Protein 2FQM (pdb70)

CATH classification: 6.10.140.830

B-factor: mean 52.44, std 22.26, range [7.42, 131.76]

Nearest PDB structures (foldseek):
  2fqm-assembly2_C  TM=1.015E+00  e=8.057E-11  Vesicular stomatitis Indiana virus
  2fqm-assembly3_E  TM=9.130E-01  e=4.356E-09  Vesicular stomatitis Indiana virus
  2fqm-assembly1_A  TM=9.369E-01  e=1.144E-08  Vesicular stomatitis Indiana virus
  8jbi-assembly1_B-2  TM=2.459E-01  e=9.433E+00  Salmonella enterica subsp. enterica serovar Typhimurium str. 14028S
  2fqm-assembly2_C  TM=9.464E-01  e=4.341E-09  Vesicular stomatitis Indiana virus

Radius of gyration: 25.25 Å; Cα contacts (8 Å, |Δi|>4): 702; chains: 6; bounding box: 64×73×56 Å

Sequence (403 aa):
DWKQPELESDEHGKTLRLTLPEGLSGEQKSQWMLTIKAVVQSAKHWNLAECTFEASGEGVIIKKRKQPELESDEHGKTLRLTLPEGLSGEQKSQWMLTIKAVVQSAKHWNLAECTFEASGEGVIIKKRWKQPELESDEHGKTLRLTLPEGLSGEQKSQWMLTIKAVVQSAKHWNLAECTFEASGEGVIIKKRQITMDWKQPELESDEHGKTLRLTLPEGLSGEQKSQWMLTIKAVVQSAKHWNLAECTFEASGEGVIIKKRQITPDVMDWKQPELESDEHGKTLRLTLPEGLSGEQKSQWMLTIKAVVQSAKHWNLAECTFEASGEGVIIKKRQITPDVDWKQPELESDEHGKTLRLTLPEGLSGEQKSQWMLTIKAVVQSAKHWNLAECTFEASGEGVIIKK

Foldseek 3Di:
DFDDWDWDADPPDIDIDHTDDPPDDPVVSVVVVVVVVVVVVVVVVDVQVQWDWDADDPGIDIGDD/DCWDWAQDPVGIDIDDDDDDPDDDVVVVVVVVVVVVVVVVVVVDVQVQWDKDADDVGIDTGDD/DDPWDWDQDVVGIDTDDDDDPPDDPVSVVVVVVVVVVVVVCCVPDPQVQWDWDADDVGIDIDDDDDD/DPDDQWDWDDDPVGIDIDHDADPDDDPVRSVVVVVVVVVVVVCVVPDPQVQWDWDADPVGIDIGNDDDDDDD/DPADAWDWAQDPPDTDIDHDDDPDDDPVVSVVVVVVVVVVVVVCVVDPQVQWDWDADDPGIDIGGDDDPDDD/DADDFDWDDDVDDIDTHHDDDPPDDPVSVVVVVVVVVVVVVCCVPDPQVPWDKDADPVGIDIGD

InterPro domains:
  IPR037263 Phosphoprotein, central domain [SSF160892] (107-171)
  IPR043036 Phosphoprotein, C-terminal domain, viral [G3DSA:1.10.8.440] (180-265)
  IPR048220 Phosphoprotein, C-terminal domain, vesiculovirus [cd21033] (195-265)

Organism: Vesicular stomatitis Indiana virus (strain Mudd-Summers) (NCBI:txid11279)

Secondary structure (DSSP, 8-state):
-PPPPEEEEETTEEEEEEEPPSS--HHHHHHHHHHHHHHHHHHHHS-GGGSEEEE-SSEEEEEE-/---EEEEETTEEEEEEEPPTT--HHHHHHHHHHHHHHHHHHHHS-GGGSEEEE-SSEEEEEE-/----EEEEETTEEEEEEE--SS--HHHHHHHHHHHHHHHTTGGGS-GGG-EEEEETTEEEEEE----/--PPPPEEEEETTEEEEEEEPPTT--HHHHHHHHHHHHHHHHHTTTS-GGG-EEE--TTEEEEEEEPP----/--S---EEEEETTEEEEEEEPPSS--HHHHHHHHHHHHHHHHHTTTS-GGGEEEEE-SSEEEEEEPPPSS--/-----EEE--SS--EEEEEPPTT--HHHHHHHHHHHHHHHHHGGGS-STT-EEEE-SSEEEEE-

Structure (mmCIF, N/CA/C/O backbone):
data_2FQM
#
_entry.id   2FQM
#
_cell.length_a   74.380
_cell.length_b   74.380
_cell.length_c   157.300
_cell.angle_alpha   90.00
_cell.angle_beta   90.00
_cell.angle_gamma   90.00
#
_symmetry.space_group_name_H-M   'P 41 21 2'
#
loop_
_entity.id
_entity.type
_entity.pdbx_description
1 polymer Phosphoprotein
2 water water
#
loop_
_atom_site.group_PDB
_atom_site.id
_atom_site.type_symbol
_atom_site.label_atom_id
_atom_site.label_alt_id
_atom_site.label_comp_id
_atom_site.label_asym_id
_atom_site.label_entity_id
_atom_site.label_seq_id
_atom_site.pdbx_PDB_ins_code
_atom_site.Cartn_x
_atom_site.Cartn_y
_atom_site.Cartn_z
_atom_site.occupancy
_atom_site.B_iso_or_equiv
_atom_site.auth_seq_id
_atom_site.auth_comp_id
_atom_site.auth_asym_id
_atom_site.auth_atom_id
_atom_site.pdbx_PDB_model_num
ATOM 1 N N . ASP A 1 5 ? 49.791 28.436 49.402 1.00 40.77 107 ASP A N 1
ATOM 2 C CA . ASP A 1 5 ? 50.223 29.794 48.885 1.00 66.14 107 ASP A CA 1
ATOM 3 C C . ASP A 1 5 ? 50.089 31.004 49.831 1.00 62.95 107 ASP A C 1
ATOM 4 O O . ASP A 1 5 ? 51.033 31.777 49.994 1.00 52.27 107 ASP A O 1
ATOM 9 N N . TRP A 1 6 ? 48.919 31.181 50.433 1.00 52.56 108 TRP A N 1
ATOM 10 C CA . TRP A 1 6 ? 48.676 32.271 51.384 1.00 38.15 108 TRP A CA 1
ATOM 11 C C . TRP A 1 6 ? 48.904 31.722 52.805 1.00 38.31 108 TRP A C 1
ATOM 12 O O . TRP A 1 6 ? 48.224 30.776 53.169 1.00 32.40 108 TRP A O 1
ATOM 23 N N . LYS A 1 7 ? 49.802 32.287 53.624 1.00 41.58 109 LYS A N 1
ATOM 24 C CA . LYS A 1 7 ? 49.974 31.755 54.999 1.00 42.37 109 LYS A CA 1
ATOM 25 C C . LYS A 1 7 ? 48.853 32.178 55.985 1.00 41.90 109 LYS A C 1
ATOM 26 O O . LYS A 1 7 ? 48.525 33.338 56.117 1.00 42.34 109 LYS A O 1
ATOM 32 N N . GLN A 1 8 ? 48.281 31.235 56.709 1.00 33.73 110 GLN A N 1
ATOM 33 C CA . GLN A 1 8 ? 47.238 31.582 57.643 1.00 40.50 110 GLN A CA 1
ATOM 34 C C . GLN A 1 8 ? 47.886 32.207 58.880 1.00 33.12 110 GLN A C 1
ATOM 35 O O . GLN A 1 8 ? 49.093 32.108 59.059 1.00 27.98 110 GLN A O 1
ATOM 41 N N . PRO A 1 9 ? 47.108 32.904 59.727 1.00 26.82 111 PRO A N 1
ATOM 42 C CA . PRO A 1 9 ? 47.741 33.483 60.925 1.00 21.58 111 PRO A CA 1
ATOM 43 C C . PRO A 1 9 ? 48.494 32.398 61.653 1.00 28.49 111 PRO A C 1
ATOM 44 O O . PRO A 1 9 ? 47.966 31.306 61.842 1.00 45.86 111 PRO A O 1
ATOM 48 N N . GLU A 1 10 ? 49.712 32.660 62.085 1.00 35.04 112 GLU A N 1
ATOM 49 C CA . GLU A 1 10 ? 50.442 31.631 62.818 1.00 29.04 112 GLU A CA 1
ATOM 50 C C . GLU A 1 10 ? 51.233 32.182 63.991 1.00 27.72 112 GLU A C 1
ATOM 51 O O . GLU A 1 10 ? 51.687 33.295 63.927 1.00 35.98 112 GLU A O 1
ATOM 57 N N . LEU A 1 11 ? 51.438 31.395 65.040 1.00 30.54 113 LEU A N 1
ATOM 58 C CA . LEU A 1 11 ? 52.263 31.852 66.157 1.00 34.71 113 LEU A CA 1
ATOM 59 C C . LEU A 1 11 ? 53.699 31.351 65.962 1.00 35.88 113 LEU A C 1
ATOM 60 O O . LEU A 1 11 ? 53.933 30.361 65.273 1.00 38.16 113 LEU A O 1
ATOM 65 N N . GLU A 1 12 ? 54.632 32.035 66.610 1.00 48.87 114 GLU A N 1
ATOM 66 C CA . GLU A 1 12 ? 56.050 31.699 66.610 1.00 55.97 114 GLU A CA 1
ATOM 67 C C . GLU A 1 12 ? 56.543 32.000 67.998 1.00 52.18 114 GLU A C 1
ATOM 68 O O . GLU A 1 12 ? 56.139 33.011 68.587 1.00 59.22 114 GLU A O 1
ATOM 74 N N . SER A 1 13 ? 57.399 31.144 68.539 1.00 41.85 115 SER A N 1
ATOM 75 C CA . SER A 1 13 ? 57.909 31.388 69.879 1.00 41.77 115 SER A CA 1
ATOM 76 C C . SER A 1 13 ? 59.335 30.961 70.003 1.00 57.80 115 SER A C 1
ATOM 77 O O . SER A 1 13 ? 59.891 30.360 69.090 1.00 53.50 115 SER A O 1
ATOM 80 N N . ASP A 1 14 ? 59.928 31.264 71.146 1.00 62.97 116 ASP A N 1
ATOM 81 C CA . ASP A 1 14 ? 61.318 30.905 71.422 1.00 64.14 116 ASP A CA 1
ATOM 82 C C . ASP A 1 14 ? 61.631 31.467 72.801 1.00 70.67 116 ASP A C 1
ATOM 83 O O . ASP A 1 14 ? 60.713 31.879 73.518 1.00 82.21 116 ASP A O 1
ATOM 88 N N . GLU A 1 15 ? 62.892 31.461 73.208 1.00 81.96 117 GLU A N 1
ATOM 89 C CA . GLU A 1 15 ? 63.230 32.029 74.512 1.00 87.45 117 GLU A CA 1
ATOM 90 C C . GLU A 1 15 ? 62.784 33.490 74.554 1.00 86.82 117 GLU A C 1
ATOM 91 O O . GLU A 1 15 ? 62.828 34.201 73.541 1.00 97.43 117 GLU A O 1
ATOM 97 N N . HIS A 1 16 ? 62.362 33.936 75.731 1.00 95.82 118 HIS A N 1
ATOM 98 C CA . HIS A 1 16 ? 61.913 35.319 75.929 1.00 102.59 118 HIS A CA 1
ATOM 99 C C . HIS A 1 16 ? 61.015 35.901 74.833 1.00 99.69 118 HIS A C 1
ATOM 100 O O . HIS A 1 16 ? 61.169 37.067 74.475 1.00 105.36 118 HIS A O 1
ATOM 107 N N . GLY A 1 17 ? 60.076 35.120 74.301 1.00 84.32 119 GLY A N 1
ATOM 108 C CA . GLY A 1 17 ? 59.232 35.686 73.270 1.00 67.91 119 GLY A CA 1
ATOM 109 C C . GLY A 1 17 ? 58.209 34.838 72.558 1.00 66.68 119 GLY A C 1
ATOM 110 O O . GLY A 1 17 ? 58.456 33.687 72.234 1.00 77.15 119 GLY A O 1
ATOM 111 N N . LYS A 1 18 ? 57.061 35.445 72.288 1.00 58.11 120 LYS A N 1
ATOM 112 C CA . LYS A 1 18 ? 55.976 34.783 71.587 1.00 31.46 120 LYS A CA 1
ATOM 113 C C . LYS A 1 18 ? 55.394 35.779 70.598 1.00 33.39 120 LYS A C 1
ATOM 114 O O . LYS A 1 18 ? 55.044 36.881 70.964 1.00 55.44 120 LYS A O 1
ATOM 120 N N . THR A 1 19 ? 55.306 35.394 69.331 1.00 32.61 121 THR A N 1
ATOM 121 C CA . THR A 1 19 ? 54.798 36.264 68.288 1.00 28.93 121 THR A CA 1
ATOM 122 C C . THR A 1 19 ? 53.598 35.723 67.445 1.00 40.57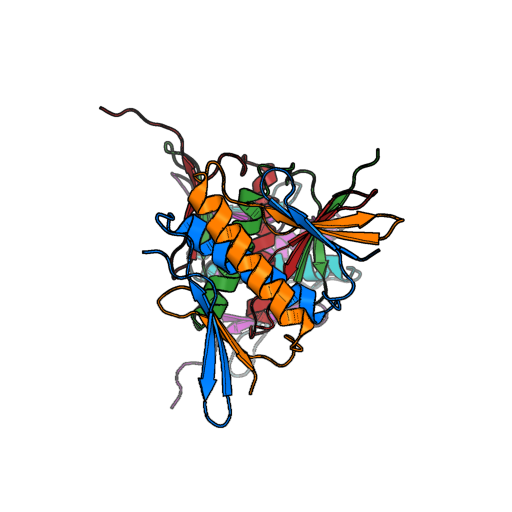 121 THR A C 1
ATOM 123 O O . THR A 1 19 ? 53.496 34.542 67.158 1.00 36.22 121 THR A O 1
ATOM 127 N N . LEU A 1 20 ? 52.726 36.611 66.997 1.00 29.30 122 LEU A N 1
ATOM 128 C CA . LEU A 1 20 ? 51.623 36.219 66.159 1.00 36.04 122 LEU A CA 1
ATOM 129 C C . LEU A 1 20 ? 51.842 36.893 64.815 1.00 37.02 122 LEU A C 1
ATOM 130 O O . LEU A 1 20 ? 51.770 38.119 64.712 1.00 32.45 122 LEU A O 1
ATOM 135 N N . ARG A 1 21 ? 52.099 36.099 63.779 1.00 31.02 123 ARG A N 1
ATOM 136 C CA . ARG A 1 21 ? 52.314 36.636 62.440 1.00 32.59 123 ARG A CA 1
ATOM 137 C C . ARG A 1 21 ? 51.070 36.596 61.603 1.00 38.27 123 ARG A C 1
ATOM 138 O O . ARG A 1 21 ? 50.458 35.547 61.489 1.00 38.00 123 ARG A O 1
ATOM 146 N N . LEU A 1 22 ? 50.730 37.722 60.965 1.00 24.74 124 LEU A N 1
ATOM 147 C CA . LEU A 1 22 ? 49.549 37.804 60.115 1.00 27.56 124 LEU A CA 1
ATOM 148 C C . LEU A 1 22 ? 49.956 38.168 58.693 1.00 36.01 124 LEU A C 1
ATOM 149 O O . LEU A 1 22 ? 50.616 39.171 58.474 1.00 40.68 124 LEU A O 1
ATOM 154 N N . THR A 1 23 ? 49.522 37.386 57.728 1.00 27.16 125 THR A N 1
ATOM 155 C CA . THR A 1 23 ? 49.855 37.648 56.345 1.00 19.81 125 THR A CA 1
ATOM 156 C C . THR A 1 23 ? 48.747 38.393 55.592 1.00 39.73 125 THR A C 1
ATOM 157 O O . THR A 1 23 ? 47.548 38.120 55.714 1.00 39.60 125 THR A O 1
ATOM 161 N N . LEU A 1 24 ? 49.138 39.338 54.776 1.00 39.04 126 LEU A N 1
ATOM 162 C CA . LEU A 1 24 ? 48.142 40.087 54.060 1.00 34.00 126 LEU A CA 1
ATOM 163 C C . LEU A 1 24 ? 47.343 39.275 53.063 1.00 45.79 126 LEU A C 1
ATOM 164 O O . LEU A 1 24 ? 47.865 38.378 52.440 1.00 37.18 126 LEU A O 1
ATOM 169 N N . PRO A 1 25 ? 46.047 39.568 52.920 1.00 33.67 127 PRO A N 1
ATOM 170 C CA . PRO A 1 25 ? 45.201 38.871 51.952 1.00 45.93 127 PRO A CA 1
ATOM 171 C C . PRO A 1 25 ? 45.913 39.105 50.597 1.00 52.91 127 PRO A C 1
ATOM 172 O O . PRO A 1 25 ? 46.408 40.204 50.350 1.00 50.39 127 PRO A O 1
ATOM 176 N N . GLU A 1 26 ? 45.941 38.127 49.701 1.00 63.83 128 GLU A N 1
ATOM 177 C CA . GLU A 1 26 ? 46.650 38.318 48.425 1.00 67.35 128 GLU A CA 1
ATOM 178 C C . GLU A 1 26 ? 45.898 39.036 47.296 1.00 46.82 128 GLU A C 1
ATOM 179 O O . GLU A 1 26 ? 44.667 39.019 47.262 1.00 41.80 128 GLU A O 1
ATOM 185 N N . GLY A 1 27 ? 46.658 39.675 46.379 1.00 47.87 129 GLY A N 1
ATOM 186 C CA . GLY A 1 27 ? 46.080 40.342 45.207 1.00 43.74 129 GLY A CA 1
ATOM 187 C C . GLY A 1 27 ? 45.344 41.598 45.552 1.00 48.02 129 GLY A C 1
ATOM 188 O O . GLY A 1 27 ? 44.277 41.924 45.017 1.00 49.32 129 GLY A O 1
ATOM 189 N N . LEU A 1 28 ? 45.959 42.328 46.465 1.00 55.19 130 LEU A N 1
ATOM 190 C CA . LEU A 1 28 ? 45.382 43.558 46.976 1.00 59.81 130 LEU A CA 1
ATOM 191 C C . LEU A 1 28 ? 46.064 44.798 46.389 1.00 41.18 130 LEU A C 1
ATOM 192 O O . LEU A 1 28 ? 47.287 44.833 46.192 1.00 49.49 130 LEU A O 1
ATOM 197 N N . SER A 1 29 ? 45.271 45.812 46.093 1.00 42.52 131 SER A N 1
ATOM 198 C CA . SER A 1 29 ? 45.796 47.067 45.588 1.00 42.38 131 SER A CA 1
ATOM 199 C C . SER A 1 29 ? 46.436 47.803 46.769 1.00 56.68 131 SER A C 1
ATOM 200 O O . SER A 1 29 ? 46.061 47.555 47.905 1.00 62.75 131 SER A O 1
ATOM 203 N N . GLY A 1 30 ? 47.378 48.715 46.506 1.00 64.29 132 GLY A N 1
ATOM 204 C CA . GLY A 1 30 ? 48.054 49.450 47.578 1.00 51.42 132 GLY A CA 1
ATOM 205 C C . GLY A 1 30 ? 47.116 50.092 48.590 1.00 51.35 132 GLY A C 1
ATOM 206 O O . GLY A 1 30 ? 47.409 50.238 49.777 1.00 51.00 132 GLY A O 1
ATOM 207 N N . GLU A 1 31 ? 45.966 50.477 48.084 1.00 44.02 133 GLU A N 1
ATOM 208 C CA . GLU A 1 31 ? 44.913 51.074 48.875 1.00 58.62 133 GLU A CA 1
ATOM 209 C C . GLU A 1 31 ? 44.341 50.021 49.834 1.00 55.76 133 GLU A C 1
ATOM 210 O O . GLU A 1 31 ? 44.325 50.217 51.050 1.00 52.92 133 GLU A O 1
ATOM 216 N N . GLN A 1 32 ? 43.863 48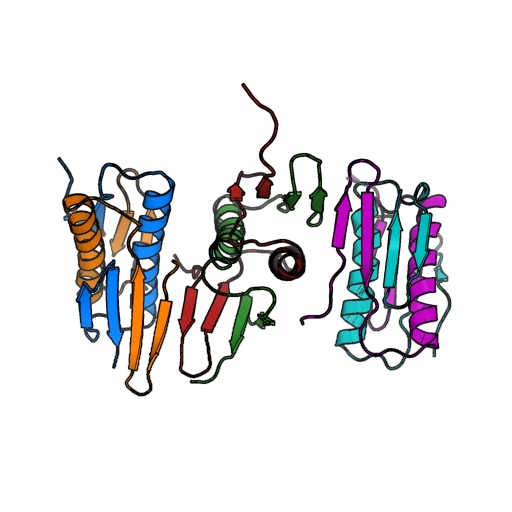.909 49.287 1.00 39.45 134 GLN A N 1
ATOM 217 C CA . GLN A 1 32 ? 43.304 47.854 50.131 1.00 51.56 134 GLN A CA 1
ATOM 218 C C . GLN A 1 32 ? 44.297 47.376 51.190 1.00 31.57 134 GLN A C 1
ATOM 219 O O . GLN A 1 32 ? 43.910 47.076 52.304 1.00 33.14 134 GLN A O 1
ATOM 225 N N . LYS A 1 33 ? 45.583 47.348 50.849 1.00 30.91 135 LYS A N 1
ATOM 226 C CA . LYS A 1 33 ? 46.566 46.922 51.807 1.00 33.68 135 LYS A CA 1
ATOM 227 C C . LYS A 1 33 ? 46.578 47.901 52.971 1.00 44.25 135 LYS A C 1
ATOM 228 O O . LYS A 1 33 ? 46.746 47.493 54.122 1.00 37.78 135 LYS A O 1
ATOM 234 N N . SER A 1 34 ? 46.406 49.192 52.664 1.00 42.37 136 SER A N 1
ATOM 235 C CA . SER A 1 34 ? 46.418 50.233 53.675 1.00 38.89 136 SER A CA 1
ATOM 236 C C . SER A 1 34 ? 45.202 50.037 54.523 1.00 28.48 136 SER A C 1
ATOM 237 O O . SER A 1 34 ? 45.276 50.140 55.737 1.00 36.71 136 SER A O 1
ATOM 240 N N . GLN A 1 35 ? 44.094 49.697 53.874 1.00 24.83 137 GLN A N 1
ATOM 241 C CA . GLN A 1 35 ? 42.831 49.437 54.575 1.00 33.97 137 GLN A CA 1
ATOM 242 C C . GLN A 1 35 ? 42.887 48.227 55.475 1.00 33.33 137 GLN A C 1
ATOM 243 O O . GLN A 1 35 ? 42.329 48.230 56.563 1.00 35.05 137 GLN A O 1
ATOM 249 N N . TRP A 1 36 ? 43.581 47.200 55.000 1.00 36.60 138 TRP A N 1
ATOM 250 C CA . TRP A 1 36 ? 43.702 45.992 55.765 1.00 23.21 138 TRP A CA 1
ATOM 251 C C . TRP A 1 36 ? 44.522 46.305 57.029 1.00 30.56 138 TRP A C 1
ATOM 252 O O . TRP A 1 36 ? 44.160 45.951 58.149 1.00 28.33 138 TRP A O 1
ATOM 263 N N . MET A 1 37 ? 45.622 47.018 56.849 1.00 26.51 139 MET A N 1
ATOM 264 C CA . MET A 1 37 ? 46.463 47.332 57.993 1.00 30.08 139 MET A CA 1
ATOM 265 C C . MET A 1 37 ? 45.706 48.170 59.052 1.00 40.12 139 MET A C 1
ATOM 266 O O . MET A 1 37 ? 45.937 48.020 60.224 1.00 26.79 139 MET A O 1
ATOM 271 N N . LEU A 1 38 ? 44.812 49.049 58.626 1.00 33.13 140 LEU A N 1
ATOM 272 C CA . LEU A 1 38 ? 44.065 49.917 59.547 1.00 36.15 140 LEU A CA 1
ATOM 273 C C . LEU A 1 38 ? 43.001 49.138 60.285 1.00 32.47 140 LEU A C 1
ATOM 274 O O . LEU A 1 38 ? 42.696 49.418 61.417 1.00 28.94 140 LEU A O 1
ATOM 279 N N . THR A 1 39 ? 42.390 48.179 59.614 1.00 29.22 141 THR A N 1
ATOM 280 C CA . THR A 1 39 ? 41.360 47.280 60.227 1.00 22.74 141 THR A CA 1
ATOM 281 C C . THR A 1 39 ? 42.085 46.505 61.404 1.00 18.44 141 THR A C 1
ATOM 282 O O . THR A 1 39 ? 41.596 46.445 62.525 1.00 28.67 141 THR A O 1
ATOM 286 N N . ILE A 1 40 ? 43.247 45.902 61.122 1.00 28.13 142 ILE A N 1
ATOM 287 C CA . ILE A 1 40 ? 43.985 45.164 62.131 1.00 19.85 142 ILE A CA 1
ATOM 288 C C . ILE A 1 40 ? 44.292 46.203 63.212 1.00 34.65 142 ILE A C 1
ATOM 289 O O . ILE A 1 40 ? 44.066 45.957 64.397 1.00 28.22 142 ILE A O 1
ATOM 294 N N . LYS A 1 41 ? 44.799 47.372 62.838 1.00 35.67 143 LYS A N 1
ATOM 295 C CA . LYS A 1 41 ? 45.089 48.382 63.856 1.00 22.02 143 LYS A CA 1
ATOM 296 C C . LYS A 1 41 ? 43.828 48.783 64.680 1.00 29.92 143 LYS A C 1
ATOM 297 O O . LYS A 1 41 ? 43.940 48.939 65.865 1.00 26.86 143 LYS A O 1
ATOM 303 N N . ALA A 1 42 ? 42.636 48.920 64.079 1.00 21.80 144 ALA A N 1
ATOM 304 C CA . ALA A 1 42 ? 41.415 49.236 64.845 1.00 26.87 144 ALA A CA 1
ATOM 305 C C . ALA A 1 42 ? 41.071 48.131 65.837 1.00 35.43 144 ALA A C 1
ATOM 306 O O . ALA A 1 42 ? 40.483 48.379 66.920 1.00 26.23 144 ALA A O 1
ATOM 308 N N . VAL A 1 43 ? 41.417 46.894 65.474 1.00 27.26 145 VAL A N 1
ATOM 309 C CA . VAL A 1 43 ? 41.116 45.803 66.393 1.00 27.33 145 VAL A CA 1
ATOM 310 C C . VAL A 1 43 ? 42.071 45.815 67.577 1.00 30.58 145 VAL A C 1
ATOM 311 O O . VAL A 1 43 ? 41.589 45.713 68.687 1.00 27.10 145 VAL A O 1
ATOM 315 N N . VAL A 1 44 ? 43.400 45.987 67.390 1.00 25.23 146 VAL A N 1
ATOM 316 C CA . VAL A 1 44 ? 44.200 45.995 68.596 1.00 28.98 146 VAL A CA 1
ATOM 317 C C . VAL A 1 44 ? 43.813 47.152 69.485 1.00 34.04 146 VAL A C 1
ATOM 318 O O . VAL A 1 44 ? 43.695 47.002 70.674 1.00 40.29 146 VAL A O 1
ATOM 322 N N . GLN A 1 45 ? 43.504 48.287 68.897 1.00 34.89 147 GLN A N 1
ATOM 323 C CA . GLN A 1 45 ? 43.121 49.448 69.668 1.00 21.77 147 GLN A CA 1
ATOM 324 C C . GLN A 1 45 ? 41.827 49.189 70.488 1.00 26.71 147 GLN A C 1
ATOM 325 O O . GLN A 1 45 ? 41.689 49.667 71.579 1.00 32.69 147 GLN A O 1
ATOM 331 N N . SER A 1 46 ? 40.853 48.471 69.948 1.00 29.17 148 SER A N 1
ATOM 332 C CA . SER A 1 46 ? 39.637 48.176 70.710 1.00 22.49 148 SER A CA 1
ATOM 333 C C . SER A 1 46 ? 39.993 47.255 71.921 1.00 28.79 148 SER A C 1
ATOM 334 O O . SER A 1 46 ? 39.478 47.443 73.037 1.00 37.27 148 SER A O 1
ATOM 337 N N . ALA A 1 47 ? 40.855 46.263 71.691 1.00 31.31 149 ALA A N 1
ATOM 338 C CA . ALA A 1 47 ? 41.338 45.400 72.778 1.00 27.93 149 ALA A CA 1
ATOM 339 C C . ALA A 1 47 ? 42.044 46.210 73.879 1.00 43.39 149 ALA A C 1
ATOM 340 O O . ALA A 1 47 ? 42.270 45.697 74.972 1.00 36.60 149 ALA A O 1
ATOM 342 N N . LYS A 1 48 ? 42.419 47.455 73.613 1.00 33.37 150 LYS A N 1
ATOM 343 C CA . LYS A 1 48 ? 43.036 48.231 74.659 1.00 28.04 150 LYS A CA 1
ATOM 344 C C . LYS A 1 48 ? 42.023 48.894 75.549 1.00 41.15 150 LYS A C 1
ATOM 345 O O . LYS A 1 48 ? 42.365 49.279 76.659 1.00 31.09 150 LYS A O 1
ATOM 351 N N . HIS A 1 49 ? 40.788 49.053 75.085 1.00 32.56 151 HIS A N 1
ATOM 352 C CA . HIS A 1 49 ? 39.750 49.724 75.880 1.00 44.37 151 HIS A CA 1
ATOM 353 C C . HIS A 1 49 ? 38.720 48.748 76.438 1.00 43.55 151 HIS A C 1
ATOM 354 O O . HIS A 1 49 ? 38.171 48.974 77.518 1.00 37.19 151 HIS A O 1
ATOM 361 N N . TRP A 1 50 ? 38.435 47.706 75.656 1.00 23.48 152 TRP A N 1
ATOM 362 C CA . TRP A 1 50 ? 37.457 46.664 75.970 1.00 28.83 152 TRP A CA 1
ATOM 363 C C . TRP A 1 50 ? 38.165 45.333 76.167 1.00 42.09 152 TRP A C 1
ATOM 364 O O . TRP A 1 50 ? 39.291 45.164 75.744 1.00 30.34 152 TRP A O 1
ATOM 375 N N . ASN A 1 51 ? 37.494 44.383 76.794 1.00 32.54 153 ASN A N 1
ATOM 376 C CA . ASN A 1 51 ? 38.062 43.055 76.963 1.00 36.79 153 ASN A CA 1
ATOM 377 C C . ASN A 1 51 ? 37.318 42.286 75.918 1.00 31.27 153 ASN A C 1
ATOM 378 O O . ASN A 1 51 ? 36.119 41.964 76.097 1.00 36.35 153 ASN A O 1
ATOM 383 N N . LEU A 1 52 ? 38.028 41.971 74.836 1.00 30.78 154 LEU A N 1
ATOM 384 C CA . LEU A 1 52 ? 37.409 41.312 73.702 1.00 18.68 154 LEU A CA 1
ATOM 385 C C . LEU A 1 52 ? 36.895 39.899 73.996 1.00 45.99 154 LEU A C 1
ATOM 386 O O . LEU A 1 52 ? 36.125 39.384 73.197 1.00 36.71 154 LEU A O 1
ATOM 391 N N . ALA A 1 53 ? 37.289 39.294 75.126 1.00 32.54 155 ALA A N 1
ATOM 392 C CA . ALA A 1 53 ? 36.805 37.957 75.490 1.00 29.75 155 ALA A CA 1
ATOM 393 C C . ALA A 1 53 ? 35.383 38.074 75.973 1.00 48.16 155 ALA A C 1
ATOM 394 O O . ALA A 1 53 ? 34.684 37.071 76.147 1.00 43.88 155 ALA A O 1
ATOM 396 N N . GLU A 1 54 ? 34.964 39.307 76.233 1.00 39.03 156 GLU A N 1
ATOM 397 C CA . GLU A 1 54 ? 33.624 39.539 76.706 1.00 30.02 156 GLU A CA 1
ATOM 398 C C . GLU A 1 54 ? 32.863 40.295 75.653 1.00 45.45 156 GLU A C 1
ATOM 399 O O . GLU A 1 54 ? 31.864 40.920 75.973 1.00 46.95 156 GLU A O 1
ATOM 405 N N . CYS A 1 55 ? 33.320 40.226 74.397 1.00 36.00 157 CYS A N 1
ATOM 406 C CA . CYS A 1 55 ? 32.620 40.915 73.297 1.00 38.02 157 CYS A CA 1
ATOM 407 C C . CYS A 1 55 ? 32.193 39.898 72.285 1.00 34.76 157 CYS A C 1
ATOM 408 O O . CYS A 1 55 ? 32.779 38.835 72.207 1.00 40.56 157 CYS A O 1
ATOM 411 N N . THR A 1 56 ? 31.198 40.230 71.485 1.00 31.04 158 THR A N 1
ATOM 412 C CA . THR A 1 56 ? 30.764 39.310 70.468 1.00 28.90 158 THR A CA 1
ATOM 413 C C . THR A 1 56 ? 31.422 39.726 69.143 1.00 36.82 158 THR A C 1
ATOM 414 O O . THR A 1 56 ? 31.523 40.901 68.835 1.00 50.67 158 THR A O 1
ATOM 418 N N . PHE A 1 57 ? 31.897 38.749 68.388 1.00 39.33 159 PHE A N 1
ATOM 419 C CA . PHE A 1 57 ? 32.527 38.939 67.103 1.00 38.43 159 PHE A CA 1
ATOM 420 C C . PHE A 1 57 ? 31.731 38.154 66.047 1.00 42.52 159 PHE A C 1
ATOM 421 O O . PHE A 1 57 ? 31.388 36.996 66.275 1.00 48.47 159 PHE A O 1
ATOM 429 N N . GLU A 1 58 ? 31.429 38.777 64.902 1.00 42.12 160 GLU A N 1
ATOM 430 C CA . GLU A 1 58 ? 30.669 38.117 63.832 1.00 44.58 160 GLU A CA 1
ATOM 431 C C . GLU A 1 58 ? 30.812 38.812 62.493 1.00 39.29 160 GLU A C 1
ATOM 432 O O . GLU A 1 58 ? 31.166 39.988 62.439 1.00 45.97 160 GLU A O 1
ATOM 438 N N . ALA A 1 59 ? 30.585 38.085 61.408 1.00 54.11 161 ALA A N 1
ATOM 439 C CA . ALA A 1 59 ? 30.632 38.709 60.087 1.00 70.63 161 ALA A CA 1
ATOM 440 C C . ALA A 1 59 ? 29.243 39.241 59.770 1.00 83.62 161 ALA A C 1
ATOM 441 O O . ALA A 1 59 ? 28.240 38.610 60.112 1.00 90.46 161 ALA A O 1
ATOM 443 N N . SER A 1 60 ? 29.198 40.417 59.144 1.00 96.47 162 SER A N 1
ATOM 444 C CA . SER A 1 60 ? 27.948 41.056 58.743 1.00 97.19 162 SER A CA 1
ATOM 445 C C . SER A 1 60 ? 27.895 41.122 57.201 1.00 104.01 162 SER A C 1
ATOM 446 O O . SER A 1 60 ? 28.281 40.158 56.515 1.00 93.42 162 SER A O 1
ATOM 449 N N . GLY A 1 61 ? 27.418 42.243 56.658 1.00 98.76 163 GLY A N 1
ATOM 450 C CA . GLY A 1 61 ? 27.347 42.386 55.209 1.00 97.39 163 GLY A CA 1
ATOM 451 C C . GLY A 1 61 ? 28.737 42.468 54.589 1.00 93.95 163 GLY A C 1
ATOM 452 O O . GLY A 1 61 ? 29.395 41.439 54.331 1.00 75.14 163 GLY A O 1
ATOM 453 N N . GLU A 1 62 ? 29.204 43.687 54.336 1.00 89.72 164 GLU A N 1
ATOM 454 C CA . GLU A 1 62 ? 30.550 43.828 53.773 1.00 98.40 164 GLU A CA 1
ATOM 455 C C . GLU A 1 62 ? 31.535 44.121 54.914 1.00 80.87 164 GLU A C 1
ATOM 456 O O . GLU A 1 62 ? 32.275 45.109 54.900 1.00 56.33 164 GLU A O 1
ATOM 462 N N . GLY A 1 63 ? 31.516 43.257 55.920 1.00 48.93 165 GLY A N 1
ATOM 463 C CA . GLY A 1 63 ? 32.414 43.460 57.005 1.00 56.75 165 GLY A CA 1
ATOM 464 C C . GLY A 1 63 ? 32.297 42.588 58.214 1.00 57.36 165 GLY A C 1
ATOM 465 O O . GLY A 1 63 ? 31.752 41.503 58.171 1.00 55.13 165 GLY A O 1
ATOM 466 N N . VAL A 1 64 ? 32.832 43.133 59.297 1.00 51.05 166 VAL A N 1
ATOM 467 C CA . VAL A 1 64 ? 32.904 42.517 60.586 1.00 45.79 166 VAL A CA 1
ATOM 468 C C . VAL A 1 64 ? 32.440 43.493 61.643 1.00 42.43 166 VAL A C 1
ATOM 469 O O . VAL A 1 64 ? 32.643 44.707 61.539 1.00 37.66 166 VAL A O 1
ATOM 473 N N . ILE A 1 65 ? 31.866 42.911 62.685 1.00 37.99 167 ILE A N 1
ATOM 474 C CA . ILE A 1 65 ? 31.305 43.570 63.860 1.00 27.49 167 ILE A CA 1
ATOM 475 C C . ILE A 1 65 ? 31.898 43.078 65.230 1.00 46.59 167 ILE A C 1
ATOM 476 O O . ILE A 1 65 ? 32.232 41.914 65.400 1.00 43.67 167 ILE A O 1
ATOM 481 N N . ILE A 1 66 ? 31.966 43.956 66.222 1.00 34.91 168 ILE A N 1
ATOM 482 C CA . ILE A 1 66 ? 32.440 43.588 67.529 1.00 25.79 168 ILE A CA 1
ATOM 483 C C . ILE A 1 66 ? 31.544 44.358 68.457 1.00 39.31 168 ILE A C 1
ATOM 484 O O . ILE A 1 66 ? 31.513 45.589 68.393 1.00 42.49 168 ILE A O 1
ATOM 489 N N . LYS A 1 67 ? 30.772 43.642 69.274 1.00 31.03 169 LYS A N 1
ATOM 490 C CA . LYS A 1 67 ? 29.802 44.293 70.174 1.00 32.18 169 LYS A CA 1
ATOM 491 C C . LYS A 1 67 ? 30.102 44.071 71.604 1.00 25.45 169 LYS A C 1
ATOM 492 O O . LYS A 1 67 ? 30.545 42.995 71.979 1.00 52.32 169 LYS A O 1
ATOM 498 N N . LYS A 1 68 ? 29.846 45.096 72.393 1.00 33.15 170 LYS A N 1
ATOM 499 C CA . LYS A 1 68 ? 30.051 45.104 73.830 1.00 42.44 170 LYS A CA 1
ATOM 500 C C . LYS A 1 68 ? 28.724 45.565 74.450 1.00 49.30 170 LYS A C 1
ATOM 501 O O . LYS A 1 68 ? 28.433 46.757 74.475 1.00 47.71 170 LYS A O 1
ATOM 507 N N . ARG A 1 69 ? 27.901 44.652 74.938 1.00 45.01 171 ARG A N 1
ATOM 508 C CA . ARG A 1 69 ? 26.645 45.094 75.534 1.00 52.24 171 ARG A CA 1
ATOM 509 C C . ARG A 1 69 ? 26.843 45.954 76.805 1.00 57.42 171 ARG A C 1
ATOM 510 O O . ARG A 1 69 ? 25.948 46.781 77.119 1.00 74.07 171 ARG A O 1
ATOM 518 N N . LYS B 1 7 ? 35.359 53.168 53.953 1.00 62.43 109 LYS B N 1
ATOM 519 C CA . LYS B 1 7 ? 34.747 53.570 55.262 1.00 42.09 109 LYS B CA 1
ATOM 520 C C . LYS B 1 7 ? 35.632 53.272 56.450 1.00 52.26 109 LYS B C 1
ATOM 521 O O . LYS B 1 7 ? 36.006 52.146 56.680 1.00 53.50 109 LYS B O 1
ATOM 527 N N . GLN B 1 8 ? 36.013 54.301 57.189 1.00 44.88 110 GLN B N 1
ATOM 528 C CA . GLN B 1 8 ? 36.804 54.067 58.359 1.00 52.87 110 GLN B CA 1
ATOM 529 C C . GLN B 1 8 ? 35.977 53.304 59.420 1.00 46.02 110 GLN B C 1
ATOM 530 O O . GLN B 1 8 ? 34.771 53.085 59.268 1.00 40.84 110 GLN B O 1
ATOM 536 N N . PRO B 1 9 ? 36.640 52.854 60.489 1.00 31.49 111 PRO B N 1
ATOM 537 C CA . PRO B 1 9 ? 35.962 52.123 61.558 1.00 40.82 111 PRO B CA 1
ATOM 538 C C . PRO B 1 9 ? 34.853 52.976 62.054 1.00 32.00 111 PRO B C 1
ATOM 539 O O . PRO B 1 9 ? 34.977 54.192 62.092 1.00 41.02 111 PRO B O 1
ATOM 543 N N . GLU B 1 10 ? 33.782 52.335 62.464 1.00 29.14 112 GLU B N 1
ATOM 544 C CA . GLU B 1 10 ? 32.650 53.067 62.965 1.00 44.33 112 GLU B CA 1
ATOM 545 C C . GLU B 1 10 ? 32.231 52.414 64.237 1.00 40.45 112 GLU B C 1
ATOM 546 O O . GLU B 1 10 ? 32.129 51.193 64.317 1.00 37.98 112 GLU B O 1
ATOM 552 N N . LEU B 1 11 ? 31.995 53.253 65.223 1.00 36.49 113 LEU B N 1
ATOM 553 C CA . LEU B 1 11 ? 31.570 52.836 66.526 1.00 43.75 113 LEU B CA 1
ATOM 554 C C . LEU B 1 11 ? 30.115 53.304 66.718 1.00 47.45 113 LEU B C 1
ATOM 555 O O . LEU B 1 11 ? 29.830 54.522 66.786 1.00 41.92 113 LEU B O 1
ATOM 560 N N . GLU B 1 12 ? 29.180 52.357 66.752 1.00 37.08 114 GLU B N 1
ATOM 561 C CA . GLU B 1 12 ? 27.772 52.723 66.945 1.00 31.13 114 GLU B CA 1
ATOM 562 C C . GLU B 1 12 ? 27.465 52.578 68.438 1.00 47.39 114 GLU B C 1
ATOM 563 O O . GLU B 1 12 ? 27.789 51.601 69.096 1.00 44.14 114 GLU B O 1
ATOM 569 N N . SER B 1 13 ? 26.844 53.585 68.978 1.00 44.63 115 SER B N 1
ATOM 570 C CA . SER B 1 13 ? 26.500 53.547 70.366 1.00 55.56 115 SER B CA 1
ATOM 571 C C . SER B 1 13 ? 24.975 53.389 70.438 1.00 60.26 115 SER B C 1
ATOM 572 O O . SER B 1 13 ? 24.223 54.230 69.922 1.00 42.37 115 SER B O 1
ATOM 575 N N . ASP B 1 14 ? 24.551 52.277 71.035 1.00 68.54 116 ASP B N 1
ATOM 576 C CA . ASP B 1 14 ? 23.140 51.922 71.237 1.00 80.68 116 ASP B CA 1
ATOM 577 C C . ASP B 1 14 ? 22.858 52.134 72.717 1.00 87.12 116 ASP B C 1
ATOM 578 O O . ASP B 1 14 ? 23.776 52.182 73.542 1.00 81.17 116 ASP B O 1
ATOM 583 N N . GLU B 1 15 ? 21.580 52.226 73.050 1.00 87.82 117 GLU B N 1
ATOM 584 C CA . GLU B 1 15 ? 21.158 52.385 74.434 1.00 75.69 117 GLU B CA 1
ATOM 585 C C . GLU B 1 15 ? 21.421 51.000 75.057 1.00 78.34 117 GLU B C 1
ATOM 586 O O . GLU B 1 15 ? 21.514 50.854 76.277 1.00 50.79 117 GLU B O 1
ATOM 592 N N . HIS B 1 16 ? 21.570 50.001 74.183 1.00 69.79 118 HIS B N 1
ATOM 593 C CA . HIS B 1 16 ? 21.803 48.619 74.573 1.00 58.25 118 HIS B CA 1
ATOM 594 C C . HIS B 1 16 ? 23.279 48.167 74.484 1.00 63.08 118 HIS B C 1
ATOM 595 O O . HIS B 1 16 ? 23.593 46.992 74.617 1.00 60.63 118 HIS B O 1
ATOM 602 N N . GLY B 1 17 ? 24.187 49.107 74.272 1.00 66.10 119 GLY B N 1
ATOM 603 C CA . GLY B 1 17 ? 25.593 48.760 74.196 1.00 36.09 119 GLY B CA 1
ATOM 604 C C . GLY B 1 17 ? 26.259 49.425 73.019 1.00 50.34 119 GLY B C 1
ATOM 605 O O . GLY B 1 17 ? 25.640 50.211 72.334 1.00 53.88 119 GLY B O 1
ATOM 606 N N . LYS B 1 18 ? 27.524 49.114 72.781 1.00 43.62 120 LYS B 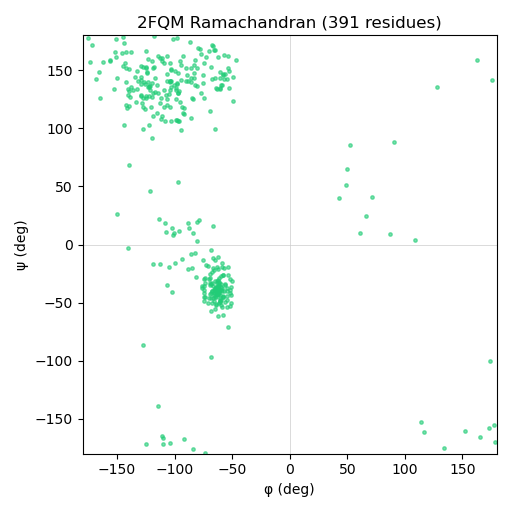N 1
ATOM 607 C CA . LYS B 1 18 ? 28.264 49.690 71.651 1.00 50.59 120 LYS B CA 1
ATOM 608 C C . LYS B 1 18 ? 28.617 48.666 70.602 1.00 41.00 120 LYS B C 1
ATOM 609 O O . LYS B 1 18 ? 28.648 47.468 70.851 1.00 52.79 120 LYS B O 1
ATOM 615 N N . THR B 1 19 ? 28.907 49.151 69.419 1.00 31.21 121 THR B N 1
ATOM 616 C CA . THR B 1 19 ? 29.252 48.256 68.325 1.00 41.39 121 THR B CA 1
ATOM 617 C C . THR B 1 19 ? 30.355 48.833 67.440 1.00 38.47 121 THR B C 1
ATOM 618 O O . THR B 1 19 ? 30.199 49.932 66.889 1.00 49.07 121 THR B O 1
ATOM 622 N N . LEU B 1 20 ? 31.482 48.114 67.345 1.00 32.16 122 LEU B N 1
ATOM 623 C CA . LEU B 1 20 ? 32.592 48.525 66.473 1.00 32.09 122 LEU B CA 1
ATOM 624 C C . LEU B 1 20 ? 32.395 47.847 65.110 1.00 26.10 122 LEU B C 1
ATOM 625 O O . LEU B 1 20 ? 32.358 46.641 65.007 1.00 34.73 122 LEU B O 1
ATOM 630 N N . ARG B 1 21 ? 32.212 48.628 64.061 1.00 33.45 123 ARG B N 1
ATOM 631 C CA . ARG B 1 21 ? 31.965 48.041 62.760 1.00 25.41 123 ARG B CA 1
ATOM 632 C C . ARG B 1 21 ? 33.099 48.352 61.837 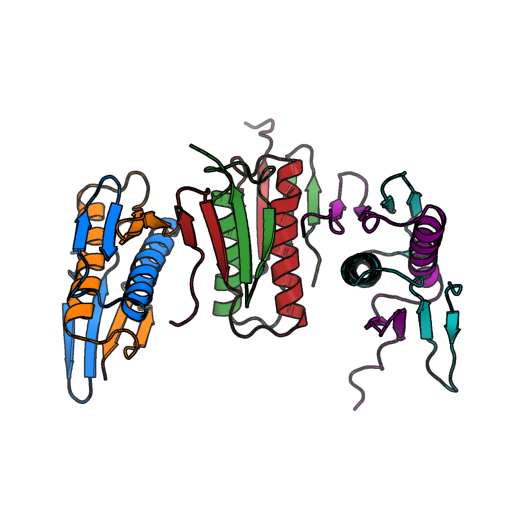1.00 28.90 123 ARG B C 1
ATOM 633 O O . ARG B 1 21 ? 33.592 49.489 61.748 1.00 39.77 123 ARG B O 1
ATOM 641 N N . LEU B 1 22 ? 33.566 47.291 61.208 1.00 16.87 124 LEU B N 1
ATOM 642 C CA . LEU B 1 22 ? 34.705 47.343 60.323 1.00 34.69 124 LEU B CA 1
ATOM 643 C C . LEU B 1 22 ? 34.253 46.965 58.967 1.00 36.85 124 LEU B C 1
ATOM 644 O O . LEU B 1 22 ? 33.606 45.941 58.798 1.00 50.11 124 LEU B O 1
ATOM 649 N N . THR B 1 23 ? 34.628 47.771 57.995 1.00 43.50 125 THR B N 1
ATOM 650 C CA . THR B 1 23 ? 34.218 47.557 56.627 1.00 44.91 125 THR B CA 1
ATOM 651 C C . THR B 1 23 ? 35.308 46.969 55.748 1.00 38.78 125 THR B C 1
ATOM 652 O O . THR B 1 23 ? 36.478 47.331 55.873 1.00 57.02 125 THR B O 1
ATOM 656 N N . LEU B 1 24 ? 34.925 46.051 54.873 1.00 37.47 126 LEU B N 1
ATOM 657 C CA . LEU B 1 24 ? 35.881 45.426 53.955 1.00 50.15 126 LEU B CA 1
ATOM 658 C C . LEU B 1 24 ? 35.827 46.136 52.608 1.00 51.09 126 LEU B C 1
ATOM 659 O O . LEU B 1 24 ? 34.785 46.611 52.196 1.00 47.00 126 LEU B O 1
ATOM 664 N N . PRO B 1 25 ? 36.958 46.209 51.904 1.00 50.52 127 PRO B N 1
ATOM 665 C CA . PRO B 1 25 ? 36.993 46.874 50.599 1.00 59.79 127 PRO B CA 1
ATOM 666 C C . PRO B 1 25 ? 35.961 46.402 49.604 1.00 57.53 127 PRO B C 1
ATOM 667 O O . PRO B 1 25 ? 35.551 45.234 49.578 1.00 64.86 127 PRO B O 1
ATOM 671 N N . GLU B 1 26 ? 35.574 47.354 48.769 1.00 76.15 128 GLU B N 1
ATOM 672 C CA . GLU B 1 26 ? 34.583 47.158 47.741 1.00 79.17 128 GLU B CA 1
ATOM 673 C C . GLU B 1 26 ? 35.024 46.100 46.758 1.00 79.73 128 GLU B C 1
ATOM 674 O O . GLU B 1 26 ? 36.179 46.079 46.321 1.00 66.26 128 GLU B O 1
ATOM 680 N N . GLY B 1 27 ? 34.086 45.208 46.452 1.00 80.66 129 GLY B N 1
ATOM 681 C CA . GLY B 1 27 ? 34.308 44.150 45.487 1.00 74.93 129 GLY B CA 1
ATOM 682 C C . GLY B 1 27 ? 35.376 43.097 45.682 1.00 70.72 129 GLY B C 1
ATOM 683 O O . GLY B 1 27 ? 35.635 42.349 44.750 1.00 67.76 129 GLY B O 1
ATOM 684 N N . LEU B 1 28 ? 36.012 43.009 46.843 1.00 70.11 130 LEU B N 1
ATOM 685 C CA . LEU B 1 28 ? 37.026 41.964 47.016 1.00 73.40 130 LEU B CA 1
ATOM 686 C C . LEU B 1 28 ? 36.471 40.632 46.506 1.00 73.05 130 LEU B C 1
ATOM 687 O O . LEU B 1 28 ? 35.248 40.454 46.402 1.00 75.55 130 LEU B O 1
ATOM 692 N N . SER B 1 29 ? 37.370 39.702 46.184 1.00 66.36 131 SER B N 1
ATOM 693 C CA . SER B 1 29 ? 36.979 38.356 45.733 1.00 66.28 131 SER B CA 1
ATOM 694 C C . SER B 1 29 ? 36.467 37.563 46.937 1.00 73.34 131 SER B C 1
ATOM 695 O O . SER B 1 29 ? 36.430 38.069 48.064 1.00 78.26 131 SER B O 1
ATOM 698 N N . GLY B 1 30 ? 36.084 36.315 46.702 1.00 73.24 132 GLY B N 1
ATOM 699 C CA . GLY B 1 30 ? 35.563 35.482 47.779 1.00 55.83 132 GLY B CA 1
ATOM 700 C C . GLY B 1 30 ? 36.629 34.980 48.738 1.00 50.67 132 GLY B C 1
ATOM 701 O O . GLY B 1 30 ? 36.416 35.004 49.947 1.00 53.34 132 GLY B O 1
ATOM 702 N N . GLU B 1 31 ? 37.784 34.560 48.220 1.00 46.43 133 GLU B N 1
ATOM 703 C CA . GLU B 1 31 ? 38.813 34.036 49.084 1.00 45.63 133 GLU B CA 1
ATOM 704 C C . GLU B 1 31 ? 39.596 35.180 49.697 1.00 56.76 133 GLU B C 1
ATOM 705 O O . GLU B 1 31 ? 40.160 35.035 50.781 1.00 39.88 133 GLU B O 1
ATOM 711 N N . GLN B 1 32 ? 39.665 36.318 49.016 1.00 41.64 134 GLN B N 1
ATOM 712 C CA . GLN B 1 32 ? 40.369 37.452 49.626 1.00 45.43 134 GLN B CA 1
ATOM 713 C C . GLN B 1 32 ? 39.564 37.864 50.876 1.00 39.13 134 GLN B C 1
ATOM 714 O O . GLN B 1 32 ? 40.148 38.201 51.864 1.00 42.98 134 GLN B O 1
ATOM 720 N N . LYS B 1 33 ? 38.231 37.831 50.794 1.00 41.66 135 LYS B N 1
ATOM 721 C CA . LYS B 1 33 ? 37.340 38.167 51.879 1.00 34.20 135 LYS B CA 1
ATOM 722 C C . LYS B 1 33 ? 37.532 37.212 53.034 1.00 50.74 135 LYS B C 1
ATOM 723 O O . LYS B 1 33 ? 37.524 37.623 54.169 1.00 40.29 135 LYS B O 1
ATOM 729 N N . SER B 1 34 ? 37.692 35.928 52.766 1.00 56.58 136 SER B N 1
ATOM 730 C CA . SER B 1 34 ? 37.889 35.007 53.870 1.00 49.50 136 SER B CA 1
ATOM 731 C C . SER B 1 34 ? 39.249 35.228 54.551 1.00 38.92 136 SER B C 1
ATOM 732 O O . SER B 1 34 ? 39.322 35.287 55.769 1.00 42.86 136 SER B O 1
ATOM 735 N N . GLN B 1 35 ? 40.313 35.356 53.768 1.00 43.47 137 GLN B N 1
ATOM 736 C CA . GLN B 1 35 ? 41.663 35.589 54.296 1.00 40.60 137 GLN B CA 1
ATOM 737 C C . GLN B 1 35 ? 41.646 36.816 55.213 1.00 35.17 137 GLN B C 1
ATOM 738 O O . GLN B 1 35 ? 42.158 36.798 56.305 1.00 32.03 137 GLN B O 1
ATOM 744 N N . TRP B 1 36 ? 40.983 37.860 54.754 1.00 34.48 138 TRP B N 1
ATOM 745 C CA . TRP B 1 36 ? 40.897 39.095 55.485 1.00 28.57 138 TRP B CA 1
ATOM 746 C C . TRP B 1 36 ? 40.219 38.848 56.819 1.00 32.72 138 TRP B C 1
ATOM 747 O O . TRP B 1 36 ? 40.707 39.238 57.853 1.00 39.52 138 TRP B O 1
ATOM 758 N N . MET B 1 37 ? 39.084 38.179 56.754 1.00 32.90 139 MET B N 1
ATOM 759 C CA . MET B 1 37 ? 38.275 37.898 57.898 1.00 34.66 139 MET B CA 1
ATOM 760 C C . MET B 1 37 ? 39.018 37.078 5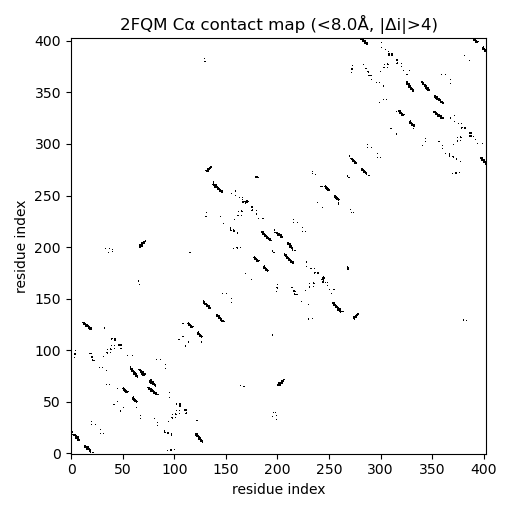8.905 1.00 29.10 139 MET B C 1
ATOM 761 O O . MET B 1 37 ? 38.960 37.301 60.120 1.00 38.60 139 MET B O 1
ATOM 766 N N . LEU B 1 38 ? 39.710 36.098 58.381 1.00 24.47 140 LEU B N 1
ATOM 767 C CA . LEU B 1 38 ? 40.515 35.216 59.181 1.00 29.32 140 LEU B CA 1
ATOM 768 C C . LEU B 1 38 ? 41.606 36.016 59.871 1.00 32.57 140 LEU B C 1
ATOM 769 O O . LEU B 1 38 ? 41.928 35.701 60.986 1.00 28.90 140 LEU B O 1
ATOM 774 N N . THR B 1 39 ? 42.200 37.024 59.225 1.00 31.71 141 THR B N 1
ATOM 775 C CA . THR B 1 39 ? 43.277 37.730 59.925 1.00 36.81 141 THR B CA 1
ATOM 776 C C . THR B 1 39 ? 42.703 38.540 61.050 1.00 19.38 141 THR B C 1
ATOM 777 O O . THR B 1 39 ? 43.342 38.672 62.093 1.00 28.62 141 THR B O 1
ATOM 781 N N . ILE B 1 40 ? 41.465 39.012 60.915 1.00 27.73 142 ILE B N 1
ATOM 782 C CA . ILE B 1 40 ? 40.983 39.810 62.015 1.00 39.83 142 ILE B CA 1
ATOM 783 C C . ILE B 1 40 ? 40.588 38.965 63.210 1.00 39.51 142 ILE B C 1
ATOM 784 O O . ILE B 1 40 ? 40.767 39.350 64.351 1.00 29.71 142 ILE B O 1
ATOM 789 N N . LYS B 1 41 ? 40.048 37.801 62.926 1.00 31.38 143 LYS B N 1
ATOM 790 C CA . LYS B 1 41 ? 39.651 36.889 63.953 1.00 25.98 143 LYS B CA 1
ATOM 791 C C . LYS B 1 41 ? 40.895 36.401 64.752 1.00 22.91 143 LYS B C 1
ATOM 792 O O . LYS B 1 41 ? 40.822 36.153 66.013 1.00 31.58 143 LYS B O 1
ATOM 798 N N . ALA B 1 42 ? 42.024 36.199 64.056 1.00 26.92 144 ALA B N 1
ATOM 799 C CA . ALA B 1 42 ? 43.243 35.782 64.771 1.00 18.14 144 ALA B CA 1
ATOM 800 C C . ALA B 1 42 ? 43.570 36.855 65.803 1.00 20.68 144 ALA B C 1
ATOM 801 O O . ALA B 1 42 ? 43.981 36.544 66.910 1.00 27.31 144 ALA B O 1
ATOM 803 N N . VAL B 1 43 ? 43.350 38.137 65.465 1.00 31.32 145 VAL B N 1
ATOM 804 C CA . VAL B 1 43 ? 43.623 39.191 66.469 1.00 23.05 145 VAL B CA 1
ATOM 805 C C . VAL B 1 43 ? 42.638 39.147 67.621 1.00 30.16 145 VAL B C 1
ATOM 806 O O . VAL B 1 43 ? 43.033 39.317 68.752 1.00 22.11 145 VAL B O 1
ATOM 810 N N . VAL B 1 44 ? 41.340 38.958 67.328 1.00 24.97 146 VAL B N 1
ATOM 811 C CA . VAL B 1 44 ? 40.421 38.899 68.443 1.00 22.16 146 VAL B CA 1
ATOM 812 C C . VAL B 1 44 ? 40.777 37.678 69.323 1.00 26.76 146 VAL B C 1
ATOM 813 O O . VAL B 1 44 ? 40.808 37.810 70.543 1.00 34.42 146 VAL B O 1
ATOM 817 N N . GLN B 1 45 ? 41.116 36.536 68.718 1.00 26.46 147 GLN B N 1
ATOM 818 C CA . GLN B 1 45 ? 41.498 35.323 69.482 1.00 30.29 147 GLN B CA 1
ATOM 819 C C . GLN B 1 45 ? 42.704 35.659 70.278 1.00 36.73 147 GLN B C 1
ATOM 820 O O . GLN B 1 45 ? 42.799 35.263 71.409 1.00 39.17 147 GLN B O 1
ATOM 826 N N . SER B 1 46 ? 43.647 36.403 69.725 1.00 33.78 148 SER B N 1
ATOM 827 C CA . SER B 1 46 ? 44.817 36.625 70.559 1.00 29.23 148 SER B CA 1
ATOM 828 C C . SER B 1 46 ? 44.454 37.525 71.733 1.00 43.77 148 SER B C 1
ATOM 829 O O . SER B 1 46 ? 45.058 37.386 72.796 1.00 37.51 148 SER B O 1
ATOM 832 N N . ALA B 1 47 ? 43.468 38.414 71.574 1.00 27.16 149 ALA B N 1
ATOM 833 C CA . ALA B 1 47 ? 43.117 39.282 72.686 1.00 29.41 149 ALA B CA 1
ATOM 834 C C . ALA B 1 47 ? 42.518 38.566 73.863 1.00 40.77 149 ALA B C 1
ATOM 835 O O . ALA B 1 47 ? 42.392 39.177 74.936 1.00 36.41 149 ALA B O 1
ATOM 837 N N . LYS B 1 48 ? 42.168 37.291 73.672 1.00 30.40 150 LYS B N 1
ATOM 838 C CA . LYS B 1 48 ? 41.583 36.452 74.726 1.00 42.72 150 LYS B CA 1
ATOM 839 C C . LYS B 1 48 ? 42.634 35.749 75.547 1.00 37.28 150 LYS B C 1
ATOM 840 O O . LYS B 1 48 ? 42.381 35.322 76.643 1.00 41.64 150 LYS B O 1
ATOM 846 N N . HIS B 1 49 ? 43.819 35.623 74.986 1.00 36.10 151 HIS B N 1
ATOM 847 C CA . HIS B 1 49 ? 44.902 34.980 75.659 1.00 49.48 151 HIS B CA 1
ATOM 848 C C . HIS B 1 49 ? 45.891 36.012 76.222 1.00 34.68 151 HIS B C 1
ATOM 849 O O . HIS B 1 49 ? 46.443 35.842 77.322 1.00 40.24 151 HIS B O 1
ATOM 856 N N . TRP B 1 50 ? 46.144 37.042 75.425 1.00 31.56 152 TRP B N 1
ATOM 857 C CA . TRP B 1 50 ? 47.132 38.083 75.745 1.00 26.91 152 TRP B CA 1
ATOM 858 C C . TRP B 1 50 ? 46.478 39.431 76.043 1.00 33.56 152 TRP B C 1
ATOM 859 O O . TRP B 1 50 ? 45.343 39.674 75.657 1.00 36.10 152 TRP B O 1
ATOM 870 N N . ASN B 1 51 ? 47.184 40.294 76.759 1.00 30.06 153 ASN B N 1
ATOM 871 C CA . ASN B 1 51 ? 46.647 41.624 76.943 1.00 25.47 153 ASN B CA 1
ATOM 872 C C . ASN B 1 51 ? 47.412 42.422 75.879 1.00 26.79 153 ASN B C 1
ATOM 873 O O . ASN B 1 51 ? 48.611 42.710 76.027 1.00 32.74 153 ASN B O 1
ATOM 878 N N . LEU B 1 52 ? 46.687 42.774 74.813 1.00 26.74 154 LEU B N 1
ATOM 879 C CA . LEU B 1 52 ? 47.225 43.495 73.680 1.00 27.69 154 LEU B CA 1
ATOM 880 C C . LEU B 1 52 ? 47.725 44.884 74.001 1.00 42.86 154 LEU B C 1
ATOM 881 O O . LEU B 1 52 ? 48.491 45.436 73.232 1.00 37.83 154 LEU B O 1
ATOM 886 N N . ALA B 1 53 ? 47.303 45.471 75.114 1.00 23.23 155 ALA B N 1
ATOM 887 C CA . ALA B 1 53 ? 47.776 46.811 75.437 1.00 26.88 155 ALA B CA 1
ATOM 888 C C . ALA B 1 53 ? 49.236 46.681 75.833 1.00 34.71 155 ALA B C 1
ATOM 889 O O . ALA B 1 53 ? 49.956 47.673 75.828 1.00 37.28 155 ALA B O 1
ATOM 891 N N . GLU B 1 54 ? 49.660 45.461 76.177 1.00 31.42 156 GLU B N 1
ATOM 892 C CA . GLU B 1 54 ? 51.024 45.221 76.643 1.00 23.14 156 GLU B CA 1
ATOM 893 C C . GLU B 1 54 ? 51.855 44.472 75.614 1.00 40.89 156 GLU B C 1
ATOM 894 O O . GLU B 1 54 ? 52.889 43.927 75.951 1.00 39.77 156 GLU B O 1
ATOM 900 N N . CYS B 1 55 ? 51.416 44.475 74.366 1.00 31.07 157 CYS B N 1
ATOM 901 C CA . CYS B 1 55 ? 52.117 43.809 73.283 1.00 36.39 157 CYS B CA 1
ATOM 902 C C . CYS B 1 55 ? 52.690 44.846 72.340 1.00 40.79 157 CYS B C 1
ATOM 903 O O . CYS B 1 55 ? 52.263 45.955 72.319 1.00 32.81 157 CYS B O 1
ATOM 906 N N . THR B 1 56 ? 53.664 44.488 71.542 1.00 35.68 158 THR B N 1
ATOM 907 C CA . THR B 1 56 ? 54.214 45.458 70.626 1.00 44.69 158 THR B CA 1
ATOM 908 C C . THR B 1 56 ? 53.653 44.973 69.315 1.00 32.52 158 THR B C 1
ATOM 909 O O . THR B 1 56 ? 53.595 43.786 69.048 1.00 49.44 158 THR B O 1
ATOM 913 N N . PHE B 1 57 ? 53.274 45.924 68.509 1.00 31.27 159 PHE B N 1
ATOM 914 C CA . PHE B 1 57 ? 52.657 45.743 67.244 1.00 36.59 159 PHE B CA 1
ATOM 915 C C . PHE B 1 57 ? 53.490 46.426 66.128 1.00 63.48 159 PHE B C 1
ATOM 916 O O . PHE B 1 57 ? 53.447 47.655 66.003 1.00 78.64 159 PHE B O 1
ATOM 924 N N . GLU B 1 58 ? 54.247 45.644 65.335 1.00 56.91 160 GLU B N 1
ATOM 925 C CA . GLU B 1 58 ? 55.039 46.190 64.207 1.00 66.15 160 GLU B CA 1
ATOM 926 C C . GLU B 1 58 ? 54.683 45.684 62.778 1.00 64.22 160 GLU B C 1
ATOM 927 O O . GLU B 1 58 ? 54.174 44.581 62.613 1.00 61.00 160 GLU B O 1
ATOM 933 N N . ALA B 1 59 ? 54.938 46.492 61.744 1.00 67.30 161 ALA B N 1
ATOM 934 C CA . ALA B 1 59 ? 54.662 46.060 60.357 1.00 52.60 161 ALA B CA 1
ATOM 935 C C . ALA B 1 59 ? 55.816 45.227 59.866 1.00 48.60 161 ALA B C 1
ATOM 936 O O . ALA B 1 59 ? 56.981 45.485 60.213 1.00 55.04 161 ALA B O 1
ATOM 938 N N . SER B 1 60 ? 55.507 44.203 59.073 1.00 44.00 162 SER B N 1
ATOM 939 C CA . SER B 1 60 ? 56.573 43.330 58.589 1.00 54.12 162 SER B CA 1
ATOM 940 C C . SER B 1 60 ? 56.495 43.305 57.107 1.00 33.23 162 SER B C 1
ATOM 941 O O . SER B 1 60 ? 55.693 44.039 56.504 1.00 45.65 162 SER B O 1
ATOM 944 N N . GLY B 1 61 ? 57.277 42.417 56.513 1.00 52.84 163 GLY B N 1
ATOM 945 C CA . GLY B 1 61 ? 57.274 42.313 55.070 1.00 47.41 163 GLY B CA 1
ATOM 946 C C . GLY B 1 61 ? 55.959 41.778 54.560 1.00 55.37 163 GLY B C 1
ATOM 947 O O . GLY B 1 61 ? 55.325 42.375 53.682 1.00 58.82 163 GLY B O 1
ATOM 948 N N . GLU B 1 62 ? 55.537 40.664 55.152 1.00 55.93 164 GLU B N 1
ATOM 949 C CA . GLU B 1 62 ? 54.310 39.956 54.769 1.00 67.23 164 GLU B CA 1
ATOM 950 C C . GLU B 1 62 ? 52.984 40.609 55.213 1.00 52.59 164 GLU B C 1
ATOM 951 O O . GLU B 1 62 ? 51.957 40.463 54.556 1.00 46.79 164 GLU B O 1
ATOM 957 N N . GLY B 1 63 ? 53.005 41.325 56.328 1.00 43.49 165 GLY B N 1
ATOM 958 C CA . GLY B 1 63 ? 51.790 41.948 56.816 1.00 39.03 165 GLY B CA 1
ATOM 959 C C . GLY B 1 63 ? 52.054 42.563 58.165 1.00 48.59 165 GLY B C 1
ATOM 960 O O . GLY B 1 63 ? 52.608 43.656 58.214 1.00 58.09 165 GLY B O 1
ATOM 961 N N . VAL B 1 64 ? 51.662 41.884 59.249 1.00 31.54 166 VAL B N 1
ATOM 962 C CA . VAL B 1 64 ? 51.902 42.387 60.596 1.00 16.65 166 VAL B CA 1
ATOM 963 C C . VAL B 1 64 ? 52.226 41.352 61.607 1.00 30.57 166 VAL B C 1
ATOM 964 O O . VAL B 1 64 ? 51.831 40.202 61.487 1.00 41.95 166 VAL B O 1
ATOM 968 N N . ILE B 1 65 ? 52.913 41.822 62.640 1.00 34.50 167 ILE B N 1
ATOM 969 C CA . ILE B 1 65 ? 53.393 41.026 63.749 1.00 24.42 167 ILE B CA 1
ATOM 970 C C . ILE B 1 65 ? 53.014 41.622 65.121 1.00 40.05 167 ILE B C 1
ATOM 971 O O . ILE B 1 65 ? 53.272 42.785 65.406 1.00 42.65 167 ILE B O 1
ATOM 976 N N . ILE B 1 66 ? 52.411 40.804 65.963 1.00 43.61 168 ILE B N 1
ATOM 977 C CA . ILE B 1 66 ? 52.042 41.188 67.308 1.00 24.91 168 ILE B CA 1
ATOM 978 C C . ILE B 1 66 ? 52.905 40.365 68.185 1.00 32.47 168 ILE B C 1
ATOM 979 O O . ILE B 1 66 ? 52.867 39.147 68.102 1.00 38.66 168 ILE B O 1
ATOM 984 N N . LYS B 1 67 ? 53.682 41.041 69.023 1.00 40.21 169 LYS B N 1
ATOM 985 C CA . LYS B 1 67 ? 54.606 40.401 69.920 1.00 33.96 169 LYS B CA 1
ATOM 986 C C . LYS B 1 67 ? 54.281 40.592 71.394 1.00 42.58 169 LYS B C 1
ATOM 987 O O . LYS B 1 67 ? 53.929 41.681 71.828 1.00 39.00 169 LYS B O 1
ATOM 993 N N . LYS B 1 68 ? 54.408 39.498 72.141 1.00 36.41 170 LYS B N 1
ATOM 994 C CA . LYS B 1 68 ? 54.193 39.405 73.590 1.00 46.72 170 LYS B CA 1
ATOM 995 C C . LYS B 1 68 ? 55.492 38.940 74.227 1.00 65.78 170 LYS B C 1
ATOM 996 O O . LYS B 1 68 ? 55.901 37.796 74.016 1.00 68.35 170 LYS B O 1
ATOM 1002 N N . ARG B 1 69 ? 56.126 39.618 75.053 1.00 20.00 171 ARG B N 1
ATOM 1003 C CA . ARG B 1 69 ? 57.391 39.363 75.730 1.00 20.00 171 ARG B CA 1
ATOM 1004 C C . ARG B 1 69 ? 58.540 39.264 74.733 1.00 20.00 171 ARG B C 1
ATOM 1005 O O . ARG B 1 69 ? 58.305 38.993 73.515 1.00 88.31 171 ARG B O 1
ATOM 1013 N N . TRP C 1 6 ? 56.835 76.466 55.617 1.00 57.87 108 TRP C N 1
ATOM 1014 C CA . TRP C 1 6 ? 55.409 76.071 55.486 1.00 49.94 108 TRP C CA 1
ATOM 1015 C C . TRP C 1 6 ? 54.577 76.950 54.582 1.00 46.76 108 TRP C C 1
ATOM 1016 O O . TRP C 1 6 ? 54.707 78.167 54.541 1.00 49.00 108 TRP C O 1
ATOM 1027 N N . LYS C 1 7 ? 53.656 76.331 53.880 1.00 41.29 109 LYS C N 1
ATOM 1028 C CA . LYS C 1 7 ? 52.815 77.126 53.034 1.00 35.51 109 LYS C CA 1
ATOM 1029 C C . LYS C 1 7 ? 51.414 76.835 53.475 1.00 28.67 109 LYS C C 1
ATOM 1030 O O . LYS C 1 7 ? 51.123 75.692 53.741 1.00 36.50 109 LYS C O 1
ATOM 1036 N N . GLN C 1 8 ? 50.548 77.858 53.539 1.00 36.10 110 GLN C N 1
ATOM 1037 C CA . GLN C 1 8 ? 49.183 77.651 53.994 1.00 26.89 110 GLN C CA 1
ATOM 1038 C C . GLN C 1 8 ? 48.464 76.939 52.911 1.00 45.01 110 GLN C C 1
ATOM 1039 O O . GLN C 1 8 ? 48.846 76.974 51.790 1.00 37.02 110 GLN C O 1
ATOM 1045 N N . PRO C 1 9 ? 47.365 76.325 53.239 1.00 32.34 111 PRO C N 1
ATOM 1046 C CA . PRO C 1 9 ? 46.631 75.644 52.203 1.00 32.03 111 PRO C CA 1
ATOM 1047 C C . PRO C 1 9 ? 46.316 76.622 51.032 1.00 47.34 111 PRO C C 1
ATOM 1048 O O . PRO C 1 9 ? 46.012 77.776 51.278 1.00 44.81 111 PRO C O 1
ATOM 1052 N N . GLU C 1 10 ? 46.376 76.131 49.783 1.00 41.52 112 GLU C N 1
ATOM 1053 C CA . GLU C 1 10 ? 46.072 76.904 48.566 1.00 36.25 112 GLU C CA 1
ATOM 1054 C C . GLU C 1 10 ? 45.066 76.215 47.645 1.00 38.21 112 GLU C C 1
ATOM 1055 O O . GLU C 1 10 ? 45.272 75.081 47.211 1.00 47.14 112 GLU C O 1
ATOM 1061 N N . LEU C 1 11 ? 43.960 76.879 47.363 1.00 37.07 113 LEU C N 1
ATOM 1062 C CA . LEU C 1 11 ? 42.944 76.338 46.479 1.00 43.60 113 LEU C CA 1
ATOM 1063 C C . LEU C 1 11 ? 43.159 76.913 45.055 1.00 57.61 113 LEU C C 1
ATOM 1064 O O . LEU C 1 11 ? 42.866 78.071 44.811 1.00 39.95 113 LEU C O 1
ATOM 1069 N N . GLU C 1 12 ? 43.670 76.085 44.140 1.00 51.63 114 GLU C N 1
ATOM 1070 C CA . GLU C 1 12 ? 43.953 76.435 42.737 1.00 48.32 114 GLU C CA 1
ATOM 1071 C C . GLU C 1 12 ? 42.883 76.043 41.691 1.00 43.91 114 GLU C C 1
ATOM 1072 O O . GLU C 1 12 ? 42.410 74.903 41.656 1.00 49.66 114 GLU C O 1
ATOM 1078 N N . SER C 1 13 ? 42.508 77.011 40.851 1.00 51.58 115 SER C N 1
ATOM 1079 C CA . SER C 1 13 ? 41.517 76.834 39.778 1.00 70.18 115 SER C CA 1
ATOM 1080 C C . SER C 1 13 ? 42.074 77.113 38.354 1.00 59.00 115 SER C C 1
ATOM 1081 O O . SER C 1 13 ? 42.838 78.080 38.140 1.00 51.28 115 SER C O 1
ATOM 1084 N N . ASP C 1 14 ? 41.654 76.247 37.417 1.00 58.34 116 ASP C N 1
ATOM 1085 C CA . ASP C 1 14 ? 42.054 76.203 35.992 1.00 36.98 116 ASP C CA 1
ATOM 1086 C C . ASP C 1 14 ? 40.876 75.735 35.093 1.00 62.48 116 ASP C C 1
ATOM 1087 O O . ASP C 1 14 ? 39.889 75.145 35.572 1.00 35.75 116 ASP C O 1
ATOM 1092 N N . GLU C 1 15 ? 41.019 75.959 33.785 1.00 57.26 117 GLU C N 1
ATOM 1093 C CA . GLU C 1 15 ? 40.037 75.507 32.800 1.00 61.92 117 GLU C CA 1
ATOM 1094 C C . GLU C 1 15 ? 39.960 74.000 32.991 1.00 50.54 117 GLU C C 1
ATOM 1095 O O . GLU C 1 15 ? 38.961 73.351 32.666 1.00 56.84 117 GLU C O 1
ATOM 1101 N N . HIS C 1 16 ? 41.051 73.441 33.496 1.00 40.78 118 HIS C N 1
ATOM 1102 C CA . HIS C 1 16 ? 41.108 72.004 33.754 1.00 56.04 118 HIS C CA 1
ATOM 1103 C C . HIS C 1 16 ? 40.587 71.590 35.136 1.00 69.62 118 HIS C C 1
ATOM 1104 O O . HIS C 1 16 ? 40.844 70.443 35.554 1.00 55.26 118 HIS C O 1
ATOM 1111 N N . GLY C 1 17 ? 39.881 72.512 35.829 1.00 44.60 119 GLY C N 1
ATOM 1112 C CA . GLY C 1 17 ? 39.306 72.207 37.138 1.00 59.50 119 GLY C CA 1
ATOM 1113 C C . GLY C 1 17 ? 39.847 72.932 38.363 1.00 53.94 119 GLY C C 1
ATOM 1114 O O . GLY C 1 17 ? 40.360 74.046 38.274 1.00 49.56 119 GLY C O 1
ATOM 1115 N N . LYS C 1 18 ? 39.739 72.289 39.520 1.00 67.43 120 LYS C N 1
ATOM 1116 C CA . LYS C 1 18 ? 40.189 72.881 40.795 1.00 61.25 120 LYS C CA 1
ATOM 1117 C C . LYS C 1 18 ? 41.119 71.971 41.637 1.00 38.52 120 LYS C C 1
ATOM 1118 O O . LYS C 1 18 ? 40.863 70.771 41.787 1.00 51.72 120 LYS C O 1
ATOM 1124 N N . THR C 1 19 ? 42.166 72.562 42.221 1.00 43.24 121 THR C N 1
ATOM 1125 C CA . THR C 1 19 ? 43.112 71.811 43.034 1.00 43.24 121 THR C CA 1
ATOM 1126 C C . THR C 1 19 ? 43.402 72.360 44.461 1.00 47.94 121 THR C C 1
ATOM 1127 O O . THR C 1 19 ? 43.897 73.478 44.578 1.00 62.79 121 THR C O 1
ATOM 1131 N N . LEU C 1 20 ? 43.106 71.612 45.538 1.00 52.31 122 LEU C N 1
ATOM 1132 C CA . LEU C 1 20 ? 43.446 72.088 46.918 1.00 35.15 122 LEU C CA 1
ATOM 1133 C C . LEU C 1 20 ? 44.737 71.441 47.351 1.00 26.20 122 LEU C C 1
ATOM 1134 O O . LEU C 1 20 ? 44.797 70.247 47.652 1.00 41.79 122 LEU C O 1
ATOM 1139 N N . ARG C 1 21 ? 45.761 72.278 47.358 1.00 25.63 123 ARG C N 1
ATOM 1140 C CA . ARG C 1 21 ? 47.116 71.958 47.713 1.00 24.98 123 ARG C CA 1
ATOM 1141 C C . ARG C 1 21 ? 47.448 72.200 49.217 1.00 48.27 123 ARG C C 1
ATOM 1142 O O . ARG C 1 21 ? 47.480 73.349 49.705 1.00 37.76 123 ARG C O 1
ATOM 1150 N N . LEU C 1 22 ? 47.691 71.103 49.932 1.00 48.29 124 LEU C N 1
ATOM 1151 C CA . LEU C 1 22 ? 48.012 71.107 51.365 1.00 44.74 124 LEU C CA 1
ATOM 1152 C C . LEU C 1 22 ? 49.448 70.800 51.508 1.00 32.58 124 LEU C C 1
ATOM 1153 O O . LEU C 1 22 ? 49.929 69.790 51.043 1.00 53.61 124 LEU C O 1
ATOM 1158 N N . THR C 1 23 ? 50.145 71.670 52.199 1.00 28.87 125 THR C N 1
ATOM 1159 C CA . THR C 1 23 ? 51.586 71.501 52.338 1.00 43.29 125 THR C CA 1
ATOM 1160 C C . THR C 1 23 ? 51.925 70.962 53.721 1.00 55.86 125 THR C C 1
ATOM 1161 O O . THR C 1 23 ? 51.195 71.228 54.680 1.00 43.37 125 THR C O 1
ATOM 1165 N N . LEU C 1 24 ? 53.007 70.209 53.860 1.00 34.57 126 LEU C N 1
ATOM 1166 C CA . LEU C 1 24 ? 53.301 69.752 55.202 1.00 43.61 126 LEU C CA 1
ATOM 1167 C C . LEU C 1 24 ? 54.489 70.499 55.788 1.00 36.36 126 LEU C C 1
ATOM 1168 O O . LEU C 1 24 ? 55.370 70.921 55.065 1.00 49.30 126 LEU C O 1
ATOM 1173 N N . PRO C 1 25 ? 54.496 70.740 57.107 1.00 28.80 127 PRO C N 1
ATOM 1174 C CA . PRO C 1 25 ? 55.639 71.439 57.716 1.00 37.77 127 PRO C CA 1
ATOM 1175 C C . PRO C 1 25 ? 56.835 70.513 57.650 1.00 42.23 127 PRO C C 1
ATOM 1176 O O . PRO C 1 25 ? 56.625 69.313 57.631 1.00 38.14 127 PRO C O 1
ATOM 1180 N N . GLU C 1 26 ? 58.077 71.011 57.609 1.00 56.99 128 GLU C N 1
ATOM 1181 C CA . GLU C 1 26 ? 59.194 70.037 57.537 1.00 75.50 128 GLU C CA 1
ATOM 1182 C C . GLU C 1 26 ? 59.762 69.692 58.885 1.00 63.93 128 GLU C C 1
ATOM 1183 O O . GLU C 1 26 ? 59.666 70.477 59.835 1.00 52.19 128 GLU C O 1
ATOM 1189 N N . GLY C 1 27 ? 60.349 68.501 58.941 1.00 59.56 129 GLY C N 1
ATOM 1190 C CA . GLY C 1 27 ? 60.928 68.009 60.171 1.00 68.86 129 GLY C CA 1
ATOM 1191 C C . GLY C 1 27 ? 60.092 66.876 60.728 1.00 67.01 129 GLY C C 1
ATOM 1192 O O . GLY C 1 27 ? 60.377 66.360 61.812 1.00 85.95 129 GLY C O 1
ATOM 1193 N N . LEU C 1 28 ? 59.061 66.477 59.991 1.00 50.99 130 LEU C N 1
ATOM 1194 C CA . LEU C 1 28 ? 58.210 65.413 60.458 1.00 49.20 130 LEU C CA 1
ATOM 1195 C C . LEU C 1 28 ? 58.768 64.058 60.086 1.00 59.87 130 LEU C C 1
ATOM 1196 O O . LEU C 1 28 ? 59.273 63.860 58.984 1.00 68.03 130 LEU C O 1
ATOM 1201 N N . SER C 1 29 ? 58.661 63.123 61.019 1.00 62.98 131 SER C N 1
ATOM 1202 C CA . SER C 1 29 ? 59.096 61.753 60.790 1.00 59.10 131 SER C CA 1
ATOM 1203 C C . SER C 1 29 ? 58.180 61.147 59.757 1.00 51.95 131 SER C C 1
ATOM 1204 O O . SER C 1 29 ? 57.184 61.749 59.369 1.00 61.67 131 SER C O 1
ATOM 1207 N N . GLY C 1 30 ? 58.511 59.957 59.294 1.00 53.74 132 GLY C N 1
ATOM 1208 C CA . GLY C 1 30 ? 57.665 59.335 58.295 1.00 51.80 132 GLY C CA 1
ATOM 1209 C C . GLY C 1 30 ? 56.286 59.046 58.859 1.00 55.50 132 GLY C C 1
ATOM 1210 O O . GLY C 1 30 ? 55.289 59.238 58.175 1.00 57.28 132 GLY C O 1
ATOM 1211 N N . GLU C 1 31 ? 56.237 58.601 60.114 1.00 51.38 133 GLU C N 1
ATOM 1212 C CA . GLU C 1 31 ? 54.976 58.278 60.778 1.00 48.97 133 GLU C CA 1
ATOM 1213 C C . GLU C 1 31 ? 54.111 59.529 60.972 1.00 31.32 133 GLU C C 1
ATOM 1214 O O . GLU C 1 31 ? 52.917 59.523 60.658 1.00 41.38 133 GLU C O 1
ATOM 1220 N N . GLN C 1 32 ? 54.701 60.602 61.499 1.00 48.63 134 GLN C N 1
ATOM 1221 C CA . GLN C 1 32 ? 53.960 61.845 61.665 1.00 37.60 134 GLN C CA 1
ATOM 1222 C C . GLN C 1 32 ? 53.282 62.211 60.316 1.00 40.09 134 GLN C C 1
ATOM 1223 O O . GLN C 1 32 ? 52.050 62.413 60.269 1.00 36.84 134 GLN C O 1
ATOM 1229 N N . LYS C 1 33 ? 54.065 62.198 59.221 1.00 38.17 135 LYS C N 1
ATOM 1230 C CA . LYS C 1 33 ? 53.566 62.481 57.858 1.00 37.56 135 LYS C CA 1
ATOM 1231 C C . LYS C 1 33 ? 52.410 61.592 57.412 1.00 26.85 135 LYS C C 1
ATOM 1232 O O . LYS C 1 33 ? 51.378 62.065 56.914 1.00 41.76 135 LYS C O 1
ATOM 1238 N N . SER C 1 34 ? 52.580 60.293 57.583 1.00 26.35 136 SER C N 1
ATOM 1239 C CA . SER C 1 34 ? 51.532 59.344 57.214 1.00 26.06 136 SER C CA 1
ATOM 1240 C C . SER C 1 34 ? 50.291 59.596 58.071 1.00 25.28 136 SER C C 1
ATOM 1241 O O . SER C 1 34 ? 49.158 59.574 57.577 1.00 33.64 136 SER C O 1
ATOM 1244 N N . GLN C 1 35 ? 50.491 59.826 59.362 1.00 22.65 137 GLN C N 1
ATOM 1245 C CA . GLN C 1 35 ? 49.355 60.123 60.248 1.00 31.79 137 GLN C CA 1
ATOM 1246 C C . GLN C 1 35 ? 48.633 61.414 59.765 1.00 29.66 137 GLN C C 1
ATOM 1247 O O . GLN C 1 35 ? 47.392 61.462 59.665 1.00 31.00 137 GLN C O 1
ATOM 1253 N N . TRP C 1 36 ? 49.438 62.448 59.501 1.00 27.10 138 TRP C N 1
ATOM 1254 C CA . TRP C 1 36 ? 48.912 63.731 59.059 1.00 30.29 138 TRP C CA 1
ATOM 1255 C C . TRP C 1 36 ? 48.014 63.558 57.818 1.00 29.69 138 TRP C C 1
ATOM 1256 O O . TRP C 1 36 ? 46.816 63.992 57.802 1.00 30.52 138 TRP C O 1
ATOM 1267 N N . MET C 1 37 ? 48.576 62.901 56.797 1.00 29.40 139 MET C N 1
ATOM 1268 C CA . MET C 1 37 ? 47.887 62.702 55.531 1.00 26.15 139 MET C CA 1
ATOM 1269 C C . MET C 1 37 ? 46.748 61.768 55.628 1.00 32.07 139 MET C C 1
ATOM 1270 O O . MET C 1 37 ? 45.771 61.853 54.863 1.00 27.00 139 MET C O 1
ATOM 1275 N N . LEU C 1 38 ? 46.821 60.889 56.616 1.00 36.25 140 LEU C N 1
ATOM 1276 C CA . LEU C 1 38 ? 45.702 59.961 56.764 1.00 31.74 140 LEU C CA 1
ATOM 1277 C C . LEU C 1 38 ? 44.540 60.724 57.362 1.00 32.22 140 LEU C C 1
ATOM 1278 O O . LEU C 1 38 ? 43.390 60.469 56.984 1.00 33.90 140 LEU C O 1
ATOM 1283 N N . THR C 1 39 ? 44.802 61.640 58.316 1.00 26.96 141 THR C N 1
ATOM 1284 C CA . THR C 1 39 ? 43.649 62.388 58.827 1.00 27.36 141 THR C CA 1
ATOM 1285 C C . THR C 1 39 ? 42.950 63.174 57.697 1.00 33.95 141 THR C C 1
ATOM 1286 O O . THR C 1 39 ? 41.729 63.297 57.694 1.00 30.62 141 THR C O 1
ATOM 1290 N N . ILE C 1 40 ? 43.721 63.670 56.722 1.00 30.49 142 ILE C N 1
ATOM 1291 C CA . ILE C 1 40 ? 43.168 64.469 55.618 1.00 33.18 142 ILE C CA 1
ATOM 1292 C C . ILE C 1 40 ? 42.364 63.572 54.709 1.00 29.28 142 ILE C C 1
ATOM 1293 O O . ILE C 1 40 ? 41.185 63.850 54.351 1.00 26.94 142 ILE C O 1
ATOM 1298 N N . LYS C 1 41 ? 43.021 62.473 54.338 1.00 32.46 143 LYS C N 1
ATOM 1299 C CA . LYS C 1 41 ? 42.354 61.470 53.515 1.00 29.03 143 LYS C CA 1
ATOM 1300 C C . LYS C 1 41 ? 41.029 61.108 54.142 1.00 24.42 143 LYS C C 1
ATOM 1301 O O . LYS C 1 41 ? 40.003 61.032 53.444 1.00 31.05 143 LYS C O 1
ATOM 1307 N N . ALA C 1 42 ? 40.981 60.916 55.467 1.00 35.73 144 ALA C N 1
ATOM 1308 C CA . ALA C 1 42 ? 39.657 60.562 56.065 1.00 21.90 144 ALA C CA 1
ATOM 1309 C C . ALA C 1 42 ? 38.602 61.639 55.875 1.00 28.40 144 ALA C C 1
ATOM 1310 O O . ALA C 1 42 ? 37.406 61.360 55.726 1.00 36.23 144 ALA C O 1
ATOM 1312 N N . VAL C 1 43 ? 39.002 62.899 55.917 1.00 35.87 145 VAL C N 1
ATOM 1313 C CA . VAL C 1 43 ? 37.971 63.899 55.723 1.00 26.20 145 VAL C CA 1
ATOM 1314 C C . VAL C 1 43 ? 37.280 63.873 54.308 1.00 36.63 145 VAL C C 1
ATOM 1315 O O . VAL C 1 43 ? 36.032 63.949 54.158 1.00 35.61 145 VAL C O 1
ATOM 1319 N N . VAL C 1 44 ? 38.112 63.753 53.283 1.00 26.91 146 VAL C N 1
ATOM 1320 C CA . VAL C 1 44 ? 37.630 63.766 51.900 1.00 50.45 146 VAL C CA 1
ATOM 1321 C C . VAL C 1 44 ? 36.693 62.628 51.557 1.00 48.58 146 VAL C C 1
ATOM 1322 O O . VAL C 1 44 ? 35.500 62.820 51.230 1.00 52.41 146 VAL C O 1
ATOM 1326 N N . GLN C 1 45 ? 37.227 61.430 51.669 1.00 52.97 147 GLN C N 1
ATOM 1327 C CA . GLN C 1 45 ? 36.430 60.273 51.347 1.00 63.02 147 GLN C CA 1
ATOM 1328 C C . GLN C 1 45 ? 35.308 60.160 52.378 1.00 53.02 147 GLN C C 1
ATOM 1329 O O . GLN C 1 45 ? 34.662 59.132 52.512 1.00 77.52 147 GLN C O 1
ATOM 1335 N N . SER C 1 46 ? 35.067 61.240 53.105 1.00 58.44 148 SER C N 1
ATOM 1336 C CA . SER C 1 46 ? 34.021 61.248 54.100 1.00 46.00 148 SER C CA 1
ATOM 1337 C C . SER C 1 46 ? 32.917 62.053 53.476 1.00 55.11 148 SER C C 1
ATOM 1338 O O . SER C 1 46 ? 31.747 61.979 53.873 1.00 57.96 148 SER C O 1
ATOM 1341 N N . ALA C 1 47 ? 33.302 62.831 52.470 1.00 46.72 149 ALA C N 1
ATOM 1342 C CA . ALA C 1 47 ? 32.350 63.677 51.757 1.00 55.55 149 ALA C CA 1
ATOM 1343 C C . ALA C 1 47 ? 31.351 62.794 51.040 1.00 55.53 149 ALA C C 1
ATOM 1344 O O . ALA C 1 47 ? 30.188 63.160 50.889 1.00 55.74 149 ALA C O 1
ATOM 1346 N N . LYS C 1 48 ? 31.796 61.613 50.618 1.00 49.60 150 LYS C N 1
ATOM 1347 C CA . LYS C 1 48 ? 30.907 60.714 49.918 1.00 62.16 150 LYS C CA 1
ATOM 1348 C C . LYS C 1 48 ? 29.979 59.949 50.827 1.00 69.49 150 LYS C C 1
ATOM 1349 O O . LYS C 1 48 ? 29.465 58.910 50.429 1.00 80.66 150 LYS C O 1
ATOM 1355 N N . HIS C 1 49 ? 29.760 60.454 52.044 1.00 61.68 151 HIS C N 1
ATOM 1356 C CA . HIS C 1 49 ? 28.859 59.790 52.977 1.00 47.63 151 HIS C CA 1
ATOM 1357 C C . HIS C 1 49 ? 28.021 60.738 53.759 1.00 57.37 151 HIS C C 1
ATOM 1358 O O . HIS C 1 49 ? 27.218 60.296 54.560 1.00 51.58 151 HIS C O 1
ATOM 1365 N N . TRP C 1 50 ? 28.232 62.033 53.566 1.00 56.64 152 TRP C N 1
ATOM 1366 C CA . TRP C 1 50 ? 27.457 63.051 54.274 1.00 51.95 152 TRP C CA 1
ATOM 1367 C C . TRP C 1 50 ? 27.785 64.421 53.679 1.00 42.10 152 TRP C C 1
ATOM 1368 O O . TRP C 1 50 ? 28.699 64.562 52.860 1.00 43.08 152 TRP C O 1
ATOM 1379 N N . ASN C 1 51 ? 27.058 65.445 54.082 1.00 52.79 153 ASN C N 1
ATOM 1380 C CA . ASN C 1 51 ? 27.316 66.769 53.537 1.00 61.05 153 ASN C CA 1
ATOM 1381 C C . ASN C 1 51 ? 28.271 67.598 54.407 1.00 54.53 153 ASN C C 1
ATOM 1382 O O . ASN C 1 51 ? 27.857 68.206 55.394 1.00 49.62 153 ASN C O 1
ATOM 1387 N N . LEU C 1 52 ? 29.547 67.640 54.036 1.00 63.55 154 LEU C N 1
ATOM 1388 C CA . LEU C 1 52 ? 30.486 68.413 54.824 1.00 49.65 154 LEU C CA 1
ATOM 1389 C C . LEU C 1 52 ? 30.015 69.800 55.042 1.00 57.01 154 LEU C C 1
ATOM 1390 O O . LEU C 1 52 ? 30.186 70.304 56.139 1.00 49.75 154 LEU C O 1
ATOM 1395 N N . ALA C 1 53 ? 29.403 70.407 54.023 1.00 58.53 155 ALA C N 1
ATOM 1396 C CA . ALA C 1 53 ? 28.892 71.799 54.096 1.00 48.26 155 ALA C CA 1
ATOM 1397 C C . ALA C 1 53 ? 27.898 72.024 55.215 1.00 49.53 155 ALA C C 1
ATOM 1398 O O . ALA C 1 53 ? 27.654 73.151 55.655 1.00 48.83 155 ALA C O 1
ATOM 1400 N N . GLU C 1 54 ? 27.329 70.932 55.677 1.00 54.16 156 GLU C N 1
ATOM 1401 C CA . GLU C 1 54 ? 26.323 71.003 56.709 1.00 43.68 156 GLU C CA 1
ATOM 1402 C C . GLU C 1 54 ? 26.901 70.488 58.037 1.00 55.34 156 GLU C C 1
ATOM 1403 O O . GLU C 1 54 ? 26.173 70.314 59.001 1.00 52.39 156 GLU C O 1
ATOM 1409 N N . CYS C 1 55 ? 28.218 70.276 58.106 1.00 34.95 157 CYS C N 1
ATOM 1410 C CA . CYS C 1 55 ? 28.801 69.770 59.346 1.00 54.09 157 CYS C CA 1
ATOM 1411 C C . CYS C 1 55 ? 29.518 70.843 60.120 1.00 59.47 157 CYS C C 1
ATOM 1412 O O . CYS C 1 55 ? 29.938 71.827 59.527 1.00 56.74 157 CYS C O 1
ATOM 1415 N N . THR C 1 56 ? 29.644 70.641 61.442 1.00 56.63 158 THR C N 1
ATOM 1416 C CA . THR C 1 56 ? 30.351 71.554 62.329 1.00 33.44 158 THR C CA 1
ATOM 1417 C C . THR C 1 56 ? 31.725 71.017 62.730 1.00 43.57 158 THR C C 1
ATOM 1418 O O . THR C 1 56 ? 31.901 69.831 62.979 1.00 37.80 158 THR C O 1
ATOM 1422 N N . PHE C 1 57 ? 32.695 71.919 62.770 1.00 41.23 159 PHE C N 1
ATOM 1423 C CA . PHE C 1 57 ? 34.089 71.650 63.112 1.00 23.83 159 PHE C CA 1
ATOM 1424 C C . PHE C 1 57 ? 34.357 72.224 64.476 1.00 33.44 159 PHE C C 1
ATOM 1425 O O . PHE C 1 57 ? 34.030 73.386 64.758 1.00 37.67 159 PHE C O 1
ATOM 1433 N N . GLU C 1 58 ? 34.912 71.378 65.334 1.00 33.44 160 GLU C N 1
ATOM 1434 C CA . GLU C 1 58 ? 35.194 71.773 66.699 1.00 45.74 160 GLU C CA 1
ATOM 1435 C C . GLU C 1 58 ? 36.530 71.200 67.074 1.00 38.55 160 GLU C C 1
ATOM 1436 O O . GLU C 1 58 ? 36.771 70.045 66.799 1.00 28.70 160 GLU C O 1
ATOM 1442 N N . ALA C 1 59 ? 37.414 72.010 67.654 1.00 36.01 161 ALA C N 1
ATOM 1443 C CA . ALA C 1 59 ? 38.718 71.496 68.064 1.00 49.41 161 ALA C CA 1
ATOM 1444 C C . ALA C 1 59 ? 38.513 70.895 69.419 1.00 40.96 161 ALA C C 1
ATOM 1445 O O . ALA C 1 59 ? 37.960 71.549 70.279 1.00 51.19 161 ALA C O 1
ATOM 1447 N N . SER C 1 60 ? 38.894 69.636 69.599 1.00 42.75 162 SER C N 1
ATOM 1448 C CA . SER C 1 60 ? 38.744 68.957 70.905 1.00 47.10 162 SER C CA 1
ATOM 1449 C C . SER C 1 60 ? 40.089 68.687 71.574 1.00 56.87 162 SER C C 1
ATOM 1450 O O . SER C 1 60 ? 41.149 69.192 71.175 1.00 86.01 162 SER C O 1
ATOM 1453 N N . GLY C 1 61 ? 40.043 67.814 72.567 1.00 42.66 163 GLY C N 1
ATOM 1454 C CA . GLY C 1 61 ? 41.264 67.454 73.260 1.00 60.07 163 GLY C CA 1
ATOM 1455 C C . GLY C 1 61 ? 42.178 66.637 72.361 1.00 29.03 163 GLY C C 1
ATOM 1456 O O . GLY C 1 61 ? 41.857 65.515 71.949 1.00 80.47 163 GLY C O 1
ATOM 1457 N N . GLU C 1 62 ? 43.325 67.200 72.031 1.00 68.35 164 GLU C N 1
ATOM 1458 C CA . GLU C 1 62 ? 44.275 66.498 71.160 1.00 74.39 164 GLU C CA 1
ATOM 1459 C C . GLU C 1 62 ? 43.589 65.921 69.896 1.00 65.58 164 GLU C C 1
ATOM 1460 O O . GLU C 1 62 ? 43.728 64.763 69.548 1.00 52.36 164 GLU C O 1
ATOM 1466 N N . GLY C 1 63 ? 42.847 66.787 69.215 1.00 57.70 165 GLY C N 1
ATOM 1467 C CA . GLY C 1 63 ? 42.183 66.404 68.004 1.00 39.85 165 GLY C CA 1
ATOM 1468 C C . GLY C 1 63 ? 41.123 67.378 67.549 1.00 32.14 165 GLY C C 1
ATOM 1469 O O . GLY C 1 63 ? 40.973 68.523 67.997 1.00 24.94 165 GLY C O 1
ATOM 1470 N N . VAL C 1 64 ? 40.343 66.874 66.631 1.00 20.88 166 VAL C N 1
ATOM 1471 C CA . VAL C 1 64 ? 39.278 67.653 66.083 1.00 23.08 166 VAL C CA 1
ATOM 1472 C C . VAL C 1 64 ? 38.198 66.708 65.830 1.00 35.56 166 VAL C C 1
ATOM 1473 O O . VAL C 1 64 ? 38.412 65.474 65.577 1.00 34.04 166 VAL C O 1
ATOM 1477 N N . ILE C 1 65 ? 37.015 67.284 65.864 1.00 32.11 167 ILE C N 1
ATOM 1478 C CA . ILE C 1 65 ? 35.825 66.526 65.618 1.00 29.99 167 ILE C CA 1
ATOM 1479 C C . ILE C 1 65 ? 34.990 67.165 64.530 1.00 43.11 167 ILE C C 1
ATOM 1480 O O . ILE C 1 65 ? 34.853 68.398 64.482 1.00 36.92 167 ILE C O 1
ATOM 1485 N N . ILE C 1 66 ? 34.423 66.334 63.662 1.00 36.30 168 ILE C N 1
ATOM 1486 C CA . ILE C 1 66 ? 33.565 66.855 62.626 1.00 20.94 168 ILE C CA 1
ATOM 1487 C C . ILE C 1 66 ? 32.234 66.247 62.863 1.00 27.51 168 ILE C C 1
ATOM 1488 O O . ILE C 1 66 ? 32.083 65.038 62.701 1.00 43.77 168 ILE C O 1
ATOM 1493 N N . LYS C 1 67 ? 31.272 67.061 63.289 1.00 32.46 169 LYS C N 1
ATOM 1494 C CA . LYS C 1 67 ? 29.929 66.556 63.603 1.00 40.63 169 LYS C CA 1
ATOM 1495 C C . LYS C 1 67 ? 28.778 66.907 62.673 1.00 49.85 169 LYS C C 1
ATOM 1496 O O . LYS C 1 67 ? 28.785 67.904 61.973 1.00 41.38 169 LYS C O 1
ATOM 1502 N N . LYS C 1 68 ? 27.768 66.063 62.712 1.00 52.87 170 LYS C N 1
ATOM 1503 C CA . LYS C 1 68 ? 26.573 66.233 61.911 1.00 51.29 170 LYS C CA 1
ATOM 1504 C C . LYS C 1 68 ? 25.424 65.757 62.779 1.00 55.41 170 LYS C C 1
ATOM 1505 O O . LYS C 1 68 ? 25.234 64.565 62.974 1.00 46.46 170 LYS C O 1
ATOM 1511 N N . ARG C 1 69 ? 24.682 66.697 63.336 1.00 45.09 171 ARG C N 1
ATOM 1512 C CA . ARG C 1 69 ? 23.548 66.365 64.165 1.00 47.71 171 ARG C CA 1
ATOM 1513 C C . ARG C 1 69 ? 22.420 66.062 63.197 1.00 41.03 171 ARG C C 1
ATOM 1514 O O . ARG C 1 69 ? 22.405 66.584 62.074 1.00 39.82 171 ARG C O 1
ATOM 1522 N N . GLN C 1 70 ? 21.498 65.212 63.649 1.00 47.77 172 GLN C N 1
ATOM 1523 C CA . GLN C 1 70 ? 20.306 64.802 62.903 1.00 56.81 172 GLN C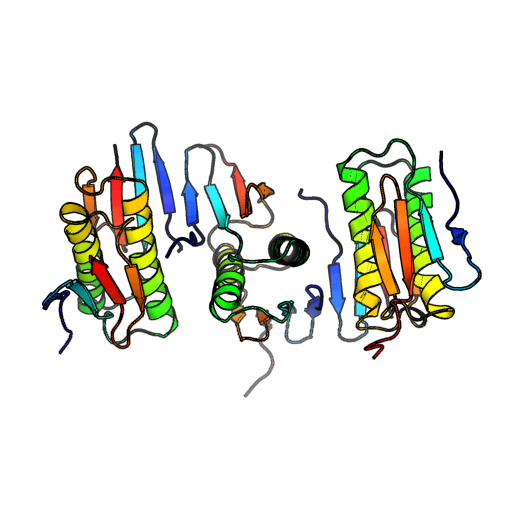 CA 1
ATOM 1524 C C . GLN C 1 70 ? 19.331 64.120 63.858 1.00 65.44 172 GLN C C 1
ATOM 1525 O O . GLN C 1 70 ? 19.756 63.483 64.816 1.00 60.97 172 GLN C O 1
ATOM 1531 N N . ILE C 1 71 ? 18.034 64.259 63.584 1.00 74.63 173 ILE C N 1
ATOM 1532 C CA . ILE C 1 71 ? 16.974 63.616 64.372 1.00 83.92 173 ILE C CA 1
ATOM 1533 C C . ILE C 1 71 ? 16.487 62.370 63.610 1.00 96.56 173 ILE C C 1
ATOM 1534 O O . ILE C 1 71 ? 16.947 62.100 62.493 1.00 94.95 173 ILE C O 1
ATOM 1539 N N . THR C 1 72 ? 15.561 61.615 64.199 1.00 94.77 174 THR C N 1
ATOM 1540 C CA . THR C 1 72 ? 15.036 60.417 63.533 1.00 98.81 174 THR C CA 1
ATOM 1541 C C . THR C 1 72 ? 13.634 60.076 64.092 1.00 108.48 174 THR C C 1
ATOM 1542 O O . THR C 1 72 ? 13.368 60.487 65.250 1.00 114.04 174 THR C O 1
ATOM 1546 N N . MET D 1 4 ? 51.799 52.532 67.929 1.00 86.77 -1 MET D N 1
ATOM 1547 C CA . MET D 1 4 ? 50.762 51.562 68.384 1.00 81.12 -1 MET D CA 1
ATOM 1548 C C . MET D 1 4 ? 49.678 52.264 69.192 1.00 72.68 -1 MET D C 1
ATOM 1549 O O . MET D 1 4 ? 48.531 51.807 69.268 1.00 80.33 -1 MET D O 1
ATOM 1554 N N . ASP D 1 5 ? 50.037 53.404 69.762 1.00 48.63 107 ASP D N 1
ATOM 1555 C CA . ASP D 1 5 ? 49.097 54.192 70.567 1.00 74.91 107 ASP D CA 1
ATOM 1556 C C . ASP D 1 5 ? 48.326 55.308 69.846 1.00 70.54 107 ASP D C 1
ATOM 1557 O O . ASP D 1 5 ? 47.378 55.849 70.408 1.00 62.45 107 ASP D O 1
ATOM 1562 N N . TRP D 1 6 ? 48.723 55.659 68.622 1.00 53.97 108 TRP D N 1
ATOM 1563 C CA . TRP D 1 6 ? 47.991 56.658 67.899 1.00 22.68 108 TRP D CA 1
ATOM 1564 C C . TRP D 1 6 ? 46.658 56.098 67.364 1.00 38.83 108 TRP D C 1
ATOM 1565 O O . TRP D 1 6 ? 46.625 55.109 66.666 1.00 39.59 108 TRP D O 1
ATOM 1576 N N . LYS D 1 7 ? 45.571 56.782 67.701 1.00 27.08 109 LYS D N 1
ATOM 1577 C CA . LYS D 1 7 ? 44.221 56.425 67.328 1.00 32.56 109 LYS D CA 1
ATOM 1578 C C . LYS D 1 7 ? 43.922 56.956 65.943 1.00 47.03 109 LYS D C 1
ATOM 1579 O O . LYS D 1 7 ? 44.001 58.146 65.678 1.00 33.28 109 LYS D O 1
ATOM 1585 N N . GLN D 1 8 ? 43.501 56.066 65.075 1.00 32.31 110 GLN D N 1
ATOM 1586 C CA . GLN D 1 8 ? 43.232 56.423 63.706 1.00 21.76 110 GLN D CA 1
ATOM 1587 C C . GLN D 1 8 ? 41.857 57.140 63.588 1.00 35.78 110 GLN D C 1
ATOM 1588 O O . GLN D 1 8 ? 41.042 57.175 64.496 1.00 34.10 110 GLN D O 1
ATOM 1594 N N . PRO D 1 9 ? 41.587 57.728 62.437 1.00 30.12 111 PRO D N 1
ATOM 1595 C CA . PRO D 1 9 ? 40.312 58.406 62.278 1.00 23.71 111 PRO D CA 1
ATOM 1596 C C . PRO D 1 9 ? 39.132 57.423 62.446 1.00 33.92 111 PRO D C 1
ATOM 1597 O O . PRO D 1 9 ? 39.111 56.340 61.855 1.00 37.02 111 PRO D O 1
ATOM 1601 N N . GLU D 1 10 ? 38.113 57.796 63.195 1.00 26.33 112 GLU D N 1
ATOM 1602 C CA . GLU D 1 10 ? 36.979 56.918 63.291 1.00 37.22 112 GLU D CA 1
ATOM 1603 C C . GLU D 1 10 ? 35.687 57.682 63.316 1.00 33.19 112 GLU D C 1
ATOM 1604 O O . GLU D 1 10 ? 35.641 58.789 63.784 1.00 37.97 112 GLU D O 1
ATOM 1610 N N . LEU D 1 11 ? 34.645 57.024 62.826 1.00 40.33 113 LEU D N 1
ATOM 1611 C CA . LEU D 1 11 ? 33.302 57.529 62.783 1.00 35.14 113 LEU D CA 1
ATOM 1612 C C . LEU D 1 11 ? 32.566 57.021 64.039 1.00 33.94 113 LEU D C 1
ATOM 1613 O O . LEU D 1 11 ? 32.784 55.890 64.487 1.00 40.83 113 LEU D O 1
ATOM 1618 N N . GLU D 1 12 ? 31.719 57.861 64.627 1.00 38.47 114 GLU D N 1
ATOM 1619 C CA . GLU D 1 12 ? 30.944 57.467 65.796 1.00 50.06 114 GLU D CA 1
ATOM 1620 C C . GLU D 1 12 ? 29.496 57.797 65.524 1.00 41.03 114 GLU D C 1
ATOM 1621 O O . GLU D 1 12 ? 29.189 58.921 65.159 1.00 54.49 114 GLU D O 1
ATOM 1627 N N . SER D 1 13 ? 28.597 56.845 65.704 1.00 56.39 115 SER D N 1
ATOM 1628 C CA . SER D 1 13 ? 27.176 57.107 65.422 1.00 45.61 115 SER D CA 1
ATOM 1629 C C . SER D 1 13 ? 26.254 56.802 66.580 1.00 51.10 115 SER D C 1
ATOM 1630 O O . SER D 1 13 ? 26.381 55.784 67.250 1.00 55.43 115 SER D O 1
ATOM 1633 N N . ASP D 1 14 ? 25.295 57.681 66.787 1.00 48.72 116 ASP D N 1
ATOM 1634 C CA . ASP D 1 14 ? 24.369 57.493 67.851 1.00 45.26 116 ASP D CA 1
ATOM 1635 C C . ASP D 1 14 ? 23.085 58.154 67.406 1.00 55.20 116 ASP D C 1
ATOM 1636 O O . ASP D 1 14 ? 23.045 58.714 66.311 1.00 62.71 116 ASP D O 1
ATOM 1641 N N . GLU D 1 15 ? 22.031 58.057 68.214 1.00 68.64 117 GLU D N 1
ATOM 1642 C CA . GLU D 1 15 ? 20.728 58.627 67.846 1.00 75.08 117 GLU D CA 1
ATOM 1643 C C . GLU D 1 15 ? 20.840 60.098 67.426 1.00 69.70 117 GLU D C 1
ATOM 1644 O O . GLU D 1 15 ? 20.077 60.576 66.585 1.00 66.39 117 GLU D O 1
ATOM 1650 N N . HIS D 1 16 ? 21.818 60.789 68.001 1.00 64.69 118 HIS D N 1
ATOM 1651 C CA . HIS D 1 16 ? 22.006 62.204 67.763 1.00 63.85 118 HIS D CA 1
ATOM 1652 C C . HIS D 1 16 ? 22.862 62.621 66.599 1.00 57.59 118 HIS D C 1
ATOM 1653 O O . HIS D 1 16 ? 23.323 63.756 66.549 1.00 78.72 118 HIS D O 1
ATOM 1660 N N . G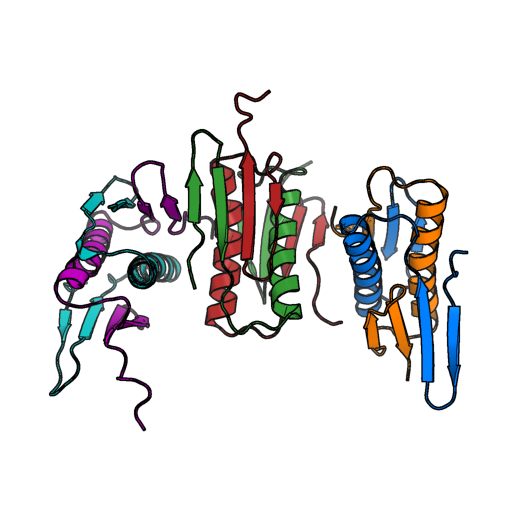LY D 1 17 ? 23.070 61.717 65.659 1.00 33.75 119 GLY D N 1
ATOM 1661 C CA . GLY D 1 17 ? 23.884 62.040 64.508 1.00 50.09 119 GLY D CA 1
ATOM 1662 C C . GLY D 1 17 ? 25.123 61.187 64.443 1.00 48.98 119 GLY D C 1
ATOM 1663 O O . GLY D 1 17 ? 25.197 60.125 65.065 1.00 48.85 119 GLY D O 1
ATOM 1664 N N . LYS D 1 18 ? 26.088 61.676 63.675 1.00 58.96 120 LYS D N 1
ATOM 1665 C CA . LYS D 1 18 ? 27.365 61.030 63.444 1.00 56.71 120 LYS D CA 1
ATOM 1666 C C . LYS D 1 18 ? 28.486 61.997 63.746 1.00 55.03 120 LYS D C 1
ATOM 1667 O O . LYS D 1 18 ? 28.307 63.202 63.630 1.00 49.28 120 LYS D O 1
ATOM 1673 N N . THR D 1 19 ? 29.639 61.449 64.133 1.00 60.65 121 THR D N 1
ATOM 1674 C CA . THR D 1 19 ? 30.846 62.219 64.432 1.00 47.52 121 THR D CA 1
ATOM 1675 C C . THR D 1 19 ? 32.113 61.528 63.924 1.00 30.24 121 THR D C 1
ATOM 1676 O O . THR D 1 19 ? 32.348 60.352 64.190 1.00 36.41 121 THR D O 1
ATOM 1680 N N . LEU D 1 20 ? 32.918 62.258 63.186 1.00 28.82 122 LEU D N 1
ATOM 1681 C CA . LEU D 1 20 ? 34.170 61.753 62.697 1.00 39.66 122 LEU D CA 1
ATOM 1682 C C . LEU D 1 20 ? 35.199 62.418 63.610 1.00 31.09 122 LEU D C 1
ATOM 1683 O O . LEU D 1 20 ? 35.305 63.657 63.669 1.00 33.92 122 LEU D O 1
ATOM 1688 N N . ARG D 1 21 ? 35.933 61.602 64.340 1.00 37.03 123 ARG D N 1
ATOM 1689 C CA . ARG D 1 21 ? 36.930 62.082 65.259 1.00 34.86 123 ARG D CA 1
ATOM 1690 C C . ARG D 1 21 ? 38.294 61.880 64.637 1.00 29.39 123 ARG D C 1
ATOM 1691 O O . ARG D 1 21 ? 38.622 60.831 64.128 1.00 33.21 123 ARG D O 1
ATOM 1699 N N . LEU D 1 22 ? 39.099 62.896 64.755 1.00 25.01 124 LEU D N 1
ATOM 1700 C CA . LEU D 1 22 ? 40.416 62.909 64.207 1.00 23.31 124 LEU D CA 1
ATOM 1701 C C . LEU D 1 22 ? 41.363 63.285 65.346 1.00 27.61 124 LEU D C 1
ATOM 1702 O O . LEU D 1 22 ? 41.213 64.311 66.023 1.00 31.38 124 LEU D O 1
ATOM 1707 N N . THR D 1 23 ? 42.351 62.422 65.518 1.00 30.22 125 THR D N 1
ATOM 1708 C CA . THR D 1 23 ? 43.371 62.559 66.511 1.00 25.95 125 THR D CA 1
ATOM 1709 C C . THR D 1 23 ? 44.635 63.106 65.852 1.00 24.43 125 THR D C 1
ATOM 1710 O O . THR D 1 23 ? 45.051 62.625 64.815 1.00 38.93 125 THR D O 1
ATOM 1714 N N . LEU D 1 24 ? 45.269 64.053 66.524 1.00 29.08 126 LEU D N 1
ATOM 1715 C CA . LEU D 1 24 ? 46.471 64.698 66.100 1.00 35.32 126 LEU D CA 1
ATOM 1716 C C . LEU D 1 24 ? 47.636 63.757 65.902 1.00 37.55 126 LEU D C 1
ATOM 1717 O O . LEU D 1 24 ? 47.857 62.888 66.709 1.00 38.12 126 LEU D O 1
ATOM 1722 N N . PRO D 1 25 ? 48.414 63.938 64.823 1.00 35.45 127 PRO D N 1
ATOM 1723 C CA . PRO D 1 25 ? 49.596 63.105 64.591 1.00 31.70 127 PRO D CA 1
ATOM 1724 C C . PRO D 1 25 ? 50.380 63.239 65.888 1.00 53.89 127 PRO D C 1
ATOM 1725 O O . PRO D 1 25 ? 50.292 64.276 66.556 1.00 40.17 127 PRO D O 1
ATOM 1729 N N . GLU D 1 26 ? 51.157 62.226 66.240 1.00 47.73 128 GLU D N 1
ATOM 1730 C CA . GLU D 1 26 ? 51.870 62.301 67.485 1.00 46.94 128 GLU D CA 1
ATOM 1731 C C . GLU D 1 26 ? 53.124 63.070 67.387 1.00 46.52 128 GLU D C 1
ATOM 1732 O O . GLU D 1 26 ? 53.683 63.205 66.306 1.00 65.45 128 GLU D O 1
ATOM 1738 N N . GLY D 1 27 ? 53.580 63.549 68.544 1.00 39.62 129 GLY D N 1
ATOM 1739 C CA . GLY D 1 27 ? 54.825 64.273 68.638 1.00 31.54 129 GLY D CA 1
ATOM 1740 C C . GLY D 1 27 ? 54.968 65.614 67.970 1.00 51.68 129 GLY D C 1
ATOM 1741 O O . GLY D 1 27 ? 56.083 66.029 67.659 1.00 58.71 129 GLY D O 1
ATOM 1742 N N . LEU D 1 28 ? 53.860 66.311 67.753 1.00 53.19 130 LEU D N 1
ATOM 1743 C CA . LEU D 1 28 ? 53.915 67.622 67.106 1.00 44.71 130 LEU D CA 1
ATOM 1744 C C . LEU D 1 28 ? 54.187 68.740 68.114 1.00 46.13 130 LEU D C 1
ATOM 1745 O O . LEU D 1 28 ? 53.860 68.630 69.294 1.00 36.01 130 LEU D O 1
ATOM 1750 N N . SER D 1 29 ? 54.811 69.801 67.625 1.00 37.48 131 SER D N 1
ATOM 1751 C CA . SER D 1 29 ? 55.095 70.973 68.422 1.00 46.00 131 SER D CA 1
ATOM 1752 C C . SER D 1 29 ? 53.802 71.777 68.473 1.00 49.60 131 SER D C 1
ATOM 1753 O O . SER D 1 29 ? 52.888 71.533 67.712 1.00 37.46 131 SER D O 1
ATOM 1756 N N . GLY D 1 30 ? 53.751 72.786 69.327 1.00 48.79 132 GLY D N 1
ATOM 1757 C CA . GLY D 1 30 ? 52.547 73.586 69.431 1.00 38.93 132 GLY D CA 1
ATOM 1758 C C . GLY D 1 30 ? 52.057 74.109 68.100 1.00 35.13 132 GLY D C 1
ATOM 1759 O O . GLY D 1 30 ? 50.911 73.903 67.743 1.00 35.34 132 GLY D O 1
ATOM 1760 N N . GLU D 1 31 ? 52.958 74.769 67.387 1.00 35.03 133 GLU D N 1
ATOM 1761 C CA . GLU D 1 31 ? 52.705 75.411 66.103 1.00 30.70 133 GLU D CA 1
ATOM 1762 C C . GLU D 1 31 ? 52.244 74.359 65.114 1.00 39.33 133 GLU D C 1
ATOM 1763 O O . GLU D 1 31 ? 51.351 74.609 64.345 1.00 33.28 133 GLU D O 1
ATOM 1769 N N . GLN D 1 32 ? 52.842 73.174 65.170 1.00 34.11 134 GLN D N 1
ATOM 1770 C CA . GLN D 1 32 ? 52.505 72.162 64.220 1.00 24.50 134 GLN D CA 1
ATOM 1771 C C . GLN D 1 32 ? 51.122 71.623 64.411 1.00 28.91 134 GLN D C 1
ATOM 1772 O O . GLN D 1 32 ? 50.446 71.292 63.426 1.00 30.70 134 GLN D O 1
ATOM 1778 N N . LYS D 1 33 ? 50.675 71.575 65.653 1.00 23.37 135 LYS D N 1
ATOM 1779 C CA . LYS D 1 33 ? 49.317 71.061 65.958 1.00 25.86 135 LYS D CA 1
ATOM 1780 C C . LYS D 1 33 ? 48.299 72.056 65.398 1.00 25.15 135 LYS D C 1
ATOM 1781 O O . LYS D 1 33 ? 47.274 71.688 64.894 1.00 27.19 135 LYS D O 1
ATOM 1787 N N . SER D 1 34 ? 48.614 73.331 65.589 1.00 20.08 136 SER D N 1
ATOM 1788 C CA . SER D 1 34 ? 47.863 74.424 65.050 1.00 30.14 136 SER D CA 1
ATOM 1789 C C . SER D 1 34 ? 47.769 74.339 63.506 1.00 28.49 136 SER D C 1
ATOM 1790 O O . SER D 1 34 ? 46.697 74.534 62.930 1.00 30.78 136 SER D O 1
ATOM 1793 N N . GLN D 1 35 ? 48.885 74.047 62.826 1.00 29.28 137 GLN D N 1
ATOM 1794 C CA . GLN D 1 35 ? 48.838 74.008 61.349 1.00 19.43 137 GLN D CA 1
ATOM 1795 C C . GLN D 1 35 ? 47.987 72.848 60.903 1.00 24.36 137 GLN D C 1
ATOM 1796 O O . GLN D 1 35 ? 47.207 72.964 59.965 1.00 26.57 137 GLN D O 1
ATOM 1802 N N . TRP D 1 36 ? 48.138 71.732 61.619 1.00 21.93 138 TRP D N 1
ATOM 1803 C CA . TRP D 1 36 ? 47.355 70.554 61.338 1.00 24.02 138 TRP D CA 1
ATOM 1804 C C . TRP D 1 36 ? 45.842 70.818 61.466 1.00 26.93 138 TRP D C 1
ATOM 1805 O O . TRP D 1 36 ? 45.056 70.433 60.633 1.00 22.83 138 TRP D O 1
ATOM 1816 N N . MET D 1 37 ? 45.445 71.456 62.565 1.00 21.84 139 MET D N 1
ATOM 1817 C CA . MET D 1 37 ? 44.051 71.752 62.783 1.00 27.19 139 MET D CA 1
ATOM 1818 C C . MET D 1 37 ? 43.579 72.769 61.708 1.00 21.88 139 MET D C 1
ATOM 1819 O O . MET D 1 37 ? 42.402 72.712 61.219 1.00 22.91 139 MET D O 1
ATOM 1824 N N . LEU D 1 38 ? 44.433 73.746 61.379 1.00 22.28 140 LEU D N 1
ATOM 1825 C CA . LEU D 1 38 ? 44.011 74.685 60.299 1.00 28.95 140 LEU D CA 1
ATOM 1826 C C . LEU D 1 38 ? 43.820 73.912 58.946 1.00 23.28 140 LEU D C 1
ATOM 1827 O O . LEU D 1 38 ? 42.874 74.176 58.163 1.00 28.39 140 LEU D O 1
ATOM 1832 N N . THR D 1 39 ? 44.736 73.004 58.646 1.00 22.76 141 THR D N 1
ATOM 1833 C CA . THR D 1 39 ? 44.630 72.206 57.406 1.00 22.55 141 THR D CA 1
ATOM 1834 C C . THR D 1 39 ? 43.303 71.414 57.327 1.00 23.95 141 THR D C 1
ATOM 1835 O O . THR D 1 39 ? 42.594 71.448 56.325 1.00 28.15 141 THR D O 1
ATOM 1839 N N . ILE D 1 40 ? 42.914 70.786 58.424 1.00 23.40 142 ILE D N 1
ATOM 1840 C CA . ILE D 1 40 ? 41.661 70.050 58.427 1.00 17.34 142 ILE D CA 1
ATOM 1841 C C . ILE D 1 40 ? 40.517 71.035 58.222 1.00 25.90 142 ILE D C 1
ATOM 1842 O O . ILE D 1 40 ? 39.557 70.757 57.467 1.00 34.81 142 ILE D O 1
ATOM 1847 N N . LYS D 1 41 ? 40.585 72.185 58.927 1.00 21.38 143 LYS D N 1
ATOM 1848 C CA . LYS D 1 41 ? 39.500 73.157 58.783 1.00 17.80 143 LYS D CA 1
ATOM 1849 C C . LYS D 1 41 ? 39.390 73.673 57.322 1.00 22.93 143 LYS D C 1
ATOM 1850 O O . LYS D 1 41 ? 38.297 73.900 56.826 1.00 25.05 143 LYS D O 1
ATOM 1856 N N . ALA D 1 42 ? 40.558 73.903 56.705 1.00 21.79 144 ALA D N 1
ATOM 1857 C CA . ALA D 1 42 ? 40.592 74.409 55.351 1.00 21.26 144 ALA D CA 1
ATOM 1858 C C . ALA D 1 42 ? 39.824 73.400 54.492 1.00 26.23 144 ALA D C 1
ATOM 1859 O O . ALA D 1 42 ? 38.942 73.776 53.724 1.00 28.01 144 ALA D O 1
ATOM 1861 N N . VAL D 1 43 ? 40.077 72.118 54.686 1.00 30.61 145 VAL D N 1
ATOM 1862 C CA . VAL D 1 43 ? 39.322 71.139 53.912 1.00 14.26 145 VAL D CA 1
ATOM 1863 C C . VAL D 1 43 ? 37.823 71.136 54.130 1.00 32.59 145 VAL D C 1
ATOM 1864 O O . VAL D 1 43 ? 37.050 70.956 53.162 1.00 35.02 145 VAL D O 1
ATOM 1868 N N . VAL D 1 44 ? 37.377 71.264 55.375 1.00 32.58 146 VAL D N 1
ATOM 1869 C CA . VAL D 1 44 ? 35.940 71.274 55.556 1.00 32.76 146 VAL D CA 1
ATOM 1870 C C . VAL D 1 44 ? 35.309 72.570 55.093 1.00 30.99 146 VAL D C 1
ATOM 1871 O O . VAL D 1 44 ? 34.124 72.577 54.711 1.00 33.56 146 VAL D O 1
ATOM 1875 N N . GLN D 1 45 ? 36.073 73.657 55.156 1.00 30.49 147 GLN D N 1
ATOM 1876 C CA . GLN D 1 45 ? 35.607 74.987 54.691 1.00 38.24 147 GLN D CA 1
ATOM 1877 C C . GLN D 1 45 ? 35.468 74.948 53.118 1.00 55.31 147 GLN D C 1
ATOM 1878 O O . GLN D 1 45 ? 34.586 75.595 52.547 1.00 47.49 147 GLN D O 1
ATOM 1884 N N . SER D 1 46 ? 36.352 74.214 52.432 1.00 37.13 148 SER D N 1
ATOM 1885 C CA . SER D 1 46 ? 36.254 74.105 50.988 1.00 52.47 148 SER D CA 1
ATOM 1886 C C . SER D 1 46 ? 34.896 73.457 50.592 1.00 44.46 148 SER D C 1
ATOM 1887 O O . SER D 1 46 ? 34.324 73.779 49.543 1.00 46.46 148 SER D O 1
ATOM 1890 N N . ALA D 1 47 ? 34.322 72.608 51.444 1.00 48.61 149 ALA D N 1
ATOM 1891 C CA . ALA D 1 47 ? 33.042 71.982 51.087 1.00 26.47 149 ALA D CA 1
ATOM 1892 C C . ALA D 1 47 ? 31.923 72.926 50.682 1.00 45.22 149 ALA D C 1
ATOM 1893 O O . ALA D 1 47 ? 30.948 72.519 50.050 1.00 59.72 149 ALA D O 1
ATOM 1895 N N . LYS D 1 48 ? 32.077 74.192 51.062 1.00 79.51 150 LYS D N 1
ATOM 1896 C CA . LYS D 1 48 ? 31.099 75.261 50.805 1.00 67.58 150 LYS D CA 1
ATOM 1897 C C . LYS D 1 48 ? 31.321 75.827 49.390 1.00 69.61 150 LYS D C 1
ATOM 1898 O O . LYS D 1 48 ? 30.757 76.842 49.009 1.00 85.07 150 LYS D O 1
ATOM 1904 N N . HIS D 1 49 ? 32.156 75.146 48.619 1.00 70.67 151 HIS D N 1
ATOM 1905 C CA . HIS D 1 49 ? 32.440 75.551 47.265 1.00 62.62 151 HIS D CA 1
ATOM 1906 C C . HIS D 1 49 ? 32.199 74.346 46.353 1.00 67.91 151 HIS D C 1
ATOM 1907 O O . HIS D 1 49 ? 31.106 74.166 45.823 1.00 90.71 151 HIS D O 1
ATOM 1914 N N . TRP D 1 50 ? 33.207 73.505 46.196 1.00 66.18 152 TRP D N 1
ATOM 1915 C CA . TRP D 1 50 ? 33.098 72.315 45.376 1.00 49.83 152 TRP D CA 1
ATOM 1916 C C . TRP D 1 50 ? 32.497 71.120 46.094 1.00 56.92 152 TRP D C 1
ATOM 1917 O O . TRP D 1 50 ? 32.077 71.221 47.222 1.00 62.28 152 TRP D O 1
ATOM 1928 N N . ASN D 1 51 ? 32.457 69.981 45.411 1.00 64.79 153 ASN D N 1
ATOM 1929 C CA . ASN D 1 51 ? 31.931 68.770 46.002 1.00 71.12 153 ASN D CA 1
ATOM 1930 C C . ASN D 1 51 ? 33.070 67.785 46.193 1.00 69.48 153 ASN D C 1
ATOM 1931 O O . ASN D 1 51 ? 33.593 67.187 45.240 1.00 58.02 153 ASN D O 1
ATOM 1936 N N . LEU D 1 52 ? 33.440 67.609 47.450 1.00 56.29 154 LEU D N 1
ATOM 1937 C CA . LEU D 1 52 ? 34.552 66.751 47.795 1.00 53.31 154 LEU D CA 1
ATOM 1938 C C . LEU D 1 52 ? 34.256 65.292 47.512 1.00 50.33 154 LEU D C 1
ATOM 1939 O O . LEU D 1 52 ? 35.185 64.467 47.396 1.00 37.29 154 LEU D O 1
ATOM 1944 N N . ALA D 1 53 ? 32.961 64.960 47.474 1.00 40.36 155 ALA D N 1
ATOM 1945 C CA . ALA D 1 53 ? 32.570 63.588 47.152 1.00 66.89 155 ALA D CA 1
ATOM 1946 C C . ALA D 1 53 ? 33.067 63.275 45.722 1.00 71.62 155 ALA D C 1
ATOM 1947 O O . ALA D 1 53 ? 33.425 62.137 45.416 1.00 52.89 155 ALA D O 1
ATOM 1949 N N . GLU D 1 54 ? 33.128 64.295 44.862 1.00 62.63 156 GLU D N 1
ATOM 1950 C CA . GLU D 1 54 ? 33.599 64.074 43.501 1.00 61.30 156 GLU D CA 1
ATOM 1951 C C . GLU D 1 54 ? 35.068 64.385 43.284 1.00 68.00 156 GLU D C 1
ATOM 1952 O O . GLU D 1 54 ? 35.522 64.450 42.139 1.00 63.67 156 GLU D O 1
ATOM 1958 N N . CYS D 1 55 ? 35.820 64.581 44.359 1.00 55.67 157 CYS D N 1
ATOM 1959 C CA . CYS D 1 55 ? 37.225 64.912 44.192 1.00 55.72 157 CYS D CA 1
ATOM 1960 C C . CYS D 1 55 ? 38.123 63.730 44.337 1.00 57.93 157 CYS D C 1
ATOM 1961 O O . CYS D 1 55 ? 37.681 62.642 44.668 1.00 68.57 157 CYS D O 1
ATOM 1964 N N . THR D 1 56 ? 39.401 63.997 44.142 1.00 46.45 158 THR D N 1
ATOM 1965 C CA . THR D 1 56 ? 40.447 63.004 44.148 1.00 56.19 158 THR D CA 1
ATOM 1966 C C . THR D 1 56 ? 41.532 63.280 45.172 1.00 60.65 158 THR D C 1
ATOM 1967 O O . THR D 1 56 ? 42.026 64.387 45.301 1.00 62.21 158 THR D O 1
ATOM 1971 N N . PHE D 1 57 ? 41.938 62.255 45.885 1.00 56.04 159 PHE D N 1
ATOM 1972 C CA . PHE D 1 57 ? 42.975 62.456 46.875 1.00 49.88 159 PHE D CA 1
ATOM 1973 C C . PHE D 1 57 ? 44.282 61.904 46.358 1.00 50.44 159 PHE D C 1
ATOM 1974 O O . PHE D 1 57 ? 44.357 60.793 45.834 1.00 57.32 159 PHE D O 1
ATOM 1982 N N . GLU D 1 58 ? 45.331 62.682 46.494 1.00 36.72 160 GLU D N 1
ATOM 1983 C CA . GLU D 1 58 ? 46.621 62.203 46.049 1.00 46.15 160 GLU D CA 1
ATOM 1984 C C . GLU D 1 58 ? 47.614 62.668 47.079 1.00 43.73 160 GLU D C 1
ATOM 1985 O O . GLU D 1 58 ? 47.544 63.820 47.490 1.00 60.92 160 GLU D O 1
ATOM 1991 N N . ALA D 1 59 ? 48.512 61.786 47.511 1.00 47.72 161 ALA D N 1
ATOM 1992 C CA . ALA D 1 59 ? 49.509 62.159 48.506 1.00 66.93 161 ALA D CA 1
ATOM 1993 C C . ALA D 1 59 ? 50.949 62.239 47.990 1.00 71.14 161 ALA D C 1
ATOM 1994 O O . ALA D 1 59 ? 51.189 62.255 46.786 1.00 92.09 161 ALA D O 1
ATOM 1996 N N . SER D 1 60 ? 51.892 62.304 48.927 1.00 77.68 162 SER D N 1
ATOM 1997 C CA . SER D 1 60 ? 53.325 62.450 48.653 1.00 81.43 162 SER D CA 1
ATOM 1998 C C . SER D 1 60 ? 53.969 62.918 49.957 1.00 68.52 162 SER D C 1
ATOM 1999 O O . SER D 1 60 ? 53.294 63.486 50.800 1.00 70.98 162 SER D O 1
A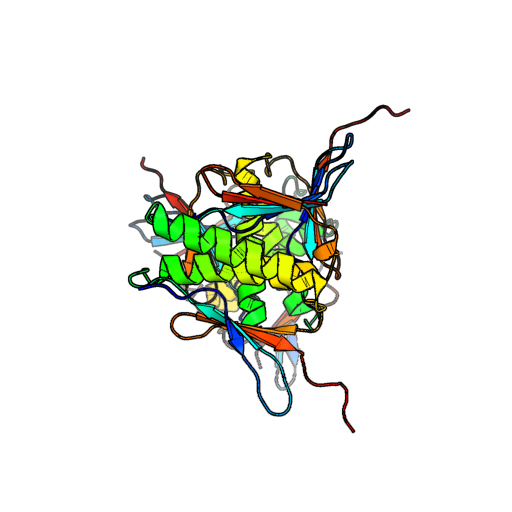TOM 2002 N N . GLY D 1 61 ? 55.270 62.713 50.102 1.00 59.89 163 GLY D N 1
ATOM 2003 C CA . GLY D 1 61 ? 55.971 63.127 51.314 1.00 58.90 163 GLY D CA 1
ATOM 2004 C C . GLY D 1 61 ? 56.287 64.606 51.287 1.00 56.67 163 GLY D C 1
ATOM 2005 O O . GLY D 1 61 ? 57.166 65.126 51.997 1.00 58.80 163 GLY D O 1
ATOM 2006 N N . GLU D 1 62 ? 55.566 65.311 50.440 1.00 54.43 164 GLU D N 1
ATOM 2007 C CA . GLU D 1 62 ? 55.774 66.740 50.346 1.00 66.19 164 GLU D CA 1
ATOM 2008 C C . GLU D 1 62 ? 54.431 67.373 50.729 1.00 55.62 164 GLU D C 1
ATOM 2009 O O . GLU D 1 62 ? 54.352 68.547 51.097 1.00 65.90 164 GLU D O 1
ATOM 2015 N N . GLY D 1 63 ? 53.385 66.559 50.700 1.00 48.89 165 GLY D N 1
ATOM 2016 C CA . GLY D 1 63 ? 52.066 67.057 51.014 1.00 35.16 165 GLY D CA 1
ATOM 2017 C C . GLY D 1 63 ? 50.939 66.296 50.337 1.00 42.24 165 GLY D C 1
ATOM 2018 O O . GLY D 1 63 ? 51.135 65.208 49.844 1.00 40.34 165 GLY D O 1
ATOM 2019 N N . VAL D 1 64 ? 49.776 66.924 50.261 1.00 34.75 166 VAL D N 1
ATOM 2020 C CA . VAL D 1 64 ? 48.576 66.316 49.743 1.00 26.60 166 VAL D CA 1
ATOM 2021 C C . VAL D 1 64 ? 47.885 67.149 48.690 1.00 39.06 166 VAL D C 1
ATOM 2022 O O . VAL D 1 64 ? 48.006 68.374 48.678 1.00 46.22 166 VAL D O 1
ATOM 2026 N N . ILE D 1 65 ? 47.134 66.501 47.799 1.00 44.59 167 ILE D N 1
ATOM 2027 C CA . ILE D 1 65 ? 46.430 67.267 46.791 1.00 22.67 167 ILE D CA 1
ATOM 2028 C C . ILE D 1 65 ? 45.075 66.720 46.635 1.00 22.29 167 ILE D C 1
ATOM 2029 O O . ILE D 1 65 ? 44.905 65.525 46.561 1.00 36.80 167 ILE D O 1
ATOM 2034 N N . ILE D 1 66 ? 44.094 67.595 46.567 1.00 23.28 168 ILE D N 1
ATOM 2035 C CA . ILE D 1 66 ? 42.738 67.129 46.385 1.00 31.18 168 ILE D CA 1
ATOM 2036 C C . ILE D 1 66 ? 42.292 67.826 45.109 1.00 39.79 168 ILE D C 1
ATOM 2037 O O . ILE D 1 66 ? 42.382 69.039 45.007 1.00 47.46 168 ILE D O 1
ATOM 2042 N N . LYS D 1 67 ? 41.782 67.055 44.152 1.00 60.90 169 LYS D N 1
ATOM 2043 C CA . LYS D 1 67 ? 41.412 67.590 42.850 1.00 54.19 169 LYS D CA 1
ATOM 2044 C C . LYS D 1 67 ? 40.042 67.206 42.331 1.00 54.01 169 LYS D C 1
ATOM 2045 O O . LYS D 1 67 ? 39.582 66.073 42.511 1.00 46.46 169 LYS D O 1
ATOM 2051 N N . LYS D 1 68 ? 39.384 68.173 41.701 1.00 45.32 170 LYS D N 1
ATOM 2052 C CA . LYS D 1 68 ? 38.079 67.969 41.058 1.00 47.08 170 LYS D CA 1
ATOM 2053 C C . LYS D 1 68 ? 38.407 68.314 39.607 1.00 56.36 170 LYS D C 1
ATOM 2054 O O . LYS D 1 68 ? 38.340 69.475 39.217 1.00 53.14 170 LYS D O 1
ATOM 2060 N N . ARG D 1 69 ? 38.790 67.323 38.813 1.00 63.68 171 ARG D N 1
ATOM 2061 C CA . ARG D 1 69 ? 39.152 67.601 37.422 1.00 74.88 171 ARG D CA 1
ATOM 2062 C C . ARG D 1 69 ? 38.010 67.758 36.413 1.00 52.75 171 ARG D C 1
ATOM 2063 O O . ARG D 1 69 ? 37.029 67.025 36.431 1.00 56.43 171 ARG D O 1
ATOM 2071 N N . GLN D 1 70 ? 38.134 68.762 35.562 1.00 55.51 172 GLN D N 1
ATOM 2072 C CA . GLN D 1 70 ? 37.165 69.008 34.508 1.00 43.17 172 GLN D CA 1
ATOM 2073 C C . GLN D 1 70 ? 37.702 68.276 33.257 1.00 34.19 172 GLN D C 1
ATOM 2074 O O . GLN D 1 70 ? 38.816 68.577 32.796 1.00 41.06 172 GLN D O 1
ATOM 2080 N N . ILE D 1 71 ? 36.952 67.303 32.734 1.00 38.06 173 ILE D N 1
ATOM 2081 C CA . ILE D 1 71 ? 37.389 66.570 31.530 1.00 30.92 173 ILE D CA 1
ATOM 2082 C C . ILE D 1 71 ? 37.589 67.578 30.385 1.00 28.15 173 ILE D C 1
ATOM 2083 O O . ILE D 1 71 ? 36.873 68.597 30.256 1.00 29.46 173 ILE D O 1
ATOM 2088 N N . THR D 1 72 ? 38.663 67.386 29.661 1.00 22.65 174 THR D N 1
ATOM 2089 C CA . THR D 1 72 ? 38.939 68.281 28.530 1.00 45.47 174 THR D CA 1
ATOM 2090 C C . THR D 1 72 ? 39.126 67.540 27.180 1.00 18.03 174 THR D C 1
ATOM 2091 O O . THR D 1 72 ? 39.281 66.264 27.141 1.00 21.82 174 THR D O 1
ATOM 2095 N N . PRO D 1 73 ? 39.104 68.324 26.081 1.00 30.35 175 PRO D N 1
ATOM 2096 C CA . PRO D 1 73 ? 39.256 67.793 24.716 1.00 26.29 175 PRO D CA 1
ATOM 2097 C C . PRO D 1 73 ? 40.445 66.891 24.640 1.00 27.58 175 PRO D C 1
ATOM 2098 O O . PRO D 1 73 ? 41.531 67.276 24.973 1.00 31.08 175 PRO D O 1
ATOM 2102 N N . ASP D 1 74 ? 40.244 65.664 24.223 1.00 33.73 176 ASP D N 1
ATOM 2103 C CA . ASP D 1 74 ? 41.377 64.817 24.064 1.00 31.97 176 ASP D CA 1
ATOM 2104 C C . ASP D 1 74 ? 41.105 63.799 22.972 1.00 39.22 176 ASP D C 1
ATOM 2105 O O . ASP D 1 74 ? 39.936 63.614 22.560 1.00 28.13 176 ASP D O 1
ATOM 2110 N N . VAL D 1 75 ? 42.184 63.203 22.456 1.00 35.10 177 VAL D N 1
ATOM 2111 C CA . VAL D 1 75 ? 42.090 62.173 21.429 1.00 45.38 177 VAL D CA 1
ATOM 2112 C C . VAL D 1 75 ? 42.048 60.819 22.122 1.00 36.36 177 VAL D C 1
ATOM 2113 O O . VAL D 1 75 ? 41.844 59.828 21.409 1.00 37.07 177 VAL D O 1
ATOM 2117 N N . MET E 1 4 ? 34.087 76.085 66.065 1.00 60.44 -1 MET E N 1
ATOM 2118 C CA . MET E 1 4 ? 34.560 77.322 65.364 1.00 77.03 -1 MET E CA 1
ATOM 2119 C C . MET E 1 4 ? 34.287 77.185 63.885 1.00 71.16 -1 MET E C 1
ATOM 2120 O O . MET E 1 4 ? 35.144 76.698 63.142 1.00 62.19 -1 MET E O 1
ATOM 2125 N N . ASP E 1 5 ? 33.108 77.630 63.455 1.00 66.42 107 ASP E N 1
ATOM 2126 C CA . ASP E 1 5 ? 32.732 77.519 62.048 1.00 64.21 107 ASP E CA 1
ATOM 2127 C C . ASP E 1 5 ? 32.857 78.820 61.284 1.00 64.57 107 ASP E C 1
ATOM 2128 O O . ASP E 1 5 ? 32.330 78.937 60.177 1.00 58.76 107 ASP E O 1
ATOM 2133 N N . TRP E 1 6 ? 33.560 79.774 61.905 1.00 54.90 108 TRP E N 1
ATOM 2134 C CA . TRP E 1 6 ? 33.873 81.115 61.383 1.00 41.63 108 TRP E CA 1
ATOM 2135 C C . TRP E 1 6 ? 34.761 80.892 60.157 1.00 37.93 108 TRP E C 1
ATOM 2136 O O . TRP E 1 6 ? 35.694 80.112 60.260 1.00 34.90 108 TRP E O 1
ATOM 2147 N N . LYS E 1 7 ? 34.521 81.582 59.031 1.00 33.87 109 LYS E N 1
ATOM 2148 C CA . LYS E 1 7 ? 35.339 81.416 57.836 1.00 26.25 109 LYS E CA 1
ATOM 2149 C C . LYS E 1 7 ? 36.848 81.862 57.965 1.00 44.10 109 LYS E C 1
ATOM 2150 O O . LYS E 1 7 ? 37.171 83.032 57.860 1.00 40.40 109 LYS E O 1
ATOM 2156 N N . GLN E 1 8 ? 37.780 80.932 58.180 1.00 32.75 110 GLN E N 1
ATOM 2157 C CA . GLN E 1 8 ? 39.177 81.321 58.326 1.00 28.88 110 GLN E CA 1
ATOM 2158 C C . GLN E 1 8 ? 39.856 81.828 57.046 1.00 29.67 110 GLN E C 1
ATOM 2159 O O . GLN E 1 8 ? 39.385 81.627 55.933 1.00 27.73 110 GLN E O 1
ATOM 2165 N N . PRO E 1 9 ? 41.033 82.447 57.182 1.00 23.19 111 PRO E N 1
ATOM 2166 C CA . PRO E 1 9 ? 41.719 82.961 55.972 1.00 17.04 111 PRO E CA 1
ATOM 2167 C C . PRO E 1 9 ? 41.780 81.903 54.905 1.00 30.60 111 PRO E C 1
ATOM 2168 O O . PRO E 1 9 ? 41.963 80.736 55.222 1.00 35.68 111 PRO E O 1
ATOM 2172 N N . GLU E 1 10 ? 41.651 82.320 53.648 1.00 46.13 112 GLU E N 1
ATOM 2173 C CA . GLU E 1 10 ? 41.676 81.425 52.502 1.00 39.21 112 GLU E CA 1
ATOM 2174 C C . GLU E 1 10 ? 42.593 81.980 51.418 1.00 37.70 112 GLU E C 1
ATOM 2175 O O . GLU E 1 10 ? 42.383 83.086 50.959 1.00 37.96 112 GLU E O 1
ATOM 2181 N N . LEU E 1 11 ? 43.596 81.202 51.021 1.00 22.70 113 LEU E N 1
ATOM 2182 C CA . LEU E 1 11 ? 44.532 81.561 49.995 1.00 42.81 113 LEU E CA 1
ATOM 2183 C C . LEU E 1 11 ? 44.057 80.874 48.681 1.00 46.98 113 LEU E C 1
ATOM 2184 O O . LEU E 1 11 ? 43.680 79.699 48.689 1.00 44.79 113 LEU E O 1
ATOM 2189 N N . GLU E 1 12 ? 44.016 81.626 47.584 1.00 57.72 114 GLU E N 1
ATOM 2190 C CA . GLU E 1 12 ? 43.602 81.078 46.294 1.00 59.99 114 GLU E CA 1
ATOM 2191 C C . GLU E 1 12 ? 44.526 81.610 45.205 1.00 57.16 114 GLU E C 1
ATOM 2192 O O . GLU E 1 12 ? 45.312 82.522 45.445 1.00 52.68 114 GLU E O 1
ATOM 2198 N N . SER E 1 13 ? 44.479 80.982 44.038 1.00 47.39 115 SER E N 1
ATOM 2199 C CA . SER E 1 13 ? 45.296 81.393 42.909 1.00 54.92 115 SER E CA 1
ATOM 2200 C C . SER E 1 13 ? 44.494 80.958 41.713 1.00 54.76 115 SER E C 1
ATOM 2201 O O . SER E 1 13 ? 43.916 79.857 41.684 1.00 48.64 115 SER E O 1
ATOM 2204 N N . ASP E 1 14 ? 44.416 81.895 40.774 1.00 72.82 116 ASP E N 1
ATOM 2205 C CA . ASP E 1 14 ? 43.664 81.785 39.535 1.00 67.56 116 ASP E CA 1
ATOM 2206 C C . ASP E 1 14 ? 44.549 81.858 38.332 1.00 57.95 116 ASP E C 1
ATOM 2207 O O . ASP E 1 14 ? 45.749 82.031 38.441 1.00 40.31 116 ASP E O 1
ATOM 2212 N N . GLU E 1 15 ? 43.946 81.746 37.164 1.00 78.91 117 GLU E N 1
ATOM 2213 C CA . GLU E 1 15 ? 44.736 81.825 35.959 1.00 85.36 117 GLU E CA 1
ATOM 2214 C C . GLU E 1 15 ? 45.379 83.181 35.891 1.00 80.81 117 GLU E C 1
ATOM 2215 O O . GLU E 1 15 ? 46.387 83.344 35.225 1.00 74.22 117 GLU E O 1
ATOM 2221 N N . HIS E 1 16 ? 44.812 84.145 36.604 1.00 78.18 118 HIS E N 1
ATOM 2222 C CA . HIS E 1 16 ? 45.374 85.472 36.579 1.00 81.96 118 HIS E CA 1
ATOM 2223 C C . HIS E 1 16 ? 45.383 86.180 37.939 1.00 86.75 118 HIS E C 1
ATOM 2224 O O . HIS E 1 16 ? 44.670 87.147 38.138 1.00 77.40 118 HIS E O 1
ATOM 2231 N N . GLY E 1 17 ? 46.197 85.687 38.873 1.00 80.64 119 GLY E N 1
ATOM 2232 C CA . GLY E 1 17 ? 46.271 86.316 40.178 1.00 84.40 119 GLY E CA 1
ATOM 2233 C C . GLY E 1 17 ? 46.087 85.482 41.446 1.00 82.73 119 GLY E C 1
ATOM 2234 O O . GLY E 1 17 ? 45.179 84.640 41.581 1.00 59.01 119 GLY E O 1
ATOM 2235 N N . LYS E 1 18 ? 46.974 85.744 42.400 1.00 76.58 120 LYS E N 1
ATOM 2236 C CA . LYS E 1 18 ? 46.935 85.073 43.686 1.00 64.32 120 LYS E CA 1
ATOM 2237 C C . LYS E 1 18 ? 46.055 85.933 44.602 1.00 42.63 120 LYS E C 1
ATOM 2238 O O . LYS E 1 18 ? 45.964 87.145 44.437 1.00 56.39 120 LYS E O 1
ATOM 2244 N N . THR E 1 19 ? 45.409 85.304 45.574 1.00 54.67 121 THR E N 1
ATOM 2245 C CA . THR E 1 19 ? 44.489 86.011 46.445 1.00 41.93 121 THR E CA 1
ATOM 2246 C C . THR E 1 19 ? 44.375 85.453 47.860 1.00 49.51 121 THR E C 1
ATOM 2247 O O . THR E 1 19 ? 44.405 84.234 48.064 1.00 43.73 121 THR E O 1
ATOM 2251 N N . LEU E 1 20 ? 44.227 86.357 48.828 1.00 35.13 122 LEU E N 1
ATOM 2252 C CA . LEU E 1 20 ? 44.057 85.996 50.247 1.00 35.21 122 LEU E CA 1
ATOM 2253 C C . LEU E 1 20 ? 42.806 86.654 50.737 1.00 29.29 122 LEU E C 1
ATOM 2254 O O . LEU E 1 20 ? 42.719 87.875 50.790 1.00 30.95 122 LEU E O 1
ATOM 2259 N N . ARG E 1 21 ? 41.836 85.864 51.125 1.00 25.33 123 ARG E N 1
ATOM 2260 C CA . ARG E 1 21 ? 40.609 86.464 51.600 1.00 23.35 123 ARG E CA 1
ATOM 2261 C C . ARG E 1 21 ? 40.540 86.298 53.105 1.00 39.15 123 ARG E C 1
ATOM 2262 O O . ARG E 1 21 ? 40.576 85.187 53.645 1.00 35.87 123 ARG E O 1
ATOM 2270 N N . LEU E 1 22 ? 40.470 87.435 53.767 1.00 35.32 124 LEU E N 1
ATOM 2271 C CA . LEU E 1 22 ? 40.424 87.523 55.225 1.00 35.87 124 LEU E CA 1
ATOM 2272 C C . LEU E 1 22 ? 38.986 87.866 55.537 1.00 43.87 124 LEU E C 1
ATOM 2273 O O . LEU E 1 22 ? 38.432 88.810 54.980 1.00 42.63 124 LEU E O 1
ATOM 2278 N N . THR E 1 23 ? 38.391 87.111 56.432 1.00 28.64 125 THR E N 1
ATOM 2279 C CA . THR E 1 23 ? 37.006 87.335 56.771 1.00 22.24 125 THR E CA 1
ATOM 2280 C C . THR E 1 23 ? 36.946 88.035 58.114 1.00 26.83 125 THR E C 1
ATOM 2281 O O . THR E 1 23 ? 37.718 87.763 59.004 1.00 32.44 125 THR E O 1
ATOM 2285 N N . LEU E 1 24 ? 36.045 88.978 58.270 1.00 38.71 126 LEU E N 1
ATOM 2286 C CA . LEU E 1 24 ? 35.977 89.703 59.510 1.00 35.74 126 LEU E CA 1
ATOM 2287 C C . LEU E 1 24 ? 35.748 88.851 60.749 1.00 44.85 126 LEU E C 1
ATOM 2288 O O . LEU E 1 24 ? 35.109 87.821 60.655 1.00 52.43 126 LEU E O 1
ATOM 2293 N N . PRO E 1 25 ? 36.315 89.225 61.916 1.00 48.82 127 PRO E N 1
ATOM 2294 C CA . PRO E 1 25 ? 36.036 88.394 63.092 1.00 50.66 127 PRO E CA 1
ATOM 2295 C C . PRO E 1 25 ? 34.543 88.519 63.356 1.00 63.39 127 PRO E C 1
ATOM 2296 O O . PRO E 1 25 ? 33.899 89.405 62.817 1.00 58.29 127 PRO E O 1
ATOM 2300 N N . GLU E 1 26 ? 33.986 87.676 64.207 1.00 63.59 128 GLU E N 1
ATOM 2301 C CA . GLU E 1 26 ? 32.545 87.727 64.407 1.00 62.78 128 GLU E CA 1
ATOM 2302 C C . GLU E 1 26 ? 32.055 88.716 65.440 1.00 71.53 128 GLU E C 1
ATOM 2303 O O . GLU E 1 26 ? 32.710 88.958 66.483 1.00 53.42 128 GLU E O 1
ATOM 2309 N N . GLY E 1 27 ? 30.902 89.296 65.100 1.00 73.04 129 GLY E N 1
ATOM 2310 C CA . GLY E 1 27 ? 30.192 90.239 65.956 1.00 79.40 129 GLY E CA 1
ATOM 2311 C C . GLY E 1 27 ? 30.969 91.392 66.543 1.00 78.32 129 GLY E C 1
ATOM 2312 O O . GLY E 1 27 ? 31.135 91.522 67.761 1.00 72.41 129 GLY E O 1
ATOM 2313 N N . LEU E 1 28 ? 31.437 92.253 65.662 1.00 62.53 130 LEU E N 1
ATOM 2314 C CA . LEU E 1 28 ? 32.201 93.391 66.099 1.00 59.72 130 LEU E CA 1
ATOM 2315 C C . LEU E 1 28 ? 31.538 94.631 65.537 1.00 52.86 130 LEU E C 1
ATOM 2316 O O . LEU E 1 28 ? 30.885 94.592 64.447 1.00 43.40 130 LEU E O 1
ATOM 2321 N N . SER E 1 29 ? 31.709 95.738 66.271 1.00 58.74 131 SER E N 1
ATOM 2322 C CA . SER E 1 29 ? 31.131 97.045 65.883 1.00 71.05 131 SER E CA 1
ATOM 2323 C C . SER E 1 29 ? 31.615 97.650 64.551 1.00 63.28 131 SER E C 1
ATOM 2324 O O . SER E 1 29 ? 32.643 97.258 63.989 1.00 55.86 131 SER E O 1
ATOM 2327 N N . GLY E 1 30 ? 30.855 98.588 64.015 1.00 44.76 132 GLY E N 1
ATOM 2328 C CA . GLY E 1 30 ? 31.304 99.195 62.778 1.00 62.19 132 GLY E CA 1
ATOM 2329 C C . GLY E 1 30 ? 32.724 99.745 62.938 1.00 61.88 132 GLY E C 1
ATOM 2330 O O . GLY E 1 30 ? 33.568 99.627 62.057 1.00 59.31 132 GLY E O 1
ATOM 2331 N N . GLU E 1 31 ? 32.982 100.338 64.093 1.00 62.25 133 GLU E N 1
ATOM 2332 C CA . GLU E 1 31 ? 34.265 100.953 64.420 1.00 68.57 133 GLU E CA 1
ATOM 2333 C C . GLU E 1 31 ? 35.364 99.875 64.471 1.00 68.52 133 GLU E C 1
ATOM 2334 O O . GLU E 1 31 ? 36.376 99.971 63.750 1.00 47.70 133 GLU E O 1
ATOM 2340 N N . GLN E 1 32 ? 35.136 98.854 65.306 1.00 55.47 134 GLN E N 1
ATOM 2341 C CA . GLN E 1 32 ? 36.034 97.713 65.442 1.00 60.19 134 GLN E CA 1
ATOM 2342 C C . GLN E 1 32 ? 36.360 97.106 64.060 1.00 53.63 134 GLN E C 1
ATOM 2343 O O . GLN E 1 32 ? 37.478 96.681 63.812 1.00 44.24 134 GLN E O 1
ATOM 2349 N N . LYS E 1 33 ? 35.397 97.090 63.148 1.00 36.53 135 LYS E N 1
ATOM 2350 C CA . LYS E 1 33 ? 35.664 96.534 61.836 1.00 50.08 135 LYS E CA 1
ATOM 2351 C C . LYS E 1 33 ? 36.645 97.479 61.144 1.00 59.45 135 LYS E C 1
ATOM 2352 O O . LYS E 1 33 ? 37.517 97.078 60.365 1.00 56.96 135 LYS E O 1
ATOM 2358 N N . SER E 1 34 ? 36.492 98.758 61.443 1.00 46.75 136 SER E N 1
ATOM 2359 C CA . SER E 1 34 ? 37.335 99.757 60.860 1.00 34.86 136 SER E CA 1
ATOM 2360 C C . SER E 1 34 ? 38.778 99.505 61.337 1.00 18.54 136 SER E C 1
ATOM 2361 O O . SER E 1 34 ? 39.737 99.362 60.498 1.00 32.67 136 SER E O 1
ATOM 2364 N N . GLN E 1 35 ? 38.921 99.391 62.670 1.00 19.66 137 GLN E N 1
ATOM 2365 C CA . GLN E 1 35 ? 40.218 99.204 63.279 1.00 34.13 137 GLN E CA 1
ATOM 2366 C C . GLN E 1 35 ? 40.884 97.948 62.690 1.00 56.14 137 GLN E C 1
ATOM 2367 O O . GLN E 1 35 ? 42.078 97.954 62.375 1.00 47.28 137 GLN E O 1
ATOM 2373 N N . TRP E 1 36 ? 40.080 96.904 62.492 1.00 47.65 138 TRP E N 1
ATOM 2374 C CA . TRP E 1 36 ? 40.550 95.643 61.949 1.00 38.24 138 TRP E CA 1
ATOM 2375 C C . TRP E 1 36 ? 41.022 95.877 60.545 1.00 25.20 138 TRP E C 1
ATOM 2376 O O . TRP E 1 36 ? 42.134 95.503 60.119 1.00 31.14 138 TRP E O 1
ATOM 2387 N N . MET E 1 37 ? 40.188 96.506 59.766 1.00 26.30 139 MET E N 1
ATOM 2388 C CA . MET E 1 37 ? 40.672 96.747 58.410 1.00 22.46 139 MET E CA 1
ATOM 2389 C C . MET E 1 37 ? 41.958 97.658 58.410 1.00 32.01 139 MET E C 1
ATOM 2390 O O . MET E 1 37 ? 42.855 97.515 57.544 1.00 34.05 139 MET E O 1
ATOM 2395 N N . LEU E 1 38 ? 42.063 98.586 59.365 1.00 30.46 140 LEU E N 1
ATOM 2396 C CA . LEU E 1 38 ? 43.245 99.461 59.360 1.00 35.17 140 LEU E CA 1
ATOM 2397 C C . LEU E 1 38 ? 44.476 98.652 59.839 1.00 30.19 140 LEU E C 1
ATOM 2398 O O . LEU E 1 38 ? 45.619 98.880 59.414 1.00 41.03 140 LEU E O 1
ATOM 2403 N N . THR E 1 39 ? 44.221 97.705 60.742 1.00 30.51 141 THR E N 1
ATOM 2404 C CA . THR E 1 39 ? 45.265 96.825 61.248 1.00 20.75 141 THR E CA 1
ATOM 2405 C C . THR E 1 39 ? 45.815 96.075 60.056 1.00 46.59 141 THR E C 1
ATOM 2406 O O . THR E 1 39 ? 47.036 96.009 59.876 1.00 42.33 141 THR E O 1
ATOM 2410 N N . ILE E 1 40 ? 44.923 95.557 59.210 1.00 34.80 142 ILE E N 1
ATOM 2411 C CA . ILE E 1 40 ? 45.376 94.811 58.043 1.00 43.95 142 ILE E CA 1
ATOM 2412 C C . ILE E 1 40 ? 46.133 95.688 57.046 1.00 35.14 142 ILE E C 1
ATOM 2413 O O . ILE E 1 40 ? 47.136 95.293 56.499 1.00 39.31 142 ILE E O 1
ATOM 2418 N N . LYS E 1 41 ? 45.622 96.875 56.786 1.00 43.87 143 LYS E N 1
ATOM 2419 C CA . LYS E 1 41 ? 46.277 97.761 55.847 1.00 31.01 143 LYS E CA 1
ATOM 2420 C C . LYS E 1 41 ? 47.698 98.132 56.344 1.00 31.19 143 LYS E C 1
ATOM 2421 O O . LYS E 1 41 ? 48.655 98.166 55.551 1.00 29.25 143 LYS E O 1
ATOM 2427 N N . ALA E 1 42 ? 47.839 98.355 57.654 1.00 21.33 144 ALA E N 1
ATOM 2428 C CA . ALA E 1 42 ? 49.123 98.713 58.223 1.00 32.03 144 ALA E CA 1
ATOM 2429 C C . ALA E 1 42 ? 50.127 97.596 58.039 1.00 34.61 144 ALA E C 1
ATOM 2430 O O . ALA E 1 42 ? 51.326 97.838 57.840 1.00 52.15 144 ALA E O 1
ATOM 2432 N N . VAL E 1 43 ? 49.673 96.354 58.064 1.00 45.77 145 VAL E N 1
ATOM 2433 C CA . VAL E 1 43 ? 50.615 95.245 57.873 1.00 28.00 145 VAL E CA 1
ATOM 2434 C C . VAL E 1 43 ? 51.053 95.118 56.414 1.00 28.84 145 VAL E C 1
ATOM 2435 O O . VAL E 1 43 ? 52.233 95.016 56.147 1.00 32.54 145 VAL E O 1
ATOM 2439 N N . VAL E 1 44 ? 50.117 95.128 55.467 1.00 31.48 146 VAL E N 1
ATOM 2440 C CA . VAL E 1 44 ? 50.525 94.993 54.069 1.00 25.22 146 VAL E CA 1
ATOM 2441 C C . VAL E 1 44 ? 51.387 96.186 53.686 1.00 40.43 146 VAL E C 1
ATOM 2442 O O . VAL E 1 44 ? 52.373 96.043 52.975 1.00 46.87 146 VAL E O 1
ATOM 2446 N N . GLN E 1 45 ? 51.008 97.374 54.134 1.00 35.18 147 GLN E N 1
ATOM 2447 C CA . GLN E 1 45 ? 51.832 98.533 53.818 1.00 47.87 147 GLN E CA 1
ATOM 2448 C C . GLN E 1 45 ? 53.228 98.422 54.377 1.00 38.67 147 GLN E C 1
ATOM 2449 O O . GLN E 1 45 ? 54.174 98.878 53.757 1.00 57.04 147 GLN E O 1
ATOM 2455 N N . SER E 1 46 ? 53.369 97.789 55.535 1.00 41.70 148 SER E N 1
ATOM 2456 C CA . SER E 1 46 ? 54.672 97.694 56.160 1.00 37.30 148 SER E CA 1
ATOM 2457 C C . SER E 1 46 ? 55.684 96.981 55.297 1.00 49.94 148 SER E C 1
ATOM 2458 O O . SER E 1 46 ? 56.905 97.224 55.396 1.00 44.78 148 SER E O 1
ATOM 2461 N N . ALA E 1 47 ? 55.166 96.099 54.454 1.00 43.67 149 ALA E N 1
ATOM 2462 C CA . ALA E 1 47 ? 55.993 95.302 53.555 1.00 47.02 149 ALA E CA 1
ATOM 2463 C C . ALA E 1 47 ? 56.850 96.162 52.618 1.00 65.45 149 ALA E C 1
ATOM 2464 O O . ALA E 1 47 ? 57.886 95.714 52.153 1.00 68.19 149 ALA E O 1
ATOM 2466 N N . LYS E 1 48 ? 56.390 97.382 52.341 1.00 67.50 150 LYS E N 1
ATOM 2467 C CA . LYS E 1 48 ? 57.094 98.341 51.491 1.00 62.28 150 LYS E CA 1
ATOM 2468 C C . LYS E 1 48 ? 58.387 98.841 52.126 1.00 66.74 150 LYS E C 1
ATOM 2469 O O . LYS E 1 48 ? 59.353 99.121 51.426 1.00 82.05 150 LYS E O 1
ATOM 2475 N N . HIS E 1 49 ? 58.402 98.945 53.452 1.00 71.38 151 HIS E N 1
ATOM 2476 C CA . HIS E 1 49 ? 59.573 99.418 54.160 1.00 50.04 151 HIS E CA 1
ATOM 2477 C C . HIS E 1 49 ? 60.448 98.350 54.764 1.00 65.69 151 HIS E C 1
ATOM 2478 O O . HIS E 1 49 ? 61.562 98.654 55.173 1.00 57.90 151 HIS E O 1
ATOM 2485 N N . TRP E 1 50 ? 59.938 97.126 54.897 1.00 53.45 152 TRP E N 1
ATOM 2486 C CA . TRP E 1 50 ? 60.759 96.007 55.381 1.00 57.78 152 TRP E CA 1
ATOM 2487 C C . TRP E 1 50 ? 60.195 94.674 54.910 1.00 53.84 152 TRP E C 1
ATOM 2488 O O . TRP E 1 50 ? 59.016 94.551 54.575 1.00 51.59 152 TRP E O 1
ATOM 2499 N N . ASN E 1 51 ? 61.053 93.669 54.888 1.00 61.08 153 ASN E N 1
ATOM 2500 C CA . ASN E 1 51 ? 60.641 92.376 54.410 1.00 58.24 153 ASN E CA 1
ATOM 2501 C C . ASN E 1 51 ? 60.014 91.551 55.484 1.00 43.61 153 ASN E C 1
ATOM 2502 O O . ASN E 1 51 ? 60.700 91.044 56.355 1.00 45.58 153 ASN E O 1
ATOM 2507 N N . LEU E 1 52 ? 58.705 91.364 55.386 1.00 40.98 154 LEU E N 1
ATOM 2508 C CA . LEU E 1 52 ? 57.981 90.601 56.402 1.00 53.60 154 LEU E CA 1
ATOM 2509 C C . LEU E 1 52 ? 58.350 89.118 56.436 1.00 49.84 154 LEU E C 1
ATOM 2510 O O . LEU E 1 52 ? 58.108 88.418 57.432 1.00 44.84 154 LEU E O 1
ATOM 2515 N N . ALA E 1 53 ? 58.910 88.604 55.359 1.00 44.32 155 ALA E N 1
ATOM 2516 C CA . ALA E 1 53 ? 59.278 87.193 55.380 1.00 62.58 155 ALA E CA 1
ATOM 2517 C C . ALA E 1 53 ? 60.383 86.956 56.408 1.00 44.37 155 ALA E C 1
ATOM 2518 O O . ALA E 1 53 ? 60.577 85.845 56.889 1.00 35.62 155 ALA E O 1
ATOM 2520 N N . GLU E 1 54 ? 61.098 88.023 56.744 1.00 36.84 156 GLU E N 1
ATOM 2521 C CA . GLU E 1 54 ? 62.192 87.927 57.694 1.00 53.71 156 GLU E CA 1
ATOM 2522 C C . GLU E 1 54 ? 61.840 88.411 59.073 1.00 49.51 156 GLU E C 1
ATOM 2523 O O . GLU E 1 54 ? 62.713 88.521 59.940 1.00 50.05 156 GLU E O 1
ATOM 2529 N N . CYS E 1 55 ? 60.561 88.692 59.292 1.00 39.97 157 CYS E N 1
ATOM 2530 C CA . CYS E 1 55 ? 60.127 89.134 60.623 1.00 43.89 157 CYS E CA 1
ATOM 2531 C C . CYS E 1 55 ? 59.438 88.007 61.352 1.00 45.16 157 CYS E C 1
ATOM 2532 O O . CYS E 1 55 ? 58.860 87.137 60.727 1.00 51.18 157 CYS E O 1
ATOM 2535 N N . THR E 1 56 ? 59.535 88.036 62.671 1.00 26.63 158 THR E N 1
ATOM 2536 C CA . THR E 1 56 ? 58.851 87.121 63.544 1.00 39.93 158 THR E CA 1
ATOM 2537 C C . THR E 1 56 ? 57.485 87.792 63.960 1.00 53.38 158 THR E C 1
ATOM 2538 O O . THR E 1 56 ? 57.289 89.009 63.892 1.00 40.33 158 THR E O 1
ATOM 2542 N N . PHE E 1 57 ? 56.567 86.982 64.443 1.00 38.45 159 PHE E N 1
ATOM 2543 C CA . PHE E 1 57 ? 55.269 87.420 64.878 1.00 41.02 159 PHE E CA 1
ATOM 2544 C C . PHE E 1 57 ? 55.191 86.969 66.317 1.00 51.43 159 PHE E C 1
ATOM 2545 O O . PHE E 1 57 ? 55.625 85.848 66.617 1.00 39.67 159 PHE E O 1
ATOM 2553 N N . GLU E 1 58 ? 54.705 87.807 67.231 1.00 47.39 160 GLU E N 1
ATOM 2554 C CA . GLU E 1 58 ? 54.502 87.294 68.594 1.00 42.14 160 GLU E CA 1
ATOM 2555 C C . GLU E 1 58 ? 53.199 87.856 69.120 1.00 42.92 160 GLU E C 1
ATOM 2556 O O . GLU E 1 58 ? 53.051 89.049 69.207 1.00 51.84 160 GLU E O 1
ATOM 2562 N N . ALA E 1 59 ? 52.248 86.995 69.450 1.00 57.58 161 ALA E N 1
ATOM 2563 C CA . ALA E 1 59 ? 50.969 87.453 69.972 1.00 53.26 161 ALA E CA 1
ATOM 2564 C C . ALA E 1 59 ? 51.096 87.896 71.407 1.00 66.10 161 ALA E C 1
ATOM 2565 O O . ALA E 1 59 ? 51.783 87.255 72.181 1.00 83.96 161 ALA E O 1
ATOM 2567 N N . SER E 1 60 ? 50.445 88.997 71.769 1.00 85.59 162 SER E N 1
ATOM 2568 C CA . SER E 1 60 ? 50.504 89.494 73.145 1.00 96.41 162 SER E CA 1
ATOM 2569 C C . SER E 1 60 ? 49.161 89.320 73.882 1.00 100.85 162 SER E C 1
ATOM 2570 O O . SER E 1 60 ? 48.235 88.656 73.388 1.00 93.36 162 SER E O 1
ATOM 2573 N N . GLY E 1 61 ? 49.067 89.906 75.074 1.00 108.24 163 GLY E N 1
ATOM 2574 C CA . GLY E 1 61 ? 47.835 89.825 75.839 1.00 108.31 163 GLY E CA 1
ATOM 2575 C C . GLY E 1 61 ? 46.693 90.309 74.967 1.00 91.46 163 GLY E C 1
ATOM 2576 O O . GLY E 1 61 ? 45.869 89.504 74.543 1.00 72.76 163 GLY E O 1
ATOM 2577 N N . GLU E 1 62 ? 46.663 91.618 74.701 1.00 93.02 164 GLU E N 1
ATOM 2578 C CA . GLU E 1 62 ? 45.644 92.232 73.845 1.00 101.13 164 GLU E CA 1
ATOM 2579 C C . GLU E 1 62 ? 46.318 92.958 72.652 1.00 95.51 164 GLU E C 1
ATOM 2580 O O . GLU E 1 62 ? 45.997 94.103 72.299 1.00 73.09 164 GLU E O 1
ATOM 2586 N N . GLY E 1 63 ? 47.268 92.265 72.036 1.00 79.35 165 GLY E N 1
ATOM 2587 C CA . GLY E 1 63 ? 47.958 92.825 70.900 1.00 67.39 165 GLY E CA 1
ATOM 2588 C C . GLY E 1 63 ? 48.936 91.886 70.223 1.00 56.37 165 GLY E C 1
ATOM 2589 O O . GLY E 1 63 ? 49.163 90.754 70.662 1.00 58.25 165 GLY E O 1
ATOM 2590 N N . VAL E 1 64 ? 49.532 92.378 69.146 1.00 36.12 166 VAL E N 1
ATOM 2591 C CA . VAL E 1 64 ? 50.499 91.608 68.366 1.00 56.74 166 VAL E CA 1
ATOM 2592 C C . VAL E 1 64 ? 51.763 92.423 68.152 1.00 39.00 166 VAL E C 1
ATOM 2593 O O . VAL E 1 64 ? 51.673 93.632 67.939 1.00 47.08 166 VAL E O 1
ATOM 2597 N N . ILE E 1 65 ? 52.934 91.792 68.196 1.00 39.19 167 ILE E N 1
ATOM 2598 C CA . ILE E 1 65 ? 54.190 92.538 67.924 1.00 51.60 167 ILE E CA 1
ATOM 2599 C C . ILE E 1 65 ? 54.938 91.882 66.768 1.00 47.46 167 ILE E C 1
ATOM 2600 O O . ILE E 1 65 ? 55.052 90.669 66.689 1.00 48.45 167 ILE E O 1
ATOM 2605 N N . ILE E 1 66 ? 55.438 92.668 65.845 1.00 49.70 168 ILE E N 1
ATOM 2606 C CA . ILE E 1 66 ? 56.131 92.069 64.715 1.00 45.32 168 ILE E CA 1
ATOM 2607 C C . ILE E 1 66 ? 57.533 92.618 64.698 1.00 44.30 168 ILE E C 1
ATOM 2608 O O . ILE E 1 66 ? 57.708 93.804 64.910 1.00 38.55 168 ILE E O 1
ATOM 2613 N N . LYS E 1 67 ? 58.540 91.776 64.477 1.00 47.31 169 LYS E N 1
ATOM 2614 C CA . LYS E 1 67 ? 59.908 92.305 64.398 1.00 57.02 169 LYS E CA 1
ATOM 2615 C C . LYS E 1 67 ? 60.881 91.523 63.544 1.00 42.18 169 LYS E C 1
ATOM 2616 O O . LYS E 1 67 ? 60.634 90.382 63.147 1.00 41.33 169 LYS E O 1
ATOM 2622 N N . LYS E 1 68 ? 62.003 92.144 63.243 1.00 32.87 170 LYS E N 1
ATOM 2623 C CA . LYS E 1 68 ? 62.995 91.470 62.423 1.00 44.09 170 LYS E CA 1
ATOM 2624 C C . LYS E 1 68 ? 63.584 90.279 63.208 1.00 56.13 170 LYS E C 1
ATOM 2625 O O . LYS E 1 68 ? 63.713 90.337 64.458 1.00 46.77 170 LYS E O 1
ATOM 2631 N N . ARG E 1 69 ? 63.859 89.163 62.516 1.00 45.18 171 ARG E N 1
ATOM 2632 C CA . ARG E 1 69 ? 64.441 88.014 63.248 1.00 66.30 171 ARG E CA 1
ATOM 2633 C C . ARG E 1 69 ? 65.938 88.253 63.340 1.00 35.24 171 ARG E C 1
ATOM 2634 O O . ARG E 1 69 ? 66.532 88.836 62.438 1.00 47.78 171 ARG E O 1
ATOM 2642 N N . GLN E 1 70 ? 66.542 87.798 64.419 1.00 43.42 172 GLN E N 1
ATOM 2643 C CA . GLN E 1 70 ? 67.958 88.011 64.618 1.00 40.66 172 GLN E CA 1
ATOM 2644 C C . GLN E 1 70 ? 68.736 87.372 63.493 1.00 42.60 172 GLN E C 1
ATOM 2645 O O . GLN E 1 70 ? 68.301 86.371 62.948 1.00 51.01 172 GLN E O 1
ATOM 2651 N N . ILE E 1 71 ? 69.878 87.967 63.141 1.00 58.87 173 ILE E N 1
ATOM 2652 C CA . ILE E 1 71 ? 70.723 87.470 62.057 1.00 62.63 173 ILE E CA 1
ATOM 2653 C C . ILE E 1 71 ? 71.271 86.088 62.348 1.00 57.51 173 ILE E C 1
ATOM 2654 O O . ILE E 1 71 ? 71.790 85.816 63.424 1.00 55.52 173 ILE E O 1
ATOM 2659 N N . THR E 1 72 ? 71.178 85.235 61.345 1.00 62.49 174 THR E N 1
ATOM 2660 C CA . THR E 1 72 ? 71.591 83.853 61.464 1.00 79.45 174 THR E CA 1
ATOM 2661 C C . THR E 1 72 ? 72.701 83.423 60.530 1.00 88.49 174 THR E C 1
ATOM 2662 O O . THR E 1 72 ? 72.827 83.935 59.416 1.00 95.98 174 THR E O 1
ATOM 2666 N N . PRO E 1 73 ? 73.496 82.426 60.948 1.00 87.85 175 PRO E N 1
ATOM 2667 C CA . PRO E 1 73 ? 73.423 81.665 62.203 1.00 89.23 175 PRO E CA 1
ATOM 2668 C C . PRO E 1 73 ? 74.057 82.287 63.460 1.00 91.79 175 PRO E C 1
ATOM 2669 O O . PRO E 1 73 ? 73.900 81.752 64.566 1.00 91.92 175 PRO E O 1
ATOM 2673 N N . ASP E 1 74 ? 74.763 83.402 63.298 1.00 81.25 176 ASP E N 1
ATOM 2674 C CA . ASP E 1 74 ? 75.445 84.041 64.424 1.00 96.32 176 ASP E CA 1
ATOM 2675 C C . ASP E 1 74 ? 76.373 83.077 65.225 1.00 97.07 176 ASP E C 1
ATOM 2676 O O . ASP E 1 74 ? 75.990 82.468 66.257 1.00 60.31 176 ASP E O 1
ATOM 2681 N N . VAL E 1 75 ? 77.602 82.950 64.725 1.00 93.22 177 VAL E N 1
ATOM 2682 C CA . VAL E 1 75 ? 78.621 82.106 65.339 1.00 84.87 177 VAL E CA 1
ATOM 2683 C C . VAL E 1 75 ? 79.862 82.981 65.597 1.00 93.53 177 VAL E C 1
ATOM 2684 O O . VAL E 1 75 ? 80.992 82.431 65.761 1.00 77.94 177 VAL E O 1
ATOM 2688 N N . ASP F 1 5 ? 40.362 103.214 74.256 1.00 74.46 107 ASP F N 1
ATOM 2689 C CA . ASP F 1 5 ? 39.822 101.924 73.722 1.00 89.22 107 ASP F CA 1
ATOM 2690 C C . ASP F 1 5 ? 40.742 101.302 72.657 1.00 84.88 107 ASP F C 1
ATOM 2691 O O . ASP F 1 5 ? 41.129 100.140 72.781 1.00 79.63 107 ASP F O 1
ATOM 2696 N N . TRP F 1 6 ? 41.095 102.066 71.620 1.00 89.05 108 TRP F N 1
ATOM 2697 C CA . TRP F 1 6 ? 41.987 101.565 70.558 1.00 78.13 108 TRP F CA 1
ATOM 2698 C C . TRP F 1 6 ? 43.225 102.444 70.408 1.00 70.34 108 TRP F C 1
ATOM 2699 O O . TRP F 1 6 ? 43.210 103.596 70.842 1.00 57.83 108 TRP F O 1
ATOM 2710 N N . LYS F 1 7 ? 44.282 101.894 69.803 1.00 55.40 109 LYS F N 1
ATOM 2711 C CA . LYS F 1 7 ? 45.512 102.630 69.543 1.00 47.61 109 LYS F CA 1
ATOM 2712 C C . LYS F 1 7 ? 45.994 102.333 68.115 1.00 44.10 109 LYS F C 1
ATOM 2713 O O . LYS F 1 7 ? 45.985 101.210 67.700 1.00 42.10 109 LYS F O 1
ATOM 2719 N N . GLN F 1 8 ? 46.352 103.365 67.352 1.00 44.23 110 GLN F N 1
ATOM 2720 C CA . GLN F 1 8 ? 46.841 103.192 66.002 1.00 43.04 110 GLN F CA 1
ATOM 2721 C C . GLN F 1 8 ? 48.032 102.202 65.950 1.00 45.88 110 GLN F C 1
ATOM 2722 O O . GLN F 1 8 ? 48.715 101.922 66.933 1.00 40.49 110 GLN F O 1
ATOM 2728 N N . PRO F 1 9 ? 48.330 101.686 64.768 1.00 36.08 111 PRO F N 1
ATOM 2729 C CA . PRO F 1 9 ? 49.478 100.771 64.715 1.00 26.19 111 PRO F CA 1
ATOM 2730 C C . PRO F 1 9 ? 50.676 101.623 65.188 1.00 37.77 111 PRO F C 1
ATOM 2731 O O . PRO F 1 9 ? 50.777 102.815 64.854 1.00 38.29 111 PRO F O 1
ATOM 2735 N N . GLU F 1 10 ? 51.597 101.028 65.929 1.00 33.30 112 GLU F N 1
ATOM 2736 C CA . GLU F 1 10 ? 52.761 101.752 66.446 1.00 25.76 112 GLU F CA 1
ATOM 2737 C C . GLU F 1 10 ? 54.140 101.168 66.101 1.00 31.84 112 GLU F C 1
ATOM 2738 O O . GLU F 1 10 ? 54.390 99.989 66.363 1.00 38.77 112 GLU F O 1
ATOM 2744 N N . LEU F 1 11 ? 55.035 101.987 65.543 1.00 32.55 113 LEU F N 1
ATOM 2745 C CA . LEU F 1 11 ? 56.430 101.578 65.239 1.00 29.86 113 LEU F CA 1
ATOM 2746 C C . LEU F 1 11 ? 57.310 102.041 66.394 1.00 51.73 113 LEU F C 1
ATOM 2747 O O . LEU F 1 11 ? 57.581 103.246 66.544 1.00 35.26 113 LEU F O 1
ATOM 2752 N N . GLU F 1 12 ? 57.723 101.070 67.206 1.00 50.09 114 GLU F N 1
ATOM 2753 C CA . GLU F 1 12 ? 58.556 101.271 68.385 1.00 45.94 114 GLU F CA 1
ATOM 2754 C C . GLU F 1 12 ? 60.036 101.265 68.038 1.00 65.33 114 GLU F C 1
ATOM 2755 O O . GLU F 1 12 ? 60.402 101.011 66.913 1.00 54.41 114 GLU F O 1
ATOM 2761 N N . SER F 1 13 ? 60.888 101.552 69.010 1.00 73.14 115 SER F N 1
ATOM 2762 C CA . SER F 1 13 ? 62.322 101.599 68.741 1.00 81.17 115 SER F CA 1
ATOM 2763 C C . SER F 1 13 ? 63.161 101.371 69.977 1.00 88.50 115 SER F C 1
ATOM 2764 O O . SER F 1 13 ? 62.720 101.576 71.104 1.00 88.71 115 SER F O 1
ATOM 2767 N N . ASP F 1 14 ? 64.398 100.973 69.720 1.00 100.06 116 ASP F N 1
ATOM 2768 C CA . ASP F 1 14 ? 65.401 100.705 70.729 1.00 103.06 116 ASP F CA 1
ATOM 2769 C C . ASP F 1 14 ? 66.679 101.183 70.034 1.00 113.01 116 ASP F C 1
ATOM 2770 O O . ASP F 1 14 ? 66.628 101.626 68.876 1.00 110.84 116 ASP F O 1
ATOM 2775 N N . GLU F 1 15 ? 67.816 101.101 70.723 1.00 117.58 117 GLU F N 1
ATOM 2776 C CA . GLU F 1 15 ? 69.091 101.518 70.135 1.00 110.77 117 GLU F CA 1
ATOM 2777 C C . GLU F 1 15 ? 69.345 100.622 68.929 1.00 102.76 117 GLU F C 1
ATOM 2778 O O . GLU F 1 15 ? 70.236 100.870 68.109 1.00 112.19 117 GLU F O 1
ATOM 2784 N N . HIS F 1 16 ? 68.526 99.581 68.841 1.00 97.41 118 HIS F N 1
ATOM 2785 C CA . HIS F 1 16 ? 68.573 98.628 67.752 1.00 105.86 118 HIS F CA 1
ATOM 2786 C C . HIS F 1 16 ? 67.322 97.765 67.816 1.00 107.26 118 HIS F C 1
ATOM 2787 O O . HIS F 1 16 ? 66.840 97.415 68.897 1.00 104.53 118 HIS F O 1
ATOM 2794 N N . GLY F 1 17 ? 66.783 97.437 66.652 1.00 105.32 119 GLY F N 1
ATOM 2795 C CA . GLY F 1 17 ? 65.602 96.597 66.635 1.00 107.23 119 GLY F CA 1
ATOM 2796 C C . GLY F 1 17 ? 64.268 97.323 66.658 1.00 96.68 119 GLY F C 1
ATOM 2797 O O . GLY F 1 17 ? 63.698 97.590 67.713 1.00 90.88 119 GLY F O 1
ATOM 2798 N N . LYS F 1 18 ? 63.785 97.647 65.468 1.00 83.08 120 LYS F N 1
ATOM 2799 C CA . LYS F 1 18 ? 62.506 98.306 65.272 1.00 78.08 120 LYS F CA 1
ATOM 2800 C C . LYS F 1 18 ? 61.368 97.306 65.476 1.00 60.91 120 LYS F C 1
ATOM 2801 O O . LYS F 1 18 ? 61.499 96.128 65.146 1.00 50.96 120 LYS F O 1
ATOM 2807 N N . THR F 1 19 ? 60.249 97.774 66.016 1.00 63.98 121 THR F N 1
ATOM 2808 C CA . THR F 1 19 ? 59.106 96.887 66.198 1.00 65.94 121 THR F CA 1
ATOM 2809 C C . THR F 1 19 ? 57.782 97.510 65.753 1.00 64.63 121 THR F C 1
ATOM 2810 O O . THR F 1 19 ? 57.552 98.711 65.889 1.00 57.77 121 THR F O 1
ATOM 2814 N N . LEU F 1 20 ? 56.916 96.683 65.193 1.00 31.16 122 LEU F N 1
ATOM 2815 C CA . LEU F 1 20 ? 55.607 97.137 64.758 1.00 41.52 122 LEU F CA 1
ATOM 2816 C C . LEU F 1 20 ? 54.611 96.545 65.730 1.00 32.30 122 LEU F C 1
ATOM 2817 O O . LEU F 1 20 ? 54.362 95.351 65.699 1.00 42.93 122 LEU F O 1
ATOM 2822 N N . ARG F 1 21 ? 54.053 97.364 66.619 1.00 38.74 123 ARG F N 1
ATOM 2823 C CA . ARG F 1 21 ? 53.092 96.842 67.595 1.00 44.02 123 ARG F CA 1
ATOM 2824 C C . ARG F 1 21 ? 51.677 97.118 67.119 1.00 43.42 123 ARG F C 1
ATOM 2825 O O . ARG F 1 21 ? 51.359 98.266 66.817 1.00 31.43 123 ARG F O 1
ATOM 2833 N N . LEU F 1 22 ? 50.856 96.066 67.018 1.00 34.06 124 LEU F N 1
ATOM 2834 C CA . LEU F 1 22 ? 49.453 96.203 66.598 1.00 30.53 124 LEU F CA 1
ATOM 2835 C C . LEU F 1 22 ? 48.583 95.862 67.836 1.00 46.57 124 LEU F C 1
ATOM 2836 O O . LEU F 1 22 ? 48.725 94.826 68.473 1.00 41.65 124 LEU F O 1
ATOM 2841 N N . THR F 1 23 ? 47.704 96.801 68.156 1.00 44.03 125 THR F N 1
ATOM 2842 C CA . THR F 1 23 ? 46.827 96.791 69.297 1.00 47.83 125 THR F CA 1
ATOM 2843 C C . THR F 1 23 ? 45.447 96.345 68.966 1.00 39.72 125 THR F C 1
ATOM 2844 O O . THR F 1 23 ? 44.849 96.755 67.967 1.00 41.25 125 THR F O 1
ATOM 2848 N N . LEU F 1 24 ? 44.942 95.479 69.829 1.00 40.23 126 LEU F N 1
ATOM 2849 C CA . LEU F 1 24 ? 43.607 94.923 69.684 1.00 55.39 126 LEU F CA 1
ATOM 2850 C C . LEU F 1 24 ? 42.547 95.789 70.403 1.00 56.38 126 LEU F C 1
ATOM 2851 O O . LEU F 1 24 ? 42.772 96.299 71.488 1.00 50.57 126 LEU F O 1
ATOM 2856 N N . PRO F 1 25 ? 41.368 95.955 69.804 1.00 49.64 127 PRO F N 1
ATOM 2857 C CA . PRO F 1 25 ? 40.359 96.769 70.472 1.00 53.41 127 PRO F CA 1
ATOM 2858 C C . PRO F 1 25 ? 40.049 96.236 71.842 1.00 68.90 127 PRO F C 1
ATOM 2859 O O . PRO F 1 25 ? 40.353 95.075 72.213 1.00 59.55 127 PRO F O 1
ATOM 2863 N N . GLU F 1 26 ? 39.434 97.106 72.616 1.00 81.21 128 GLU F N 1
ATOM 2864 C CA . GLU F 1 26 ? 39.086 96.727 73.961 1.00 79.46 128 GLU F CA 1
ATOM 2865 C C . GLU F 1 26 ? 37.719 96.113 73.924 1.00 67.48 128 GLU F C 1
ATOM 2866 O O . GLU F 1 26 ? 36.869 96.500 73.108 1.00 75.40 128 GLU F O 1
ATOM 2872 N N . GLY F 1 27 ? 37.516 95.136 74.796 1.00 60.50 129 GLY F N 1
ATOM 2873 C CA . GLY F 1 27 ? 36.208 94.510 74.873 1.00 74.54 129 GLY F CA 1
ATOM 2874 C C . GLY F 1 27 ? 35.935 93.354 73.946 1.00 73.02 129 GLY F C 1
ATOM 2875 O O . GLY F 1 27 ? 34.795 92.909 73.855 1.00 69.24 129 GLY F O 1
ATOM 2876 N N . LEU F 1 28 ? 36.960 92.866 73.250 1.00 77.94 130 LEU F N 1
ATOM 2877 C CA . LEU F 1 28 ? 36.761 91.731 72.356 1.00 80.99 130 LEU F CA 1
ATOM 2878 C C . LEU F 1 28 ? 36.818 90.449 73.203 1.00 61.00 130 LEU F C 1
ATOM 2879 O O . LEU F 1 28 ? 37.643 90.319 74.102 1.00 64.34 130 LEU F O 1
ATOM 2884 N N . SER F 1 29 ? 35.898 89.538 72.922 1.00 43.68 131 SER F N 1
ATOM 2885 C CA . SER F 1 29 ? 35.818 88.225 73.564 1.00 61.95 131 SER F CA 1
ATOM 2886 C C . SER F 1 29 ? 37.037 87.406 73.184 1.00 60.89 131 SER F C 1
ATOM 2887 O O . SER F 1 29 ? 37.730 87.738 72.234 1.00 83.34 131 SER F O 1
ATOM 2890 N N . GLY F 1 30 ? 37.259 86.300 73.882 1.00 62.82 132 GLY F N 1
ATOM 2891 C CA . GLY F 1 30 ? 38.405 85.453 73.582 1.00 55.47 132 GLY F CA 1
ATOM 2892 C C . GLY F 1 30 ? 38.484 84.966 72.133 1.00 58.74 132 GLY F C 1
ATOM 2893 O O . GLY F 1 30 ? 39.584 84.831 71.581 1.00 53.83 132 GLY F O 1
ATOM 2894 N N . GLU F 1 31 ? 37.312 84.722 71.537 1.00 57.78 133 GLU F N 1
ATOM 2895 C CA . GLU F 1 31 ? 37.161 84.247 70.167 1.00 57.02 133 GLU F CA 1
ATOM 2896 C C . GLU F 1 31 ? 37.391 85.337 69.135 1.00 59.27 133 GLU F C 1
ATOM 2897 O O . GLU F 1 31 ? 37.940 85.105 68.024 1.00 50.77 133 GLU F O 1
ATOM 2903 N N . GLN F 1 32 ? 36.943 86.532 69.461 1.00 48.90 134 GLN F N 1
ATOM 2904 C CA . GLN F 1 32 ? 37.166 87.621 68.530 1.00 55.33 134 GLN F CA 1
ATOM 2905 C C . GLN F 1 32 ? 38.658 87.847 68.447 1.00 37.20 134 GLN F C 1
ATOM 2906 O O . GLN F 1 32 ? 39.173 88.041 67.364 1.00 39.61 134 GLN F O 1
ATOM 2912 N N . LYS F 1 33 ? 39.355 87.792 69.574 1.00 31.26 135 LYS F N 1
ATOM 2913 C CA . LYS F 1 33 ? 40.781 88.005 69.549 1.00 51.30 135 LYS F CA 1
ATOM 2914 C C . LYS F 1 33 ? 41.547 87.035 68.646 1.00 49.90 135 LYS F C 1
ATOM 2915 O O . LYS F 1 33 ? 42.189 87.463 67.715 1.00 39.23 135 LYS F O 1
ATOM 2921 N N . SER F 1 34 ? 41.475 85.742 68.927 1.00 45.40 136 SER F N 1
ATOM 2922 C CA . SER F 1 34 ? 42.168 84.725 68.165 1.00 45.57 136 SER F CA 1
ATOM 2923 C C . SER F 1 34 ? 41.858 84.759 66.651 1.00 43.01 136 SER F C 1
ATOM 2924 O O . SER F 1 34 ? 42.713 84.497 65.825 1.00 57.99 136 SER F O 1
ATOM 2927 N N . GLN F 1 35 ? 40.609 85.045 66.324 1.00 33.04 137 GLN F N 1
ATOM 2928 C CA . GLN F 1 35 ? 40.143 85.169 64.975 1.00 36.34 137 GLN F CA 1
ATOM 2929 C C . GLN F 1 35 ? 40.878 86.376 64.382 1.00 53.69 137 GLN F C 1
ATOM 2930 O O . GLN F 1 35 ? 41.369 86.330 63.257 1.00 39.03 137 GLN F O 1
ATOM 2936 N N . TRP F 1 36 ? 40.932 87.451 65.165 1.00 31.62 138 TRP F N 1
ATOM 2937 C CA . TRP F 1 36 ? 41.549 88.712 64.793 1.00 35.44 138 TRP F CA 1
ATOM 2938 C C . TRP F 1 36 ? 42.973 88.459 64.504 1.00 41.67 138 TRP F C 1
ATOM 2939 O O . TRP F 1 36 ? 43.486 88.840 63.448 1.00 40.78 138 TRP F O 1
ATOM 2950 N N . MET F 1 37 ? 43.638 87.817 65.447 1.00 26.58 139 MET F N 1
ATOM 2951 C CA . MET F 1 37 ? 45.050 87.487 65.261 1.00 30.07 139 MET F CA 1
ATOM 2952 C C . MET F 1 37 ? 45.373 86.523 64.145 1.00 36.16 139 MET F C 1
ATOM 2953 O O . MET F 1 37 ? 46.389 86.674 63.528 1.00 32.54 139 MET F O 1
ATOM 2958 N N . LEU F 1 38 ? 44.523 85.526 63.907 1.00 26.81 140 LEU F N 1
ATOM 2959 C CA . LEU F 1 38 ? 44.814 84.582 62.860 1.00 43.24 140 LEU F CA 1
ATOM 2960 C C . LEU F 1 38 ? 44.839 85.369 61.571 1.00 34.44 140 LEU F C 1
ATOM 2961 O O . LEU F 1 38 ? 45.720 85.205 60.775 1.00 33.22 140 LEU F O 1
ATOM 2966 N N . THR F 1 39 ? 43.888 86.269 61.402 1.00 27.81 141 THR F N 1
ATOM 2967 C CA . THR F 1 39 ? 43.824 87.021 60.174 1.00 24.56 141 THR F CA 1
ATOM 2968 C C . THR F 1 39 ? 45.113 87.866 60.016 1.00 35.27 141 THR F C 1
ATOM 2969 O O . THR F 1 39 ? 45.684 87.998 58.927 1.00 33.14 141 THR F O 1
ATOM 2973 N N . ILE F 1 40 ? 45.655 88.378 61.103 1.00 33.85 142 ILE F N 1
ATOM 2974 C CA . ILE F 1 40 ? 46.871 89.123 60.905 1.00 33.04 142 ILE F CA 1
ATOM 2975 C C . ILE F 1 40 ? 48.038 88.218 60.621 1.00 35.60 142 ILE F C 1
ATOM 2976 O O . ILE F 1 40 ? 48.812 88.506 59.748 1.00 35.10 142 ILE F O 1
ATOM 2981 N N . LYS F 1 41 ? 48.188 87.142 61.383 1.00 28.90 143 LYS F N 1
ATOM 2982 C CA . LYS F 1 41 ? 49.308 86.213 61.174 1.00 28.41 143 LYS F CA 1
ATOM 2983 C C . LYS F 1 41 ? 49.291 85.613 59.765 1.00 22.52 143 LYS F C 1
ATOM 2984 O O . LYS F 1 41 ? 50.319 85.452 59.177 1.00 25.07 143 LYS F O 1
ATOM 2990 N N . ALA F 1 42 ? 48.110 85.333 59.222 1.00 24.43 144 ALA F N 1
ATOM 2991 C CA . ALA F 1 42 ? 48.048 84.783 57.899 1.00 29.36 144 ALA F CA 1
ATOM 2992 C C . ALA F 1 42 ? 48.637 85.752 56.893 1.00 34.51 144 ALA F C 1
ATOM 2993 O O . ALA F 1 42 ? 49.235 85.329 55.893 1.00 34.20 144 ALA F O 1
ATOM 2995 N N . VAL F 1 43 ? 48.417 87.055 57.096 1.00 43.90 145 VAL F N 1
ATOM 2996 C CA . VAL F 1 43 ? 48.979 88.014 56.154 1.00 25.21 145 VAL F CA 1
ATOM 2997 C C . VAL F 1 43 ? 50.478 87.989 56.376 1.00 39.68 145 VAL F C 1
ATOM 2998 O O . VAL F 1 43 ? 51.252 87.845 55.427 1.00 39.99 145 VAL F O 1
ATOM 3002 N N . VAL F 1 44 ? 50.895 88.023 57.635 1.00 34.90 146 VAL F N 1
ATOM 3003 C CA . VAL F 1 44 ? 52.314 88.049 57.902 1.00 37.48 146 VAL F CA 1
ATOM 3004 C C . VAL F 1 44 ? 52.943 86.805 57.287 1.00 53.99 146 VAL F C 1
ATOM 3005 O O . VAL F 1 44 ? 53.871 86.912 56.482 1.00 36.32 146 VAL F O 1
ATOM 3009 N N . GLN F 1 45 ? 52.406 85.639 57.632 1.00 44.05 147 GLN F N 1
ATOM 3010 C CA . GLN F 1 45 ? 52.897 84.371 57.122 1.00 36.13 147 GLN F CA 1
ATOM 3011 C C . GLN F 1 45 ? 52.947 84.325 55.588 1.00 35.86 147 GLN F C 1
ATOM 3012 O O . GLN F 1 45 ? 53.943 83.916 55.031 1.00 37.11 147 GLN F O 1
ATOM 3018 N N . SER F 1 46 ? 51.876 84.734 54.907 1.00 40.86 148 SER F N 1
ATOM 3019 C CA . SER F 1 46 ? 51.841 84.725 53.445 1.00 42.39 148 SER F CA 1
ATOM 3020 C C . SER F 1 46 ? 53.004 85.474 52.795 1.00 45.71 148 SER F C 1
ATOM 3021 O O . SER F 1 46 ? 53.362 85.168 51.655 1.00 40.96 148 SER F O 1
ATOM 3024 N N . ALA F 1 47 ? 53.590 86.453 53.475 1.00 38.84 149 ALA F N 1
ATOM 3025 C CA . ALA F 1 47 ? 54.723 87.157 52.857 1.00 39.20 149 ALA F CA 1
ATOM 3026 C C . ALA F 1 47 ? 55.851 86.167 52.530 1.00 51.01 149 ALA F C 1
ATOM 3027 O O . ALA F 1 47 ? 56.690 86.446 51.712 1.00 40.23 149 ALA F O 1
ATOM 3029 N N . LYS F 1 48 ? 55.869 85.000 53.156 1.00 54.88 150 LYS F N 1
ATOM 3030 C CA . LYS F 1 48 ? 56.910 84.028 52.885 1.00 48.89 150 LYS F CA 1
ATOM 3031 C C . LYS F 1 48 ? 56.817 83.434 51.478 1.00 59.97 150 LYS F C 1
ATOM 3032 O O . LYS F 1 48 ? 57.667 82.668 51.094 1.00 61.70 150 LYS F O 1
ATOM 3038 N N . HIS F 1 49 ? 55.785 83.783 50.711 1.00 71.55 151 HIS F N 1
ATOM 3039 C CA . HIS F 1 49 ? 55.611 83.241 49.354 1.00 67.50 151 HIS F CA 1
ATOM 3040 C C . HIS F 1 49 ? 54.910 84.109 48.306 1.00 57.78 151 HIS F C 1
ATOM 3041 O O . HIS F 1 49 ? 54.253 83.582 47.400 1.00 48.66 151 HIS F O 1
ATOM 3048 N N . TRP F 1 50 ? 54.983 85.421 48.491 1.00 44.34 152 TRP F N 1
ATOM 3049 C CA . TRP F 1 50 ? 54.472 86.394 47.534 1.00 38.06 152 TRP F CA 1
ATOM 3050 C C . TRP F 1 50 ? 54.893 87.727 48.043 1.00 48.15 152 TRP F C 1
ATOM 3051 O O . TRP F 1 50 ? 55.219 87.871 49.215 1.00 49.02 152 TRP F O 1
ATOM 3062 N N . ASN F 1 51 ? 54.963 88.700 47.152 1.00 59.27 153 ASN F N 1
ATOM 3063 C CA . ASN F 1 51 ? 55.416 90.016 47.562 1.00 66.96 153 ASN F CA 1
ATOM 3064 C C . ASN F 1 51 ? 54.247 90.881 47.942 1.00 57.19 153 ASN F C 1
ATOM 3065 O O . ASN F 1 51 ? 53.430 91.263 47.082 1.00 50.64 153 ASN F O 1
ATOM 3070 N N . LEU F 1 52 ? 54.184 91.219 49.231 1.00 47.50 154 LEU F N 1
ATOM 3071 C CA . LEU F 1 52 ? 53.078 92.031 49.720 1.00 57.18 154 LEU F CA 1
ATOM 3072 C C . LEU F 1 52 ? 53.081 93.423 49.164 1.00 49.27 154 LEU F C 1
ATOM 3073 O O . LEU F 1 52 ? 52.014 93.972 48.852 1.00 59.04 154 LEU F O 1
ATOM 3078 N N . ALA F 1 53 ? 54.283 93.969 48.985 1.00 57.28 155 ALA F N 1
ATOM 3079 C CA . ALA F 1 53 ? 54.478 95.324 48.426 1.00 60.17 155 ALA F CA 1
ATOM 3080 C C . ALA F 1 53 ? 53.728 95.491 47.129 1.00 57.29 155 ALA F C 1
ATOM 3081 O O . ALA F 1 53 ? 53.107 96.517 46.883 1.00 44.00 155 ALA F O 1
ATOM 3083 N N . GLU F 1 54 ? 53.790 94.449 46.314 1.00 68.18 156 GLU F N 1
ATOM 3084 C CA . GLU F 1 54 ? 53.154 94.443 45.015 1.00 60.92 156 GLU F CA 1
ATOM 3085 C C . GLU F 1 54 ? 51.681 94.148 45.081 1.00 60.52 156 GLU F C 1
ATOM 3086 O O . GLU F 1 54 ? 51.021 94.057 44.046 1.00 73.94 156 GLU F O 1
ATOM 3092 N N . CYS F 1 55 ? 51.128 93.996 46.273 1.00 52.37 157 CYS F N 1
ATOM 3093 C CA . CYS F 1 55 ? 49.707 93.663 46.304 1.00 56.10 157 CYS F CA 1
ATOM 3094 C C . CYS F 1 55 ? 48.806 94.836 46.582 1.00 58.63 157 CYS F C 1
ATOM 3095 O O . CYS F 1 55 ? 49.170 95.769 47.280 1.00 66.67 157 CYS F O 1
ATOM 3098 N N . THR F 1 56 ? 47.612 94.771 46.029 1.00 52.96 158 THR F N 1
ATOM 3099 C CA . THR F 1 56 ? 46.599 95.769 46.292 1.00 47.86 158 THR F CA 1
ATOM 3100 C C . THR F 1 56 ? 45.783 95.223 47.501 1.00 67.45 158 THR F C 1
ATOM 3101 O O . THR F 1 56 ? 46.170 94.239 48.111 1.00 64.71 158 THR F O 1
ATOM 3105 N N . PHE F 1 57 ? 44.626 95.812 47.796 1.00 69.63 159 PHE F N 1
ATOM 3106 C CA . PHE F 1 57 ? 43.843 95.410 48.960 1.00 62.48 159 PHE F CA 1
ATOM 3107 C C . PHE F 1 57 ? 42.459 96.009 48.763 1.00 58.61 159 PHE F C 1
ATOM 3108 O O . PHE F 1 57 ? 42.367 97.198 48.522 1.00 62.08 159 PHE F O 1
ATOM 3116 N N . GLU F 1 58 ? 41.398 95.194 48.829 1.00 54.16 160 GLU F N 1
ATOM 3117 C CA . GLU F 1 58 ? 40.007 95.661 48.669 1.00 59.54 160 GLU F CA 1
ATOM 3118 C C . GLU F 1 58 ? 39.172 95.252 49.891 1.00 60.95 160 GLU F C 1
ATOM 3119 O O . GLU F 1 58 ? 39.482 94.250 50.528 1.00 74.27 160 GLU F O 1
ATOM 3125 N N . ALA F 1 59 ? 38.114 96.003 50.204 1.00 45.03 161 ALA F N 1
ATOM 3126 C CA . ALA F 1 59 ? 37.284 95.706 51.379 1.00 50.11 161 ALA F CA 1
ATOM 3127 C C . ALA F 1 59 ? 35.829 95.534 51.089 1.00 62.52 161 ALA F C 1
ATOM 3128 O O . ALA F 1 59 ? 35.222 96.417 50.516 1.00 73.89 161 ALA F O 1
ATOM 3130 N N . SER F 1 60 ? 35.257 94.408 51.512 1.00 71.32 162 SER F N 1
ATOM 3131 C CA . SER F 1 60 ? 33.832 94.154 51.296 1.00 68.49 162 SER F CA 1
ATOM 3132 C C . SER F 1 60 ? 33.121 94.386 52.622 1.00 69.23 162 SER F C 1
ATOM 3133 O O . SER F 1 60 ? 33.724 94.895 53.566 1.00 57.98 162 SER F O 1
ATOM 3136 N N . GLY F 1 61 ? 31.847 94.029 52.700 1.00 59.05 163 GLY F N 1
ATOM 3137 C CA . GLY F 1 61 ? 31.131 94.231 53.945 1.00 59.12 163 GLY F CA 1
ATOM 3138 C C . GLY F 1 61 ? 31.322 93.074 54.920 1.00 74.72 163 GLY F C 1
ATOM 3139 O O . GLY F 1 61 ? 30.893 93.133 56.098 1.00 56.42 163 GLY F O 1
ATOM 3140 N N . GLU F 1 62 ? 31.956 92.007 54.430 1.00 60.20 164 GLU F N 1
ATOM 3141 C CA . GLU F 1 62 ? 32.194 90.846 55.272 1.00 68.01 164 GLU F CA 1
ATOM 3142 C C . GLU F 1 62 ? 33.684 90.649 55.554 1.00 70.49 164 GLU F C 1
ATOM 3143 O O . GLU F 1 62 ? 34.060 89.949 56.487 1.00 67.59 164 GLU F O 1
ATOM 3149 N N . GLY F 1 63 ? 34.532 91.298 54.765 1.00 59.07 165 GLY F N 1
ATOM 3150 C CA . GLY F 1 63 ? 35.958 91.175 54.979 1.00 47.39 165 GLY F CA 1
ATOM 3151 C C . GLY F 1 63 ? 36.888 91.888 54.011 1.00 41.20 165 GLY F C 1
ATOM 3152 O O . GLY F 1 63 ? 36.536 92.867 53.357 1.00 56.84 165 GLY F O 1
ATOM 3153 N N . VAL F 1 64 ? 38.104 91.387 53.906 1.00 42.19 166 VAL F N 1
ATOM 3154 C CA . VAL F 1 64 ? 39.081 92.012 53.035 1.00 35.52 166 VAL F CA 1
ATOM 3155 C C . VAL F 1 64 ? 39.728 91.031 52.104 1.00 39.44 166 VAL F C 1
ATOM 3156 O O . VAL F 1 64 ? 39.959 89.876 52.451 1.00 37.77 166 VAL F O 1
ATOM 3160 N N . ILE F 1 65 ? 40.003 91.486 50.903 1.00 39.26 167 ILE F N 1
ATOM 3161 C CA . ILE F 1 65 ? 40.685 90.647 49.957 1.00 33.05 167 ILE F CA 1
ATOM 3162 C C . ILE F 1 65 ? 41.986 91.329 49.606 1.00 35.44 167 ILE F C 1
ATOM 3163 O O . ILE F 1 65 ? 42.023 92.522 49.304 1.00 61.13 167 ILE F O 1
ATOM 3168 N N . ILE F 1 66 ? 43.059 90.564 49.688 1.00 35.55 168 ILE F N 1
ATOM 3169 C CA . ILE F 1 66 ? 44.385 91.016 49.357 1.00 15.74 168 ILE F CA 1
ATOM 3170 C C . ILE F 1 66 ? 44.701 90.294 48.066 1.00 49.69 168 ILE F C 1
ATOM 3171 O O . ILE F 1 66 ? 44.488 89.070 47.987 1.00 42.70 168 ILE F O 1
ATOM 3176 N N . LYS F 1 67 ? 45.210 91.038 47.074 1.00 46.53 169 LYS F N 1
ATOM 3177 C CA . LYS F 1 67 ? 45.498 90.499 45.720 1.00 61.29 169 LYS F CA 1
ATOM 3178 C C . LYS F 1 67 ? 46.763 91.029 45.021 1.00 53.16 169 LYS F C 1
ATOM 3179 O O . LYS F 1 67 ? 47.322 92.043 45.430 1.00 70.75 169 LYS F O 1
ATOM 3185 N N . LYS F 1 68 ? 47.201 90.352 43.960 1.00 72.82 170 LYS F N 1
ATOM 3186 C CA . LYS F 1 68 ? 48.402 90.767 43.210 1.00 74.76 170 LYS F CA 1
ATOM 3187 C C . LYS F 1 68 ? 48.155 91.538 41.879 1.00 86.09 170 LYS F C 1
ATOM 3188 O O . LYS F 1 68 ? 48.244 90.918 40.768 1.00 58.76 170 LYS F O 1
#

Solvent-accessible surface area: 21456 Å² total; per-residue (Å²): 210,56,111,125,22,60,120,82,77,105,150,149,10,75,12,5,52,0,19,33,2,127,57,16,57,60,91,32,97,45,55,0,49,37,9,0,25,9,0,6,20,14,13,63,123,33,90,5,51,139,21,72,57,75,67,51,72,63,0,1,15,2,84,89,244,123,31,11,27,31,57,45,74,162,143,15,85,5,11,44,2,30,4,10,156,72,13,54,58,126,24,56,70,17,0,44,78,0,0,111,15,0,7,88,9,13,96,136,26,90,7,53,148,15,74,27,100,68,31,88,47,5,0,16,2,92,63,164,75,56,13,12,12,18,49,28,82,134,91,14,78,30,6,96,0,28,15,10,148,64,12,60,52,114,25,46,61,10,0,18,46,0,0,44,2,0,6,57,8,12,112,79,25,78,7,59,121,20,56,6,73,31,40,71,106,4,1,17,1,69,26,154,82,150,166,121,95,14,97,17,7,46,30,43,20,72,126,103,8,64,26,1,85,4,25,10,4,70,71,15,56,55,90,35,65,60,20,0,46,33,1,0,16,14,0,22,20,8,15,137,94,25,77,5,46,98,21,67,52,94,50,52,56,91,1,1,37,0,66,57,102,99,129,58,136,137,190,120,93,33,65,7,11,27,10,44,26,74,112,159,27,30,18,0,87,0,20,16,2,84,73,18,42,51,118,30,78,57,27,3,52,70,2,0,88,23,0,14,78,14,18,136,156,36,74,4,29,92,6,36,36,85,63,63,65,79,8,1,47,0,58,91,116,128,146,114,103,107,180,159,58,124,120,45,69,135,70,73,93,175,142,52,132,19,5,91,4,34,4,3,92,66,12,54,60,118,19,45,66,14,1,29,48,0,0,72,4,0,8,33,7,14,88,84,23,64,5,31,112,17,88,56,114,53,76,64,127,7,1,32,0,82,101